Protein AF-A0A9E4E9V7-F1 (afdb_monomer)

Secondary structure (DSSP, 8-state):
-B------BTTTEEEEEBSS-HHHHHHHTT--SS---HHHHTTSTTEEEEE-S-SSS-TTSEEEEE-SBTTB---EEEEE-BSSB-SSS--BT---EEEEEHHHHHHH--TTTSEEEHHHHTTSTT-EEEE-------TT--B-EEEE---SSSSSS--EEEEETTSSS-EEEEE-GGGHHHHHHHTT--SSEEEGGGGGGSTT-EEEESEE--TTS--TT-----TT------EEEEEE-STT--EEEEEGGGHHHHHHHHSS--SEE-----SSSSEEEETT-SEEEEEEEETTTTEEEEEEEEEEEPTT-TT-EEEEEEEEE-S-HHHHHHHHS--SSB--HHHHHTTT-TTEEEEEEEEE---GGGEEEEE---SSSSSS--EEEEEEEEETTEEEEEEEEE-GGGHHHHHHHHT--SSEEEHHHH-TT-

Sequence (434 aa):
MIFDPLSYDFSGSITLVYGGEWLDLDIADGDSDGQIDLHTCVQSEYCTRIKSSERRHGFGLNGSLITNFLSTNDAMLTIGTFTNESRRIAQPGVGSAFLLPYEAITASTSTDDGTVLLDTVADDSRSWSFYPEFDSIFSGTGAALVSRLPDLDRDGTDEFLVNASFGNPPRIYIVASSDLAAMDSSDFATDQQVNLSNSYRHPNSFRIDGYLFNPSSTLTSTLPDSTNGTTRTFLLPLIQENNQSRSLVVDLRQLDAHDRAEGPANGVITSFETDNSGAWEFPRITGLSVCGVDVGQNRVQALASSFFPSPGFPRTYRLELYLFDIRDPTMLDMLDTEHDGTIDLANILSRDIEGVWLVSFSELAIDRDGIRVNCIGDLDGDDLEDIVITLIERDGTNARTQVILLAYADLSRLDQLDGSQDRRVDTSALWPDE

Solvent-accessible surface area (backbone atoms only — not comparable to full-atom values): 23147 Å² total; per-residue (Å²): 102,67,60,72,68,83,49,74,52,90,63,10,30,33,46,43,42,49,55,74,55,73,66,53,46,12,46,40,29,74,53,74,85,81,57,70,50,71,84,44,21,19,73,29,98,42,19,41,29,42,29,46,89,53,58,64,44,42,39,44,78,36,56,36,74,36,58,34,42,81,75,35,88,47,48,26,40,26,33,8,17,35,39,35,54,30,95,91,46,92,41,76,22,29,15,35,27,38,39,36,38,48,69,45,46,63,74,53,39,35,92,86,56,16,39,23,50,42,69,63,34,61,65,36,97,76,18,38,37,38,34,71,64,78,90,58,93,61,72,55,38,12,39,20,43,37,43,69,36,73,50,65,87,70,83,75,29,28,25,30,36,40,33,30,53,50,33,91,69,20,31,34,35,41,43,33,53,90,44,45,70,60,36,11,55,68,62,82,46,81,76,45,52,30,50,53,72,52,39,21,75,37,100,72,16,32,30,38,41,55,34,34,65,57,78,66,38,52,79,76,51,82,73,83,85,65,97,74,82,73,82,81,86,48,64,46,53,34,30,40,79,53,104,71,47,38,26,30,39,30,38,56,76,32,49,72,57,43,17,42,73,78,44,80,72,59,31,56,30,73,66,75,66,30,74,86,57,52,24,36,35,30,73,76,29,74,42,49,31,58,34,37,71,38,72,92,74,56,33,25,36,32,40,34,33,28,78,44,75,42,92,92,40,103,48,29,27,35,47,35,38,38,42,33,59,50,62,45,62,69,58,49,12,64,56,36,77,71,67,57,25,47,34,46,62,67,52,30,52,74,65,68,48,86,66,50,36,38,40,36,48,52,82,37,74,29,52,82,90,23,60,44,59,43,58,75,46,52,84,87,75,78,80,50,40,18,36,38,36,38,40,35,33,64,63,89,92,47,74,48,78,48,77,46,79,46,56,58,87,47,50,71,55,48,10,54,64,42,76,45,86,66,50,55,27,43,44,46,62,72,45,75,90,115

pLDDT: mean 78.11, std 13.85, range [35.56, 95.5]

Nearest PDB structures (foldseek):
  8hk1-assembly1_3  TM=4.700E-01  e=4.490E-01  Homo sapiens
  6yfe-assembly1_AB  TM=3.080E-01  e=5.604E+00  Beihai levi-like virus 19
  8feh-assembly1_D  TM=1.464E-01  e=2.613E+00  Qubevirus durum
  5ayw-assembly1_A  TM=1.857E-01  e=7.970E+00  Escherichia coli K-12

Mean predicted aligned error: 9.12 Å

Radius of gyration: 22.07 Å; Cα contacts (8 Å, |Δi|>4): 1038; chains: 1; bounding box: 58×46×62 Å

Foldseek 3Di:
DWDQQPDDDLQAKTKTFADDDLQVQCVQQPHRPSDHDSQSNLLDPGIAMEHEPDRHWAKAPAKAWFAQFPNDRWIWIKIKIFWQQDPVGRGGAWIKIKTFTPCLRSVQQDNRRNYHYPVSRCQPPVMAMETEDPPDPDRHQGIFHKDWAQDLVPPRGIWIKTWSVRDVFTKIKTADSVCQQVQCVVVVHRRRYGHSVCRLQDDLMAMETQKHQDVLQPQHACDDDDPPPPADQQWGWIFGPDPFGKTKTARSNLQQVQCPVVPPNRRYHHDDQLQPSRMAIEGQFNDKYWAYQDRVVLWIWIKTWHWDDDPPDNQWTKIKIKIFTPSDVCVQCVQQPPSRRYRHLVSNLVVLDPGIAIEIEDTDRAHPVQWHKYFDQQPPPPSGTKIWIWGWHDDDPDTDIDIDIGHPVCQQVQCVQLVHRSRYRYCCSVVVPD

Structure (mmCIF, N/CA/C/O backbone):
data_AF-A0A9E4E9V7-F1
#
_entry.id   AF-A0A9E4E9V7-F1
#
loop_
_atom_site.group_PDB
_atom_site.id
_atom_site.type_symbol
_atom_site.label_atom_id
_atom_site.label_alt_id
_atom_site.label_comp_id
_atom_site.label_asym_id
_atom_site.label_entity_id
_atom_site.label_seq_id
_atom_site.pdbx_PDB_ins_code
_atom_site.Cartn_x
_atom_site.Cartn_y
_atom_site.Cartn_z
_atom_site.occupancy
_atom_site.B_iso_or_equiv
_atom_site.auth_seq_id
_atom_site.auth_comp_id
_atom_site.auth_asym_id
_atom_site.auth_atom_id
_atom_site.pdbx_PDB_model_num
ATOM 1 N N . MET A 1 1 ? 8.589 -18.768 2.111 1.00 35.62 1 MET A N 1
ATOM 2 C CA . MET A 1 1 ? 8.301 -17.585 2.939 1.00 35.62 1 MET A CA 1
ATOM 3 C C . MET A 1 1 ? 9.434 -16.605 2.688 1.00 35.62 1 MET A C 1
ATOM 5 O O . MET A 1 1 ? 10.583 -17.001 2.849 1.00 35.62 1 MET A O 1
ATOM 9 N N . ILE A 1 2 ? 9.129 -15.433 2.131 1.00 37.34 2 ILE A N 1
ATOM 10 C CA . ILE A 1 2 ? 10.076 -14.319 2.034 1.00 37.34 2 ILE A CA 1
ATOM 11 C C . ILE A 1 2 ? 9.635 -13.366 3.131 1.00 37.34 2 ILE A C 1
ATOM 13 O O . ILE A 1 2 ? 8.501 -12.895 3.088 1.00 37.34 2 ILE A O 1
ATOM 17 N N . PHE A 1 3 ? 10.471 -13.180 4.147 1.00 41.66 3 PHE A N 1
ATOM 18 C CA . PHE A 1 3 ? 10.203 -12.162 5.153 1.00 41.66 3 PHE A CA 1
ATOM 19 C C . PHE A 1 3 ? 10.365 -10.789 4.495 1.00 41.66 3 PHE A C 1
ATOM 21 O O . PHE A 1 3 ? 11.269 -10.597 3.676 1.00 41.66 3 PHE A O 1
ATOM 28 N N . ASP A 1 4 ? 9.474 -9.860 4.846 1.00 44.94 4 ASP A N 1
ATOM 29 C CA . ASP A 1 4 ? 9.612 -8.424 4.580 1.00 44.94 4 ASP A CA 1
ATOM 30 C C . ASP A 1 4 ? 11.070 -7.994 4.869 1.00 44.94 4 ASP A C 1
ATOM 32 O O . ASP A 1 4 ? 11.717 -8.612 5.720 1.00 44.94 4 ASP A O 1
ATOM 36 N N . PRO A 1 5 ? 11.668 -7.006 4.184 1.00 45.28 5 PRO A N 1
ATOM 37 C CA . PRO A 1 5 ? 13.061 -6.640 4.424 1.00 45.28 5 PRO A CA 1
ATOM 38 C C . PRO A 1 5 ? 13.240 -6.100 5.859 1.00 45.28 5 PRO A C 1
ATOM 40 O O . PRO A 1 5 ? 13.066 -4.918 6.133 1.00 45.28 5 PRO A O 1
ATOM 43 N N . LEU A 1 6 ? 13.594 -6.990 6.792 1.00 45.28 6 LEU A N 1
ATOM 44 C CA . LEU A 1 6 ? 13.559 -6.769 8.246 1.00 45.28 6 LEU A CA 1
ATOM 45 C C . LEU A 1 6 ? 14.772 -6.007 8.807 1.00 45.28 6 LEU A C 1
ATOM 47 O O . LEU A 1 6 ? 14.840 -5.748 10.006 1.00 45.28 6 LEU A O 1
ATOM 51 N N . SER A 1 7 ? 15.746 -5.631 7.977 1.00 46.75 7 SER A N 1
ATOM 52 C CA . SER A 1 7 ? 16.922 -4.893 8.443 1.00 46.75 7 SER A CA 1
ATOM 53 C C . SER A 1 7 ? 17.396 -3.895 7.400 1.00 46.75 7 SER A C 1
ATOM 55 O O . SER A 1 7 ? 18.038 -4.248 6.410 1.00 46.75 7 SER A O 1
ATOM 57 N N . TYR A 1 8 ? 17.069 -2.628 7.653 1.00 50.03 8 TYR A N 1
ATOM 58 C CA . TYR A 1 8 ? 17.770 -1.497 7.071 1.00 50.03 8 TYR A CA 1
ATOM 59 C C . TYR A 1 8 ? 18.983 -1.211 7.950 1.00 50.03 8 TYR A C 1
ATOM 61 O O . TYR A 1 8 ? 18.860 -0.631 9.033 1.00 50.03 8 TYR A O 1
ATOM 69 N N . ASP A 1 9 ? 20.171 -1.581 7.481 1.00 55.03 9 ASP A N 1
ATOM 70 C CA . ASP A 1 9 ? 21.360 -0.911 7.969 1.00 55.03 9 ASP A CA 1
ATOM 71 C C . ASP A 1 9 ? 21.554 0.379 7.160 1.00 55.03 9 ASP A C 1
ATOM 73 O O . ASP A 1 9 ? 21.330 0.444 5.951 1.00 55.03 9 ASP A O 1
ATOM 77 N N . PHE A 1 10 ? 22.019 1.449 7.807 1.00 59.84 10 PHE A N 1
ATOM 78 C CA . PHE A 1 10 ? 22.414 2.680 7.105 1.00 59.84 10 PHE A CA 1
ATOM 79 C C . PHE A 1 10 ? 23.576 2.453 6.105 1.00 59.84 10 PHE A C 1
ATOM 81 O O . PHE A 1 10 ? 24.154 3.420 5.608 1.00 59.84 10 PHE A O 1
ATOM 88 N N . SER A 1 11 ? 23.960 1.199 5.833 1.00 65.44 11 SER A N 1
ATOM 89 C CA . SER A 1 11 ? 24.958 0.821 4.840 1.00 65.44 11 SER A CA 1
ATOM 90 C C . SER A 1 11 ? 24.395 0.758 3.413 1.00 65.44 11 SER A C 1
ATOM 92 O O . SER A 1 11 ? 25.191 0.656 2.475 1.00 65.44 11 SER A O 1
ATOM 94 N N . GLY A 1 12 ? 23.069 0.879 3.245 1.00 72.06 12 GLY A N 1
ATOM 95 C CA . GLY A 1 12 ? 22.409 0.853 1.937 1.00 72.06 12 GLY A CA 1
ATOM 96 C C . GLY A 1 12 ? 22.258 -0.570 1.404 1.00 72.06 12 GLY A C 1
ATOM 97 O O . GLY A 1 12 ? 22.538 -0.833 0.230 1.00 72.06 12 GLY A O 1
ATOM 98 N N . SER A 1 13 ? 21.872 -1.500 2.279 1.00 79.25 13 SER A N 1
ATOM 99 C CA . SER A 1 13 ? 21.649 -2.897 1.923 1.00 79.25 13 SER A CA 1
ATOM 100 C C . SER A 1 13 ? 20.302 -3.415 2.420 1.00 79.25 13 SER A C 1
ATOM 102 O O . SER A 1 13 ? 19.768 -2.929 3.412 1.00 79.25 13 SER A O 1
ATOM 104 N N . ILE A 1 14 ? 19.770 -4.404 1.708 1.00 81.44 14 ILE A N 1
ATOM 105 C CA . ILE A 1 14 ? 18.594 -5.187 2.087 1.00 81.44 14 ILE A CA 1
ATOM 106 C C . ILE A 1 14 ? 19.033 -6.635 2.179 1.00 81.44 14 ILE A C 1
ATOM 108 O O . ILE A 1 14 ? 19.697 -7.126 1.268 1.00 81.44 14 ILE A O 1
ATOM 112 N N . THR A 1 15 ? 18.638 -7.334 3.236 1.00 82.50 15 THR A N 1
ATOM 113 C CA . THR A 1 15 ? 18.804 -8.788 3.307 1.00 82.50 15 THR A CA 1
ATOM 114 C C . THR A 1 15 ? 17.467 -9.449 3.014 1.00 82.50 15 THR A C 1
ATOM 116 O O . THR A 1 15 ? 16.484 -9.199 3.703 1.00 82.50 15 THR A O 1
ATOM 119 N N . LEU A 1 16 ? 17.440 -10.263 1.965 1.00 80.88 16 LEU A N 1
ATOM 120 C CA . LEU A 1 16 ? 16.329 -11.136 1.632 1.00 80.88 16 LEU A CA 1
ATOM 121 C C . LEU A 1 16 ? 16.567 -12.481 2.287 1.00 80.88 16 LEU A C 1
ATOM 123 O O . LEU A 1 16 ? 17.641 -13.054 2.116 1.00 80.88 16 LEU A O 1
ATOM 127 N N . VAL A 1 17 ? 15.548 -12.988 2.963 1.00 78.44 17 VAL A N 1
ATOM 128 C CA . VAL A 1 17 ? 15.522 -14.345 3.502 1.00 78.44 17 VAL A CA 1
ATOM 129 C C . VAL A 1 17 ? 14.524 -15.139 2.673 1.00 78.44 17 VAL A C 1
ATOM 131 O O . VAL A 1 17 ? 13.382 -14.706 2.525 1.00 78.44 17 VAL A O 1
ATOM 134 N N . TYR A 1 18 ? 14.935 -16.259 2.089 1.00 77.19 18 TYR A N 1
ATOM 135 C CA . TYR A 1 18 ? 14.090 -17.088 1.236 1.00 77.19 18 TYR A CA 1
ATOM 136 C C . TYR A 1 18 ? 14.126 -18.553 1.666 1.00 77.19 18 TYR A C 1
ATOM 138 O O . TYR A 1 18 ? 15.145 -19.232 1.581 1.00 77.19 18 TYR A O 1
ATOM 146 N N . GLY A 1 19 ? 12.949 -19.060 2.039 1.00 68.06 19 GLY A N 1
ATOM 147 C CA . GLY A 1 19 ? 12.782 -20.473 2.383 1.00 68.06 19 GLY A CA 1
ATOM 148 C C . GLY A 1 19 ? 13.503 -20.874 3.675 1.00 68.06 19 GLY A C 1
ATOM 149 O O . GLY A 1 19 ? 13.935 -20.017 4.437 1.00 68.06 19 GLY A O 1
ATOM 150 N N . GLY A 1 20 ? 13.580 -22.187 3.909 1.00 67.75 20 GLY A N 1
ATOM 151 C CA . GLY A 1 20 ? 14.083 -22.770 5.157 1.00 67.75 20 GLY A CA 1
ATOM 152 C C . GLY A 1 20 ? 13.015 -22.835 6.252 1.00 67.75 20 GLY A C 1
ATOM 153 O O . GLY A 1 20 ? 12.099 -22.011 6.299 1.00 67.75 20 GLY A O 1
ATOM 154 N N . GLU A 1 21 ? 13.106 -23.842 7.119 1.00 78.94 21 GLU A N 1
ATOM 155 C CA . GLU A 1 21 ? 12.409 -23.798 8.407 1.00 78.94 21 GLU A CA 1
ATOM 156 C C . GLU A 1 21 ? 13.082 -22.732 9.288 1.00 78.94 21 GLU A C 1
ATOM 158 O O . GLU A 1 21 ? 14.278 -22.476 9.141 1.00 78.94 21 GLU A O 1
ATOM 163 N N . TRP A 1 22 ? 12.356 -22.127 10.237 1.00 76.56 22 TRP A N 1
ATOM 164 C CA . TRP A 1 22 ? 12.937 -21.130 11.160 1.00 76.56 22 TRP A CA 1
ATOM 165 C C . TRP A 1 22 ? 14.214 -21.643 11.836 1.00 76.56 22 TRP A C 1
ATOM 167 O O . TRP A 1 22 ? 15.190 -20.917 11.976 1.00 76.56 22 TRP A O 1
ATOM 177 N N . LEU A 1 23 ? 14.219 -22.930 12.192 1.00 81.94 23 LEU A N 1
ATOM 178 C CA . LEU A 1 23 ? 15.373 -23.598 12.782 1.00 81.94 23 LEU A CA 1
ATOM 179 C C . LEU A 1 23 ? 16.578 -23.656 11.833 1.00 81.94 23 LEU A C 1
ATOM 181 O O . LEU A 1 23 ? 17.709 -23.553 12.289 1.00 81.94 23 LEU A O 1
ATOM 185 N N . ASP A 1 24 ? 16.359 -23.827 10.529 1.00 83.75 24 ASP A N 1
ATOM 186 C CA . ASP A 1 24 ? 17.455 -23.851 9.558 1.00 83.75 24 ASP A CA 1
ATOM 187 C C . ASP A 1 24 ? 18.061 -22.453 9.384 1.00 83.75 24 ASP A C 1
ATOM 189 O O . ASP A 1 24 ? 19.269 -22.343 9.190 1.00 83.75 24 ASP A O 1
ATOM 193 N N . LEU A 1 25 ? 17.239 -21.401 9.484 1.00 82.06 25 LEU A N 1
ATOM 194 C CA . LEU A 1 25 ? 17.675 -20.002 9.439 1.00 82.06 25 LEU A CA 1
ATOM 195 C C . LEU A 1 25 ? 18.461 -19.589 10.689 1.00 82.06 25 LEU A C 1
ATOM 197 O O . LEU A 1 25 ? 19.501 -18.953 10.557 1.00 82.06 25 LEU A O 1
ATOM 201 N N . ASP A 1 26 ? 17.982 -19.992 11.865 1.00 83.56 26 ASP A N 1
ATOM 202 C CA . ASP A 1 26 ? 18.664 -19.847 13.160 1.00 83.56 26 ASP A CA 1
ATOM 203 C C . ASP A 1 26 ? 20.023 -20.569 13.115 1.00 83.56 26 ASP A C 1
ATOM 205 O O . ASP A 1 26 ? 21.066 -19.957 13.275 1.00 83.56 26 ASP A O 1
ATOM 209 N N . ILE A 1 27 ? 20.066 -21.837 12.685 1.00 85.12 27 ILE A N 1
ATOM 210 C CA . ILE A 1 27 ? 21.340 -22.565 12.513 1.00 85.12 27 ILE A CA 1
ATOM 211 C C . ILE A 1 27 ? 22.280 -21.885 11.503 1.00 85.12 27 ILE A C 1
ATOM 213 O O . ILE A 1 27 ? 23.508 -21.910 11.651 1.00 85.12 27 ILE A O 1
ATOM 217 N N . ALA A 1 28 ? 21.717 -21.326 10.434 1.00 83.12 28 ALA A N 1
ATOM 218 C CA . ALA A 1 28 ? 22.455 -20.702 9.345 1.00 83.12 28 ALA A CA 1
ATOM 219 C C . ALA A 1 28 ? 23.127 -19.377 9.731 1.00 83.12 28 ALA A C 1
ATOM 221 O O . ALA A 1 28 ? 24.103 -18.991 9.080 1.00 83.12 28 ALA A O 1
ATOM 222 N N . ASP A 1 29 ? 22.643 -18.688 10.761 1.00 81.88 29 ASP A N 1
ATOM 223 C CA . ASP A 1 29 ? 23.235 -17.436 11.229 1.00 81.88 29 ASP A CA 1
ATOM 224 C C . ASP A 1 29 ? 24.488 -17.649 12.107 1.00 81.88 29 ASP A C 1
ATOM 226 O O . ASP A 1 29 ? 25.223 -16.705 12.410 1.00 81.88 29 ASP A O 1
ATOM 230 N N . GLY A 1 30 ? 24.795 -18.902 12.445 1.00 85.44 30 GLY A N 1
ATOM 231 C CA . GLY A 1 30 ? 25.988 -19.279 13.191 1.00 85.44 30 GLY A CA 1
ATOM 232 C C . GLY A 1 30 ? 25.748 -19.618 14.659 1.00 85.44 30 GLY A C 1
ATOM 233 O O . GLY A 1 30 ? 26.713 -20.040 15.313 1.00 85.44 30 GLY A O 1
ATOM 234 N N . ASP A 1 31 ? 24.520 -19.517 15.168 1.00 83.75 31 ASP A N 1
ATOM 235 C CA . ASP A 1 31 ? 24.140 -20.136 16.433 1.00 83.75 31 ASP A CA 1
ATOM 236 C C . ASP A 1 31 ? 22.822 -20.936 16.353 1.00 83.75 31 ASP A C 1
ATOM 238 O O . ASP A 1 31 ? 22.575 -21.599 15.358 1.00 83.75 31 ASP A O 1
ATOM 242 N N . SER A 1 32 ? 22.137 -21.150 17.469 1.00 88.44 32 SER A N 1
ATOM 243 C CA . SER A 1 32 ? 20.837 -21.837 17.498 1.00 88.44 32 SER A CA 1
ATOM 244 C C . SER A 1 32 ? 20.133 -21.417 18.780 1.00 88.44 32 SER A C 1
ATOM 246 O O . SER A 1 32 ? 19.845 -22.227 19.675 1.00 88.44 32 SER A O 1
ATOM 248 N N . ASP A 1 33 ? 20.034 -20.105 18.955 1.00 86.25 33 ASP A N 1
ATOM 249 C CA . ASP A 1 33 ? 19.453 -19.479 20.133 1.00 86.25 33 ASP A CA 1
ATOM 250 C C . ASP A 1 33 ? 17.979 -19.084 19.926 1.00 86.25 33 ASP A C 1
ATOM 252 O O . ASP A 1 33 ? 17.307 -18.659 20.874 1.00 86.25 33 ASP A O 1
ATOM 256 N N . GLY A 1 34 ? 17.455 -19.328 18.722 1.00 82.00 34 GLY A N 1
ATOM 257 C CA . GLY A 1 34 ? 16.101 -19.013 18.294 1.00 82.00 34 GLY A CA 1
ATOM 258 C C . GLY A 1 34 ? 15.957 -17.610 17.706 1.00 82.00 34 GLY A C 1
ATOM 259 O O . GLY A 1 34 ? 14.830 -17.228 17.371 1.00 82.00 34 GLY A O 1
ATOM 260 N N . GLN A 1 35 ? 17.041 -16.845 17.592 1.00 79.06 35 GLN A N 1
ATOM 261 C CA . GLN A 1 35 ? 17.104 -15.563 16.896 1.00 79.06 35 GLN A CA 1
ATOM 262 C C . GLN A 1 35 ? 17.715 -15.757 15.507 1.00 79.06 35 GLN A C 1
ATOM 264 O O . GLN A 1 35 ? 18.267 -16.797 15.192 1.00 79.06 35 GLN A O 1
ATOM 269 N N . ILE A 1 36 ? 17.523 -14.771 14.633 1.00 76.12 36 ILE A N 1
ATOM 270 C CA . ILE A 1 36 ? 18.146 -14.774 13.309 1.00 76.12 36 ILE A CA 1
ATOM 271 C C . ILE A 1 36 ? 18.951 -13.483 13.181 1.00 76.12 36 ILE A C 1
ATOM 273 O O . ILE A 1 36 ? 18.388 -12.398 12.993 1.00 76.12 36 ILE A O 1
ATOM 277 N N . ASP A 1 37 ? 20.272 -13.585 13.260 1.00 82.31 37 ASP A N 1
ATOM 278 C CA . ASP A 1 37 ? 21.203 -12.526 12.909 1.00 82.31 37 ASP A CA 1
ATOM 279 C C . ASP A 1 37 ? 21.311 -12.419 11.379 1.00 82.31 37 ASP A C 1
ATOM 281 O O . ASP A 1 37 ? 22.062 -13.105 10.680 1.00 82.31 37 ASP A O 1
ATOM 285 N N . LEU A 1 38 ? 20.559 -11.468 10.826 1.00 80.69 38 LEU A N 1
ATOM 286 C CA . LEU A 1 38 ? 20.587 -11.148 9.398 1.00 80.69 38 LEU A CA 1
ATOM 287 C C . LEU A 1 38 ? 21.975 -10.689 8.911 1.00 80.69 38 LEU A C 1
ATOM 289 O O . LEU A 1 38 ? 22.227 -10.658 7.698 1.00 80.69 38 LEU A O 1
ATOM 293 N N . HIS A 1 39 ? 22.897 -10.316 9.807 1.00 78.44 39 HIS A N 1
ATOM 294 C CA . HIS A 1 39 ? 24.258 -9.976 9.419 1.00 78.44 39 HIS A CA 1
ATOM 295 C C . HIS A 1 39 ? 25.076 -11.185 8.990 1.00 78.44 39 HIS A C 1
ATOM 297 O O . HIS A 1 39 ? 25.829 -11.057 8.017 1.00 78.44 39 HIS A O 1
ATOM 303 N N . THR A 1 40 ? 24.909 -12.315 9.670 1.00 81.12 40 THR A N 1
ATOM 304 C CA . THR A 1 40 ? 25.623 -13.575 9.437 1.00 81.12 40 THR A CA 1
ATOM 305 C C . THR A 1 40 ? 24.844 -14.523 8.533 1.00 81.12 40 THR A C 1
ATOM 307 O O . THR A 1 40 ? 25.478 -15.230 7.749 1.00 81.12 40 THR A O 1
ATOM 310 N N . CYS A 1 41 ? 23.505 -14.449 8.523 1.00 81.38 41 CYS A N 1
ATOM 311 C CA . CYS A 1 41 ? 22.663 -15.302 7.678 1.00 81.38 41 CYS A CA 1
ATOM 312 C C . CYS A 1 41 ? 23.066 -15.276 6.198 1.00 81.38 41 CYS A C 1
ATOM 314 O O . CYS A 1 41 ? 22.975 -16.294 5.523 1.00 81.38 41 CYS A O 1
ATOM 316 N N . VAL A 1 42 ? 23.578 -14.150 5.682 1.00 80.25 42 VAL A N 1
ATOM 317 C CA . VAL A 1 42 ? 24.025 -13.988 4.278 1.00 80.25 42 VAL A CA 1
ATOM 318 C C . VAL A 1 42 ? 25.145 -14.941 3.852 1.00 80.25 42 VAL A C 1
ATOM 320 O O . VAL A 1 42 ? 25.470 -15.010 2.677 1.00 80.25 42 VAL A O 1
ATOM 323 N N . GLN A 1 43 ? 25.761 -15.672 4.779 1.00 79.00 43 GLN A N 1
ATOM 324 C CA . GLN A 1 43 ? 26.711 -16.740 4.452 1.00 79.00 43 GLN A CA 1
ATOM 325 C C . GLN A 1 43 ? 26.022 -18.074 4.126 1.00 79.00 43 GLN A C 1
ATOM 327 O O . GLN A 1 43 ? 26.689 -19.034 3.741 1.00 79.00 43 GLN A O 1
ATOM 332 N N . SER A 1 44 ? 24.703 -18.145 4.288 1.00 82.25 44 SER A N 1
ATOM 333 C CA . SER A 1 44 ? 23.889 -19.325 4.028 1.00 82.25 44 SER A CA 1
ATOM 334 C C . SER A 1 44 ? 23.235 -19.293 2.652 1.00 82.25 44 SER A C 1
ATOM 336 O O . SER A 1 44 ? 23.131 -18.253 2.004 1.00 82.25 44 SER A O 1
ATOM 338 N N . GLU A 1 45 ? 22.732 -20.449 2.222 1.00 82.56 45 GLU A N 1
ATOM 339 C CA . GLU A 1 45 ? 21.954 -20.541 0.990 1.00 82.56 45 GLU A CA 1
ATOM 340 C C . GLU A 1 45 ? 20.570 -19.895 1.098 1.00 82.56 45 GLU A C 1
ATOM 342 O O . GLU A 1 45 ? 19.953 -19.691 0.064 1.00 82.56 45 GLU A O 1
ATOM 347 N N . TYR A 1 46 ? 20.101 -19.539 2.298 1.00 82.88 46 TYR A N 1
ATOM 348 C CA . TYR A 1 46 ? 18.754 -19.012 2.545 1.00 82.88 46 TYR A CA 1
ATOM 349 C C . TYR A 1 46 ? 18.679 -17.484 2.566 1.00 82.88 46 TYR A C 1
ATOM 351 O O . TYR A 1 46 ? 17.589 -16.924 2.667 1.00 82.88 46 TYR A O 1
ATOM 359 N N . CYS A 1 47 ? 19.817 -16.795 2.487 1.00 84.69 47 CYS A N 1
ATOM 360 C CA . CYS A 1 47 ? 19.882 -15.347 2.612 1.00 84.69 47 CYS A CA 1
ATOM 361 C C . CYS A 1 47 ? 20.712 -14.729 1.486 1.00 84.69 47 CYS A C 1
ATOM 363 O O . CYS A 1 47 ? 21.845 -15.125 1.235 1.00 84.69 47 CYS A O 1
ATOM 365 N N . THR A 1 48 ? 20.175 -13.693 0.843 1.00 87.12 48 THR A N 1
ATOM 366 C CA . THR A 1 48 ? 20.897 -12.875 -0.142 1.00 87.12 48 THR A CA 1
ATOM 367 C C . THR A 1 48 ? 20.842 -11.427 0.301 1.00 87.12 48 THR A C 1
ATOM 369 O O . THR A 1 48 ? 19.765 -10.883 0.542 1.00 87.12 48 THR A O 1
ATOM 372 N N . ARG A 1 49 ? 21.994 -10.763 0.356 1.00 88.81 49 ARG A N 1
ATOM 373 C CA . ARG A 1 49 ? 22.068 -9.323 0.604 1.00 88.81 49 ARG A CA 1
ATOM 374 C C . ARG A 1 49 ? 22.150 -8.559 -0.703 1.00 88.81 49 ARG A C 1
ATOM 376 O O . ARG A 1 49 ? 23.151 -8.641 -1.402 1.00 88.81 49 ARG A O 1
ATOM 383 N N . ILE A 1 50 ? 21.146 -7.749 -1.005 1.00 87.50 50 ILE A N 1
ATOM 384 C CA . ILE A 1 50 ? 21.226 -6.773 -2.089 1.00 87.50 50 ILE A CA 1
ATOM 385 C C . ILE A 1 50 ? 21.873 -5.509 -1.545 1.00 87.50 50 ILE A C 1
ATOM 387 O O . ILE A 1 50 ? 21.430 -4.951 -0.542 1.00 87.50 50 ILE A O 1
ATOM 391 N N . LYS A 1 51 ? 22.918 -5.037 -2.214 1.00 87.62 51 LYS A N 1
ATOM 392 C CA . LYS A 1 51 ? 23.649 -3.835 -1.832 1.00 87.62 51 LYS A CA 1
ATOM 393 C C . LYS A 1 51 ? 23.635 -2.814 -2.955 1.00 87.62 51 LYS A C 1
ATOM 395 O O . LYS A 1 51 ? 24.020 -3.126 -4.082 1.00 87.62 51 LYS A O 1
ATOM 400 N N . SER A 1 52 ? 23.265 -1.580 -2.635 1.00 83.75 52 SER A N 1
ATOM 401 C CA . SER A 1 52 ? 23.487 -0.464 -3.550 1.00 83.75 52 SER A CA 1
ATOM 402 C C . SER A 1 52 ? 24.980 -0.121 -3.614 1.00 83.75 52 SER A C 1
ATOM 404 O O . SER A 1 52 ? 25.681 -0.110 -2.594 1.00 83.75 52 SER A O 1
ATOM 406 N N . SER A 1 53 ? 25.496 0.160 -4.812 1.00 75.69 53 SER A N 1
ATOM 407 C CA . SER A 1 53 ? 26.858 0.684 -4.985 1.00 75.69 53 SER A CA 1
ATOM 408 C C . SER A 1 53 ? 26.999 2.091 -4.378 1.00 75.69 53 SER A C 1
ATOM 410 O O . SER A 1 53 ? 28.088 2.490 -3.943 1.00 75.69 53 SER A O 1
ATOM 412 N N . GLU A 1 54 ? 25.881 2.802 -4.236 1.00 71.69 54 GLU A N 1
ATOM 413 C CA . GLU A 1 54 ? 25.775 4.090 -3.568 1.00 71.69 54 GLU A CA 1
ATOM 414 C C . GLU A 1 54 ? 25.601 3.899 -2.053 1.00 71.69 54 GLU A C 1
ATOM 416 O O . GLU A 1 54 ? 24.553 3.506 -1.555 1.00 71.69 54 GLU A O 1
ATOM 421 N N . ARG A 1 55 ? 26.673 4.166 -1.289 1.00 59.41 55 ARG A N 1
ATOM 422 C CA . ARG A 1 55 ? 26.721 3.993 0.186 1.00 59.41 55 ARG A CA 1
ATOM 423 C C . ARG A 1 55 ? 25.995 5.068 0.990 1.00 59.41 55 ARG A C 1
ATOM 425 O O . ARG A 1 55 ? 25.984 5.044 2.217 1.00 59.41 55 ARG A O 1
ATOM 432 N N . ARG A 1 56 ? 25.530 6.103 0.315 1.00 54.94 56 ARG A N 1
ATOM 433 C CA . ARG A 1 56 ? 24.625 7.089 0.886 1.00 54.94 56 ARG A CA 1
ATOM 434 C C . ARG A 1 56 ? 23.257 6.670 0.358 1.00 54.94 56 ARG A C 1
ATOM 436 O O . ARG A 1 56 ? 23.218 6.086 -0.712 1.00 54.94 56 ARG A O 1
ATOM 443 N N . HIS A 1 57 ? 22.180 7.037 1.037 1.00 59.44 57 HIS A N 1
ATOM 444 C CA . HIS A 1 57 ? 20.821 7.001 0.486 1.00 59.44 57 HIS A CA 1
ATOM 445 C C . HIS A 1 57 ? 19.997 5.763 0.849 1.00 59.44 57 HIS A C 1
ATOM 447 O O . HIS A 1 57 ? 20.499 4.647 0.895 1.00 59.44 57 HIS A O 1
ATOM 453 N N . GLY A 1 58 ? 18.724 6.009 1.174 1.00 61.47 58 GLY A N 1
ATOM 454 C CA . GLY A 1 58 ? 17.769 5.063 1.747 1.00 61.47 58 GLY A CA 1
ATOM 455 C C . GLY A 1 58 ? 17.284 4.013 0.758 1.00 61.47 58 GLY A C 1
ATOM 456 O O . GLY A 1 58 ? 16.085 3.886 0.519 1.00 61.47 58 GLY A O 1
ATOM 457 N N . PHE A 1 59 ? 18.230 3.301 0.153 1.00 71.94 59 PHE A N 1
ATOM 458 C CA . PHE A 1 59 ? 18.007 2.069 -0.578 1.00 71.94 59 PHE A CA 1
ATOM 459 C C . PHE A 1 59 ? 17.358 1.050 0.354 1.00 71.94 59 PHE A C 1
ATOM 461 O O . PHE A 1 59 ? 17.882 0.784 1.435 1.00 71.94 59 PHE A O 1
ATOM 468 N N . GLY A 1 60 ? 16.220 0.498 -0.061 1.00 63.97 60 GLY A N 1
ATOM 469 C CA . GLY A 1 60 ? 15.582 -0.569 0.694 1.00 63.97 60 GLY A CA 1
ATOM 470 C C . GLY A 1 60 ? 14.808 -0.143 1.921 1.00 63.97 60 GLY A C 1
ATOM 471 O O . GLY A 1 60 ? 14.434 -0.993 2.718 1.00 63.97 60 GLY A O 1
ATOM 472 N N . LEU A 1 61 ? 14.526 1.153 2.060 1.00 64.12 61 LEU A N 1
ATOM 473 C CA . LEU A 1 61 ? 13.583 1.614 3.077 1.00 64.12 61 LEU A CA 1
ATOM 474 C C . LEU A 1 61 ? 12.183 1.039 2.861 1.00 64.12 61 LEU A C 1
ATOM 476 O O . LEU A 1 61 ? 11.412 0.981 3.808 1.00 64.12 61 LEU A O 1
ATOM 480 N N . ASN A 1 62 ? 11.854 0.666 1.622 1.00 66.31 62 ASN A N 1
ATOM 481 C CA . ASN A 1 62 ? 10.617 -0.017 1.284 1.00 66.31 62 ASN A CA 1
ATOM 482 C C . ASN A 1 62 ? 10.886 -1.021 0.165 1.00 66.31 62 ASN A C 1
ATOM 484 O O . ASN A 1 62 ? 11.565 -0.704 -0.816 1.00 66.31 62 ASN A O 1
ATOM 488 N N . GLY A 1 63 ? 10.330 -2.212 0.314 1.00 65.88 63 GLY A N 1
ATOM 489 C CA . GLY A 1 63 ? 10.283 -3.228 -0.718 1.00 65.88 63 GLY A CA 1
ATOM 490 C C . GLY A 1 63 ? 9.067 -4.109 -0.497 1.00 65.88 63 GLY A C 1
ATOM 491 O O . GLY A 1 63 ? 8.508 -4.134 0.593 1.00 65.88 63 GLY A O 1
ATOM 492 N N . SER A 1 64 ? 8.622 -4.777 -1.546 1.00 70.19 64 SER A N 1
ATOM 493 C CA . SER A 1 64 ? 7.489 -5.693 -1.503 1.00 70.19 64 SER A CA 1
ATOM 494 C C . SER A 1 64 ? 7.746 -6.835 -2.474 1.00 70.19 64 SER A C 1
ATOM 496 O O . SER A 1 64 ? 8.510 -6.697 -3.429 1.00 70.19 64 SER A O 1
ATOM 498 N N . LEU A 1 65 ? 7.124 -7.984 -2.239 1.00 71.69 65 LEU A N 1
ATOM 499 C CA . LEU A 1 65 ? 7.169 -9.090 -3.181 1.00 71.69 65 LEU A CA 1
ATOM 500 C C . LEU A 1 65 ? 5.957 -9.013 -4.112 1.00 71.69 65 LEU A C 1
ATOM 502 O O . LEU A 1 65 ? 4.814 -9.100 -3.667 1.00 71.69 65 LEU A O 1
ATOM 506 N N . ILE A 1 66 ? 6.208 -8.913 -5.413 1.00 68.38 66 ILE A N 1
ATOM 507 C CA . ILE A 1 66 ? 5.201 -9.130 -6.449 1.00 68.38 66 ILE A CA 1
ATOM 508 C C . ILE A 1 66 ? 5.320 -10.572 -6.937 1.00 68.38 66 ILE A C 1
ATOM 510 O O . ILE A 1 66 ? 6.412 -11.088 -7.157 1.00 68.38 66 ILE A O 1
ATOM 514 N N . THR A 1 67 ? 4.185 -11.230 -7.123 1.00 70.38 67 THR A N 1
ATOM 515 C CA . THR A 1 67 ? 4.098 -12.526 -7.811 1.00 70.38 67 THR A CA 1
ATOM 516 C C . THR A 1 67 ? 3.147 -12.372 -8.992 1.00 70.38 67 THR A C 1
ATOM 518 O O . THR A 1 67 ? 2.371 -11.423 -9.000 1.00 70.38 67 THR A O 1
ATOM 521 N N . ASN A 1 68 ? 3.204 -13.274 -9.977 1.00 70.06 68 ASN A N 1
ATOM 522 C CA . ASN A 1 68 ? 2.332 -13.230 -11.161 1.00 70.06 68 ASN A CA 1
ATOM 523 C C . ASN A 1 68 ? 2.474 -11.932 -11.987 1.00 70.06 68 ASN A C 1
ATOM 525 O O . ASN A 1 68 ? 1.496 -11.293 -12.379 1.00 70.06 68 ASN A O 1
ATOM 529 N N . PHE A 1 69 ? 3.719 -11.529 -12.234 1.00 76.19 69 PHE A N 1
ATOM 530 C CA . PHE A 1 69 ? 4.051 -10.350 -13.028 1.00 76.19 69 PHE A CA 1
ATOM 531 C C . PHE A 1 69 ? 4.405 -10.748 -14.466 1.00 76.19 69 PHE A C 1
ATOM 533 O O . PHE A 1 69 ? 5.031 -11.782 -14.676 1.00 76.19 69 PHE A O 1
ATOM 540 N N . LEU A 1 70 ? 4.025 -9.947 -15.473 1.00 74.88 70 LEU A N 1
ATOM 541 C CA . LEU A 1 70 ? 4.311 -10.218 -16.897 1.00 74.88 70 LEU A CA 1
ATOM 542 C C . LEU A 1 70 ? 3.881 -11.615 -17.378 1.00 74.88 70 LEU A C 1
ATOM 544 O O . LEU A 1 70 ? 4.503 -12.195 -18.271 1.00 74.88 70 LEU A O 1
ATOM 548 N N . SER A 1 71 ? 2.808 -12.167 -16.806 1.00 69.31 71 SER A N 1
ATOM 549 C CA . SER A 1 71 ? 2.278 -13.511 -17.094 1.00 69.31 71 SER A CA 1
ATOM 550 C C . SER A 1 71 ? 3.259 -14.660 -16.829 1.00 69.31 71 SER A C 1
ATOM 552 O O . SER A 1 71 ? 3.024 -15.798 -17.249 1.00 69.31 71 SER A O 1
ATOM 554 N N . THR A 1 72 ? 4.356 -14.386 -16.123 1.00 69.12 72 THR A N 1
ATOM 555 C CA . THR A 1 72 ? 5.216 -15.420 -15.573 1.00 69.12 72 THR A CA 1
ATOM 556 C C . THR A 1 72 ? 4.808 -15.643 -14.121 1.00 69.12 72 THR A C 1
ATOM 558 O O . THR A 1 72 ? 4.500 -14.711 -13.380 1.00 69.12 72 THR A O 1
ATOM 561 N N . ASN A 1 73 ? 4.812 -16.898 -13.671 1.00 68.88 73 ASN A N 1
ATOM 562 C CA . ASN A 1 73 ? 4.656 -17.213 -12.244 1.00 68.88 73 ASN A CA 1
ATOM 563 C C . ASN A 1 73 ? 5.922 -16.831 -11.446 1.00 68.88 73 ASN A C 1
ATOM 565 O O . ASN A 1 73 ? 6.188 -17.408 -10.391 1.00 68.88 73 ASN A O 1
ATOM 569 N N . ASP A 1 74 ? 6.722 -15.896 -11.960 1.00 79.56 74 ASP A N 1
ATOM 570 C CA . ASP A 1 74 ? 7.973 -15.487 -11.357 1.00 79.56 74 ASP A CA 1
ATOM 571 C C . ASP A 1 74 ? 7.676 -14.530 -10.206 1.00 79.56 74 ASP A C 1
ATOM 573 O O . ASP A 1 74 ? 6.801 -13.661 -10.271 1.00 79.56 74 ASP A O 1
ATOM 577 N N . ALA A 1 75 ? 8.431 -14.700 -9.128 1.00 81.94 75 ALA A N 1
ATOM 578 C CA . ALA A 1 75 ? 8.466 -13.732 -8.054 1.00 81.94 75 ALA A CA 1
ATOM 579 C C . ALA A 1 75 ? 9.403 -12.587 -8.452 1.00 81.94 75 ALA A C 1
ATOM 581 O O . ALA A 1 75 ? 10.536 -12.814 -8.890 1.00 81.94 75 ALA A O 1
ATOM 582 N N . MET A 1 76 ? 8.949 -11.358 -8.260 1.00 84.00 76 MET A N 1
ATOM 583 C CA . MET A 1 76 ? 9.770 -10.170 -8.386 1.00 84.00 76 MET A CA 1
ATOM 584 C C . MET A 1 76 ? 9.809 -9.409 -7.075 1.00 84.00 76 MET A C 1
ATOM 586 O O . MET A 1 76 ? 8.800 -9.231 -6.401 1.00 84.00 76 MET A O 1
ATOM 590 N N . LEU A 1 77 ? 10.985 -8.913 -6.736 1.00 85.06 77 LEU A N 1
ATOM 591 C CA . LEU A 1 77 ? 11.168 -8.003 -5.628 1.00 85.06 77 LEU A CA 1
ATOM 592 C C . LEU A 1 77 ? 11.030 -6.569 -6.124 1.00 85.06 77 LEU A C 1
ATOM 594 O O . LEU A 1 77 ? 11.730 -6.149 -7.047 1.00 85.06 77 LEU A O 1
ATOM 598 N N . THR A 1 78 ? 10.175 -5.803 -5.469 1.00 82.50 78 THR A N 1
ATOM 599 C CA . THR A 1 78 ? 10.122 -4.360 -5.635 1.00 82.50 78 THR A CA 1
ATOM 600 C C . THR A 1 78 ? 11.041 -3.699 -4.621 1.00 82.50 78 THR A C 1
ATOM 602 O O . THR A 1 78 ? 11.094 -4.108 -3.461 1.00 82.50 78 THR A O 1
ATOM 605 N N . ILE A 1 79 ? 11.789 -2.683 -5.045 1.00 81.31 79 ILE A N 1
ATOM 606 C CA . ILE A 1 79 ? 12.648 -1.912 -4.144 1.00 81.31 79 ILE A CA 1
ATOM 607 C C . ILE A 1 79 ? 12.509 -0.431 -4.452 1.00 81.31 79 ILE A C 1
ATOM 609 O O . ILE A 1 79 ? 12.744 0.005 -5.577 1.00 81.31 79 ILE A O 1
ATOM 613 N N . GLY A 1 80 ? 12.185 0.348 -3.427 1.00 77.94 80 GLY A N 1
ATOM 614 C CA . GLY A 1 80 ? 12.255 1.799 -3.451 1.00 77.94 80 GLY A CA 1
ATOM 615 C C . GLY A 1 80 ? 13.591 2.333 -2.945 1.00 77.94 80 GLY A C 1
ATOM 616 O O . GLY A 1 80 ? 14.175 1.790 -2.000 1.00 77.94 80 GLY A O 1
ATOM 617 N N . THR A 1 81 ? 14.063 3.439 -3.517 1.00 76.62 81 THR A N 1
ATOM 618 C CA . THR A 1 81 ? 15.202 4.199 -2.984 1.00 76.62 81 THR A CA 1
ATOM 619 C C . THR A 1 81 ? 14.777 5.598 -2.571 1.00 76.62 81 THR A C 1
ATOM 621 O O . THR A 1 81 ? 13.919 6.204 -3.207 1.00 76.62 81 THR A O 1
ATOM 624 N N . PHE A 1 82 ? 15.361 6.092 -1.473 1.00 65.62 82 PHE A N 1
ATOM 625 C CA . PHE A 1 82 ? 15.212 7.461 -0.985 1.00 65.62 82 PHE A CA 1
ATOM 626 C C . PHE A 1 82 ? 16.534 8.196 -1.204 1.00 65.62 82 PHE A C 1
ATOM 628 O O . PHE A 1 82 ? 17.442 8.010 -0.393 1.00 65.62 82 PHE A O 1
ATOM 635 N N . THR A 1 83 ? 16.641 9.056 -2.228 1.00 62.34 83 THR A N 1
ATOM 636 C CA . THR A 1 83 ? 17.840 9.865 -2.611 1.00 62.34 83 THR A CA 1
ATOM 637 C C . THR A 1 83 ? 18.924 9.051 -3.370 1.00 62.34 83 THR A C 1
ATOM 639 O O . THR A 1 83 ? 18.897 7.834 -3.315 1.00 62.34 83 THR A O 1
ATOM 642 N N . ASN A 1 84 ? 19.885 9.571 -4.143 1.00 49.56 84 ASN A N 1
ATOM 643 C CA . ASN A 1 84 ? 20.062 10.892 -4.736 1.00 49.56 84 ASN A CA 1
ATOM 644 C C . ASN A 1 84 ? 20.647 10.819 -6.162 1.00 49.56 84 ASN A C 1
ATOM 646 O O . ASN A 1 84 ? 20.935 11.879 -6.666 1.00 49.56 84 ASN A O 1
ATOM 650 N N . GLU A 1 85 ? 20.819 9.702 -6.858 1.00 53.31 85 GLU A N 1
ATOM 651 C CA . GLU A 1 85 ? 21.173 9.749 -8.289 1.00 53.31 85 GLU A CA 1
ATOM 652 C C . GLU A 1 85 ? 20.281 8.765 -9.049 1.00 53.31 85 GLU A C 1
ATOM 654 O O . GLU A 1 85 ? 20.189 7.586 -8.718 1.00 53.31 85 GLU A O 1
ATOM 659 N N . SER A 1 86 ? 19.550 9.264 -10.049 1.00 55.44 86 SER A N 1
ATOM 660 C CA . SER A 1 86 ? 18.877 8.374 -10.991 1.00 55.44 86 SER A CA 1
ATOM 661 C C . SER A 1 86 ? 19.953 7.701 -11.840 1.00 55.44 86 SER A C 1
ATOM 663 O O . SER A 1 86 ? 20.847 8.372 -12.355 1.00 55.44 86 SER A O 1
ATOM 665 N N . ARG A 1 87 ? 19.847 6.385 -12.057 1.00 57.62 87 ARG A N 1
ATOM 666 C CA . ARG A 1 87 ? 20.799 5.625 -12.889 1.00 57.62 87 ARG A CA 1
ATOM 667 C C . ARG A 1 87 ? 20.963 6.218 -14.295 1.00 57.62 87 ARG A C 1
ATOM 669 O O . ARG A 1 87 ? 22.038 6.142 -14.887 1.00 57.62 87 ARG A O 1
ATOM 676 N N . ARG A 1 88 ? 19.903 6.846 -14.813 1.00 58.69 88 ARG A N 1
ATOM 677 C CA . ARG A 1 88 ? 19.889 7.501 -16.126 1.00 58.69 88 ARG A CA 1
ATOM 678 C C . ARG A 1 88 ? 20.444 8.918 -16.089 1.00 58.69 88 ARG A C 1
ATOM 680 O O . ARG A 1 88 ? 21.050 9.383 -17.054 1.00 58.69 88 ARG A O 1
ATOM 687 N N . ILE A 1 89 ? 20.204 9.625 -14.991 1.00 51.62 89 ILE A N 1
ATOM 688 C CA . ILE A 1 89 ? 20.508 11.042 -14.856 1.00 51.62 89 ILE A CA 1
ATOM 689 C C . ILE A 1 89 ? 21.272 11.200 -13.553 1.00 51.62 89 ILE A C 1
ATOM 691 O O . ILE A 1 89 ? 20.657 11.186 -12.492 1.00 51.62 89 ILE A O 1
ATOM 695 N N . ALA A 1 90 ? 22.598 11.359 -13.651 1.00 61.50 90 ALA A N 1
ATOM 696 C CA . ALA A 1 90 ? 23.523 11.656 -12.550 1.00 61.50 90 ALA A CA 1
ATOM 697 C C . ALA A 1 90 ? 23.200 13.017 -11.887 1.00 61.50 90 ALA A C 1
ATOM 699 O O . ALA A 1 90 ? 23.972 13.977 -11.931 1.00 61.50 90 ALA A O 1
ATOM 700 N N . GLN A 1 91 ? 21.984 13.128 -11.364 1.00 62.44 91 GLN A N 1
ATOM 701 C CA . GLN A 1 91 ? 21.366 14.285 -10.760 1.00 62.44 91 GLN A CA 1
ATOM 702 C C . GLN A 1 91 ? 21.052 13.950 -9.301 1.00 62.44 91 GLN A C 1
ATOM 704 O O . GLN A 1 91 ? 20.153 13.145 -9.051 1.00 62.44 91 GLN A O 1
ATOM 709 N N . PRO A 1 92 ? 21.743 14.628 -8.364 1.00 62.22 92 PRO A N 1
ATOM 710 C CA . PRO A 1 92 ? 21.404 14.698 -6.949 1.00 62.22 92 PRO A CA 1
ATOM 711 C C . PRO A 1 92 ? 19.905 14.953 -6.736 1.00 62.22 92 PRO A C 1
ATOM 713 O O . PRO A 1 92 ? 19.431 16.035 -7.076 1.00 62.22 92 PRO A O 1
ATOM 716 N N . GLY A 1 93 ? 19.161 14.028 -6.132 1.00 64.00 93 GLY A N 1
ATOM 717 C CA . GLY A 1 93 ? 17.798 14.310 -5.648 1.00 64.00 93 GLY A CA 1
ATOM 718 C C . GLY A 1 93 ? 16.722 13.285 -5.956 1.00 64.00 93 GLY A C 1
ATOM 719 O O . GLY A 1 93 ? 15.638 13.404 -5.389 1.00 64.00 93 GLY A O 1
ATOM 720 N N . VAL A 1 94 ? 16.979 12.337 -6.858 1.00 68.19 94 VAL A N 1
ATOM 721 C CA . VAL A 1 94 ? 15.902 11.574 -7.503 1.00 68.19 94 VAL A CA 1
ATOM 722 C C . VAL A 1 94 ? 15.885 10.136 -7.003 1.00 68.19 94 VAL A C 1
ATOM 724 O O . VAL A 1 94 ? 16.875 9.419 -7.123 1.00 68.19 94 VAL A O 1
ATOM 727 N N . GLY A 1 95 ? 14.759 9.733 -6.413 1.00 74.44 95 GLY A N 1
ATOM 728 C CA . GLY A 1 95 ? 14.500 8.337 -6.070 1.00 74.44 95 GLY A CA 1
ATOM 729 C C . GLY A 1 95 ? 14.288 7.494 -7.313 1.00 74.44 95 GLY A C 1
ATOM 730 O O . GLY A 1 95 ? 13.762 7.983 -8.311 1.00 74.44 95 GLY A O 1
ATOM 731 N N . SER A 1 96 ? 14.669 6.227 -7.242 1.00 81.81 96 SER A N 1
ATOM 732 C CA . SER A 1 96 ? 14.299 5.232 -8.244 1.00 81.81 96 SER A CA 1
ATOM 733 C C . SER A 1 96 ? 13.535 4.100 -7.575 1.00 81.81 96 SER A C 1
ATOM 735 O O . SER A 1 96 ? 13.720 3.802 -6.394 1.00 81.81 96 SER A O 1
ATOM 737 N N . ALA A 1 97 ? 12.663 3.481 -8.349 1.00 86.19 97 ALA A N 1
ATOM 738 C CA . ALA A 1 97 ? 12.008 2.237 -8.001 1.00 86.19 97 ALA A CA 1
ATOM 739 C C . ALA A 1 97 ? 12.548 1.135 -8.907 1.00 86.19 97 ALA A C 1
ATOM 741 O O . ALA A 1 97 ? 12.842 1.382 -10.075 1.00 86.19 97 ALA A O 1
ATOM 742 N N . PHE A 1 98 ? 12.681 -0.071 -8.376 1.00 88.25 98 PHE A N 1
ATOM 743 C CA . PHE A 1 98 ? 13.171 -1.231 -9.104 1.00 88.25 98 PHE A CA 1
ATOM 744 C C . PHE A 1 98 ? 12.178 -2.374 -8.993 1.00 88.25 98 PHE A C 1
ATOM 746 O O . PHE A 1 98 ? 11.564 -2.574 -7.947 1.00 88.25 98 PHE A O 1
ATOM 753 N N . LEU A 1 99 ? 12.082 -3.136 -10.071 1.00 90.31 99 LEU A N 1
ATOM 754 C CA . LEU A 1 99 ? 11.410 -4.418 -10.153 1.00 90.31 99 LEU A CA 1
ATOM 755 C C . LEU A 1 99 ? 12.463 -5.444 -10.564 1.00 90.31 99 LEU A C 1
ATOM 757 O O . LEU A 1 99 ? 12.978 -5.388 -11.679 1.00 90.31 99 LEU A O 1
ATOM 761 N N . LEU A 1 100 ? 12.825 -6.328 -9.639 1.00 90.88 100 LEU A N 1
ATOM 762 C CA . LEU A 1 100 ? 13.953 -7.243 -9.770 1.00 90.88 100 LEU A CA 1
ATOM 763 C C . LEU A 1 100 ? 13.455 -8.695 -9.766 1.00 90.88 100 LEU A C 1
ATOM 765 O O . LEU A 1 100 ? 12.920 -9.144 -8.749 1.00 90.88 100 LEU A O 1
ATOM 769 N N . PRO A 1 101 ? 13.643 -9.465 -10.849 1.00 91.00 101 PRO A N 1
ATOM 770 C CA . PRO A 1 101 ? 13.278 -10.874 -10.877 1.00 91.00 101 PRO A CA 1
ATOM 771 C C . PRO A 1 101 ? 14.073 -11.664 -9.836 1.00 91.00 101 PRO A C 1
ATOM 773 O O . PRO A 1 101 ? 15.297 -11.537 -9.748 1.00 91.00 101 PRO A O 1
ATOM 776 N N . TYR A 1 102 ? 13.406 -12.548 -9.097 1.00 88.81 102 TYR A N 1
ATOM 777 C CA . TYR A 1 102 ? 14.068 -13.419 -8.123 1.00 88.81 102 TYR A CA 1
ATOM 778 C C . TYR A 1 102 ? 15.173 -14.278 -8.761 1.00 88.81 102 TYR A C 1
ATOM 780 O O . TYR A 1 102 ? 16.253 -14.449 -8.193 1.00 88.81 102 TYR A O 1
ATOM 788 N N . GLU A 1 103 ? 14.950 -14.762 -9.983 1.00 88.81 103 GLU A N 1
ATOM 789 C CA . GLU A 1 103 ? 15.969 -15.499 -10.736 1.00 88.81 103 GLU A CA 1
ATOM 790 C C . GLU A 1 103 ? 17.200 -14.644 -11.066 1.00 88.81 103 GLU A C 1
ATOM 792 O O . GLU A 1 103 ? 18.318 -15.149 -11.052 1.00 88.81 103 GLU A O 1
ATOM 797 N N . ALA A 1 104 ? 17.017 -13.352 -11.351 1.00 90.94 104 ALA A N 1
ATOM 798 C CA . ALA A 1 104 ? 18.126 -12.438 -11.621 1.00 90.94 104 ALA A CA 1
ATOM 799 C C . ALA A 1 104 ? 18.942 -12.164 -10.350 1.00 90.94 104 ALA A C 1
ATOM 801 O O . ALA A 1 104 ? 20.173 -12.120 -10.401 1.00 90.94 104 ALA A O 1
ATOM 802 N N . ILE A 1 105 ? 18.257 -12.029 -9.206 1.00 89.81 105 ILE A N 1
ATOM 803 C CA . ILE A 1 105 ? 18.878 -11.878 -7.884 1.00 89.81 105 ILE A CA 1
ATOM 804 C C . ILE A 1 105 ? 19.739 -13.107 -7.588 1.00 89.81 105 ILE A C 1
ATOM 806 O O . ILE A 1 105 ? 20.949 -12.977 -7.433 1.00 89.81 105 ILE A O 1
ATOM 810 N N . THR A 1 106 ? 19.137 -14.298 -7.594 1.00 88.25 106 THR A N 1
ATOM 811 C CA . THR A 1 106 ? 19.820 -15.557 -7.249 1.00 88.25 106 THR A CA 1
ATOM 812 C C . THR A 1 106 ? 20.947 -15.917 -8.216 1.00 88.25 106 THR A C 1
ATOM 814 O O . THR A 1 106 ? 21.998 -16.377 -7.777 1.00 88.25 106 THR A O 1
ATOM 817 N N . ALA A 1 107 ? 20.785 -15.661 -9.519 1.00 89.38 107 ALA A N 1
ATOM 818 C CA . ALA A 1 107 ? 21.842 -15.882 -10.509 1.00 89.38 107 ALA A CA 1
ATOM 819 C C . ALA A 1 107 ? 23.041 -14.932 -10.341 1.00 89.38 107 ALA A C 1
ATOM 821 O O . ALA A 1 107 ? 24.139 -15.242 -10.807 1.00 89.38 107 ALA A O 1
ATOM 822 N N . SER A 1 108 ? 22.831 -13.785 -9.692 1.00 90.75 108 SER A N 1
ATOM 823 C CA . SER A 1 108 ? 23.850 -12.755 -9.474 1.00 90.75 108 SER A CA 1
ATOM 824 C C . SER A 1 108 ? 24.446 -12.784 -8.060 1.00 90.75 108 SER A C 1
ATOM 826 O O . SER A 1 108 ? 25.401 -12.051 -7.794 1.00 90.75 108 SER A O 1
ATOM 828 N N . THR A 1 109 ? 23.907 -13.608 -7.155 1.00 86.88 109 THR A N 1
ATOM 829 C CA . THR A 1 109 ? 24.389 -13.739 -5.776 1.00 86.88 109 THR A CA 1
ATOM 830 C C . THR A 1 109 ? 25.812 -14.296 -5.743 1.00 86.88 109 THR A C 1
ATOM 832 O O . THR A 1 109 ? 26.112 -15.355 -6.296 1.00 86.88 109 THR A O 1
ATOM 835 N N . SER A 1 110 ? 26.703 -13.578 -5.059 1.00 86.69 110 SER A N 1
ATOM 836 C CA . SER A 1 110 ? 28.064 -14.028 -4.774 1.00 86.69 110 SER A CA 1
ATOM 837 C C . SER A 1 110 ? 28.050 -15.289 -3.911 1.00 86.69 110 SER A C 1
ATOM 839 O O . SER A 1 110 ? 27.449 -15.311 -2.839 1.00 86.69 110 SER A O 1
ATOM 841 N N . THR A 1 111 ? 28.768 -16.328 -4.339 1.00 81.56 111 THR A N 1
ATOM 842 C CA . THR A 1 111 ? 28.927 -17.564 -3.554 1.00 81.56 111 THR A CA 1
ATOM 843 C C . THR A 1 111 ? 29.792 -17.382 -2.308 1.00 81.56 111 THR A C 1
ATOM 845 O O . THR A 1 111 ? 29.803 -18.261 -1.453 1.00 81.56 111 THR A O 1
ATOM 848 N N . ASP A 1 112 ? 30.548 -16.284 -2.221 1.00 83.38 112 ASP A N 1
ATOM 849 C CA . ASP A 1 112 ? 31.531 -16.070 -1.155 1.00 83.38 112 ASP A CA 1
ATOM 850 C C . ASP A 1 112 ? 30.925 -15.366 0.069 1.00 83.38 112 ASP A C 1
ATOM 852 O O . ASP A 1 112 ? 31.350 -15.612 1.196 1.00 83.38 112 ASP A O 1
ATOM 856 N N . ASP A 1 113 ? 29.957 -14.471 -0.142 1.00 85.25 113 ASP A N 1
ATOM 857 C CA . ASP A 1 113 ? 29.391 -13.607 0.905 1.00 85.25 113 ASP A CA 1
ATOM 858 C C . ASP A 1 113 ? 27.875 -13.373 0.779 1.00 85.25 113 ASP A C 1
ATOM 860 O O . ASP A 1 113 ? 27.342 -12.468 1.431 1.00 85.25 113 ASP A O 1
ATOM 864 N N . GLY A 1 114 ? 27.202 -14.126 -0.102 1.00 85.44 114 GLY A N 1
ATOM 865 C CA . GLY A 1 114 ? 25.763 -14.030 -0.372 1.00 85.44 114 GLY A CA 1
ATOM 866 C C . GLY A 1 114 ? 25.300 -12.639 -0.793 1.00 85.44 114 GLY A C 1
ATOM 867 O O . GLY A 1 114 ? 24.114 -12.325 -0.707 1.00 85.44 114 GLY A O 1
ATOM 868 N N . THR A 1 115 ? 26.219 -11.766 -1.211 1.00 89.19 115 THR A N 1
ATOM 869 C CA . THR A 1 115 ? 25.902 -10.386 -1.567 1.00 89.19 115 THR A CA 1
ATOM 870 C C . THR A 1 115 ? 25.750 -10.249 -3.078 1.00 89.19 115 THR A C 1
ATOM 872 O O . THR A 1 115 ? 26.502 -10.825 -3.863 1.00 89.19 115 THR A O 1
ATOM 875 N N . VAL A 1 116 ? 24.789 -9.438 -3.501 1.00 91.38 116 VAL A N 1
ATOM 876 C CA . VAL A 1 116 ? 24.589 -9.033 -4.888 1.00 91.38 116 VAL A CA 1
ATOM 877 C C . VAL A 1 116 ? 24.550 -7.512 -4.978 1.00 91.38 116 VAL A C 1
ATOM 879 O O . VAL A 1 116 ? 23.986 -6.831 -4.120 1.00 91.38 116 VAL A O 1
ATOM 882 N N . LEU A 1 117 ? 25.176 -6.954 -6.012 1.00 90.75 117 LEU A N 1
ATOM 883 C CA . LEU A 1 117 ? 25.091 -5.523 -6.286 1.00 90.75 117 LEU A CA 1
ATOM 884 C C . LEU A 1 117 ? 23.789 -5.220 -7.023 1.00 90.75 117 LEU A C 1
ATOM 886 O O . LEU A 1 117 ? 23.491 -5.865 -8.028 1.00 90.75 117 LEU A O 1
ATOM 890 N N . LEU A 1 118 ? 23.056 -4.208 -6.557 1.00 88.12 118 LEU A N 1
ATOM 891 C CA . LEU A 1 118 ? 21.826 -3.745 -7.200 1.00 88.12 118 LEU A CA 1
ATOM 892 C C . LEU A 1 118 ? 22.045 -3.480 -8.691 1.00 88.12 118 LEU A C 1
ATOM 894 O O . LEU A 1 118 ? 21.252 -3.942 -9.500 1.00 88.12 118 LEU A O 1
ATOM 898 N N . ASP A 1 119 ? 23.139 -2.800 -9.048 1.00 87.44 119 ASP A N 1
ATOM 899 C CA . ASP A 1 119 ? 23.448 -2.443 -10.437 1.00 87.44 119 ASP A CA 1
ATOM 900 C C . ASP A 1 119 ? 23.545 -3.662 -11.354 1.00 87.44 119 ASP A C 1
ATOM 902 O O . ASP A 1 119 ? 23.127 -3.575 -12.506 1.00 87.44 119 ASP A O 1
ATOM 906 N N . THR A 1 120 ? 24.057 -4.784 -10.835 1.00 90.75 120 THR A N 1
ATOM 907 C CA . THR A 1 120 ? 24.167 -6.049 -11.570 1.00 90.75 120 THR A CA 1
ATOM 908 C C . THR A 1 120 ? 22.790 -6.644 -11.835 1.00 90.75 120 THR A C 1
ATOM 910 O O . THR A 1 120 ? 22.507 -7.047 -12.957 1.00 90.75 120 THR A O 1
ATOM 913 N N . VAL A 1 121 ? 21.918 -6.683 -10.822 1.00 91.00 121 VAL A N 1
ATOM 914 C CA . VAL A 1 121 ? 20.558 -7.229 -10.980 1.00 91.00 121 VAL A CA 1
ATOM 915 C C . VAL A 1 121 ? 19.709 -6.311 -11.853 1.00 91.00 121 VAL A C 1
ATOM 917 O O . VAL A 1 121 ? 18.964 -6.783 -12.705 1.00 91.00 121 VAL A O 1
ATOM 920 N N . ALA A 1 122 ? 19.845 -4.997 -11.679 1.00 89.50 122 ALA A N 1
ATOM 921 C CA . ALA A 1 122 ? 19.132 -3.987 -12.451 1.00 89.50 122 ALA A CA 1
ATOM 922 C C . ALA A 1 122 ? 19.557 -3.935 -13.932 1.00 89.50 122 ALA A C 1
ATOM 924 O O . ALA A 1 122 ? 18.873 -3.291 -14.719 1.00 89.50 122 ALA A O 1
ATOM 925 N N . ASP A 1 123 ? 20.667 -4.579 -14.313 1.00 90.25 123 ASP A N 1
ATOM 926 C CA . ASP A 1 123 ? 21.087 -4.775 -15.711 1.00 90.25 123 ASP A CA 1
ATOM 927 C C . ASP A 1 123 ? 20.529 -6.055 -16.356 1.00 90.25 123 ASP A C 1
ATOM 929 O O . ASP A 1 123 ? 20.717 -6.261 -17.558 1.00 90.25 123 ASP A O 1
ATOM 933 N N . ASP A 1 124 ? 19.861 -6.935 -15.597 1.00 93.69 124 ASP A N 1
ATOM 934 C CA . ASP A 1 124 ? 19.154 -8.075 -16.188 1.00 93.69 124 ASP A CA 1
ATOM 935 C C . ASP A 1 124 ? 18.035 -7.556 -17.098 1.00 93.69 124 ASP A C 1
ATOM 937 O O . ASP A 1 124 ? 17.260 -6.689 -16.713 1.00 93.69 124 ASP A O 1
ATOM 941 N N . SER A 1 125 ? 17.916 -8.132 -18.295 1.00 91.56 125 SER A N 1
ATOM 942 C CA . SER A 1 125 ? 16.911 -7.766 -19.303 1.00 91.56 125 SER A CA 1
ATOM 943 C C . SER A 1 125 ? 15.448 -8.030 -18.906 1.00 91.56 125 SER A C 1
ATOM 945 O O . SER A 1 125 ? 14.548 -7.902 -19.737 1.00 91.56 125 SER A O 1
ATOM 947 N N . ARG A 1 126 ? 15.200 -8.517 -17.696 1.00 91.06 126 ARG A N 1
ATOM 948 C CA . ARG A 1 126 ? 13.868 -8.693 -17.109 1.00 91.06 126 ARG A CA 1
ATOM 949 C C . ARG A 1 126 ? 13.636 -7.732 -15.941 1.00 91.06 126 ARG A C 1
ATOM 951 O O . ARG A 1 126 ? 12.522 -7.681 -15.427 1.00 91.06 126 ARG A O 1
ATOM 958 N N . SER A 1 127 ? 14.670 -7.016 -15.508 1.00 92.56 127 SER A N 1
ATOM 959 C CA . SER A 1 127 ? 14.573 -6.002 -14.469 1.00 92.56 127 SER A CA 1
ATOM 960 C C . SER A 1 127 ? 14.048 -4.702 -15.051 1.00 92.56 127 SER A C 1
ATOM 962 O O . SER A 1 127 ? 14.392 -4.322 -16.163 1.00 92.56 127 SER A O 1
ATOM 964 N N . TRP A 1 128 ? 13.247 -3.989 -14.268 1.00 92.44 128 TRP A N 1
ATOM 965 C CA . TRP A 1 128 ? 12.746 -2.672 -14.648 1.00 92.44 128 TRP A CA 1
ATOM 966 C C . TRP A 1 128 ? 13.159 -1.639 -13.617 1.00 92.44 128 TRP A C 1
ATOM 968 O O . TRP A 1 128 ? 13.172 -1.912 -12.414 1.00 92.44 128 TRP A O 1
ATOM 978 N N . SER A 1 129 ? 13.474 -0.438 -14.087 1.00 90.31 129 SER A N 1
ATOM 979 C CA . SER A 1 129 ? 13.704 0.717 -13.225 1.00 90.31 129 SER A CA 1
ATOM 980 C C . SER A 1 129 ? 12.732 1.836 -13.563 1.00 90.31 129 SER A C 1
ATOM 982 O O . SER A 1 129 ? 12.384 2.050 -14.719 1.00 90.31 129 SER A O 1
ATOM 984 N N . PHE A 1 130 ? 12.283 2.550 -12.541 1.00 88.56 130 PHE A N 1
ATOM 985 C CA . PHE A 1 130 ? 11.283 3.602 -12.643 1.00 88.56 130 PHE A CA 1
ATOM 986 C C . PHE A 1 130 ? 11.841 4.861 -12.020 1.00 88.56 130 PHE A C 1
ATOM 988 O O . PHE A 1 130 ? 12.393 4.824 -10.917 1.00 88.56 130 PHE A O 1
ATOM 995 N N . TYR A 1 131 ? 11.664 5.982 -12.702 1.00 85.88 131 TYR A N 1
ATOM 996 C CA . TYR A 1 131 ? 12.097 7.276 -12.203 1.00 85.88 131 TYR A CA 1
ATOM 997 C C . TYR A 1 131 ? 10.991 8.322 -12.415 1.00 85.88 131 TYR A C 1
ATOM 999 O O . TYR A 1 131 ? 10.299 8.296 -13.438 1.00 85.88 131 TYR A O 1
ATOM 1007 N N . PRO A 1 132 ? 10.760 9.216 -11.437 1.00 78.00 132 PRO A N 1
ATOM 1008 C CA . PRO A 1 132 ? 9.739 10.252 -11.539 1.00 78.00 132 PRO A CA 1
ATOM 1009 C C . PRO A 1 132 ? 10.148 11.381 -12.502 1.00 78.00 132 PRO A C 1
ATOM 1011 O O . PRO A 1 132 ? 11.319 11.546 -12.840 1.00 78.00 132 PRO A O 1
ATOM 1014 N N . GLU A 1 133 ? 9.160 12.183 -12.914 1.00 71.88 133 GLU A N 1
ATOM 1015 C CA . GLU A 1 133 ? 9.328 13.346 -13.797 1.00 71.88 133 GLU A CA 1
ATOM 1016 C C . GLU A 1 133 ? 10.321 14.395 -13.257 1.00 71.88 133 GLU A C 1
ATOM 1018 O O . GLU A 1 133 ? 10.295 14.751 -12.077 1.00 71.88 133 GLU A O 1
ATOM 1023 N N . PHE A 1 134 ? 11.132 14.964 -14.158 1.00 62.34 134 PHE A N 1
ATOM 1024 C CA . PHE A 1 134 ? 12.189 15.949 -13.868 1.00 62.34 134 PHE A CA 1
ATOM 1025 C C . PHE A 1 134 ? 11.753 17.419 -13.961 1.00 62.34 134 PHE A C 1
ATOM 1027 O O . PHE A 1 134 ? 12.595 18.318 -13.928 1.00 62.34 134 PHE A O 1
ATOM 1034 N N . ASP A 1 135 ? 10.457 17.708 -14.064 1.00 51.59 135 ASP A N 1
ATOM 1035 C CA . ASP A 1 135 ? 9.981 19.076 -14.318 1.00 51.59 135 ASP A CA 1
ATOM 1036 C C . ASP A 1 135 ? 10.150 20.028 -13.121 1.00 51.59 135 ASP A C 1
ATOM 1038 O O . ASP A 1 135 ? 9.907 21.233 -13.219 1.00 51.59 135 ASP A O 1
ATOM 1042 N N . SER A 1 136 ? 10.621 19.517 -11.983 1.00 45.66 136 SER A N 1
ATOM 1043 C CA . SER A 1 136 ? 10.815 20.296 -10.772 1.00 45.66 136 SER A CA 1
ATOM 1044 C C . SER A 1 136 ? 12.303 20.378 -10.415 1.00 45.66 136 SER A C 1
ATOM 1046 O O . SER A 1 136 ? 12.951 19.396 -10.071 1.00 45.66 136 SER A O 1
ATOM 1048 N N . ILE A 1 137 ? 12.831 21.601 -10.428 1.00 47.19 137 ILE A N 1
ATOM 1049 C CA . ILE A 1 137 ? 14.163 22.009 -9.939 1.00 47.19 137 ILE A CA 1
ATOM 1050 C C . ILE A 1 137 ? 14.350 21.755 -8.424 1.00 47.19 137 ILE A C 1
ATOM 1052 O O . ILE A 1 137 ? 15.339 22.192 -7.831 1.00 47.19 137 ILE A O 1
ATOM 1056 N N . PHE A 1 138 ? 13.381 21.115 -7.767 1.00 45.94 138 PHE A N 1
ATOM 1057 C CA . PHE A 1 138 ? 13.390 20.857 -6.339 1.00 45.94 138 PHE A CA 1
ATOM 1058 C C . PHE A 1 138 ? 14.164 19.570 -6.055 1.00 45.94 138 PHE A C 1
ATOM 1060 O O . PHE A 1 138 ? 13.662 18.458 -6.168 1.00 45.94 138 PHE A O 1
ATOM 1067 N N . SER A 1 139 ? 15.420 19.750 -5.652 1.00 45.34 139 SER A N 1
ATOM 1068 C CA . SER A 1 139 ? 16.254 18.720 -5.042 1.00 45.34 139 SER A CA 1
ATOM 1069 C C . SER A 1 139 ? 15.569 18.184 -3.774 1.00 45.34 139 SER A C 1
ATOM 1071 O O . SER A 1 139 ? 15.595 18.854 -2.739 1.00 45.34 139 SER A O 1
ATOM 1073 N N . GLY A 1 140 ? 14.932 17.014 -3.848 1.00 52.00 140 GLY A N 1
ATOM 1074 C CA . GLY A 1 140 ? 14.290 16.381 -2.686 1.00 52.00 140 GLY A CA 1
ATOM 1075 C C . GLY A 1 140 ? 13.175 15.376 -2.993 1.00 52.00 140 GLY A C 1
ATOM 1076 O O . GLY A 1 140 ? 12.697 14.717 -2.073 1.00 52.00 140 GLY A O 1
ATOM 1077 N N . THR A 1 141 ? 12.769 15.233 -4.256 1.00 52.41 141 THR A N 1
ATOM 1078 C CA . THR A 1 141 ? 11.688 14.340 -4.704 1.00 52.41 141 THR A CA 1
ATOM 1079 C C . THR A 1 141 ? 12.177 12.889 -4.764 1.00 52.41 141 THR A C 1
ATOM 1081 O O . THR A 1 141 ? 12.504 12.349 -5.822 1.00 52.41 141 THR A O 1
ATOM 1084 N N . GLY A 1 142 ? 12.349 12.297 -3.586 1.00 53.38 142 GLY A N 1
ATOM 1085 C CA . GLY A 1 142 ? 13.303 11.215 -3.429 1.00 53.38 142 GLY A CA 1
ATOM 1086 C C . GLY A 1 142 ? 12.742 9.829 -3.205 1.00 53.38 142 GLY A C 1
ATOM 1087 O O . GLY A 1 142 ? 13.549 8.928 -3.303 1.00 53.38 142 GLY A O 1
ATOM 1088 N N . ALA A 1 143 ? 11.466 9.626 -2.873 1.00 54.59 143 ALA A N 1
ATOM 1089 C CA . ALA A 1 143 ? 10.984 8.276 -2.575 1.00 54.59 143 ALA A CA 1
ATOM 1090 C C . ALA A 1 143 ? 10.097 7.767 -3.689 1.00 54.59 143 ALA A C 1
ATOM 1092 O O . ALA A 1 143 ? 9.121 8.427 -4.027 1.00 54.59 143 ALA A O 1
ATOM 1093 N N . ALA A 1 144 ? 10.439 6.593 -4.198 1.00 62.00 144 ALA A N 1
ATOM 1094 C CA . ALA A 1 144 ? 9.529 5.750 -4.940 1.00 62.00 144 ALA A CA 1
ATOM 1095 C C . ALA A 1 144 ? 9.197 4.564 -4.028 1.00 62.00 144 ALA A C 1
ATOM 1097 O O . ALA A 1 144 ? 10.032 3.683 -3.858 1.00 62.00 144 ALA A O 1
ATOM 1098 N N . LEU A 1 145 ? 8.036 4.554 -3.367 1.00 67.00 145 LEU A N 1
ATOM 1099 C CA . LEU A 1 145 ? 7.559 3.305 -2.751 1.00 67.00 145 LEU A CA 1
ATOM 1100 C C . LEU A 1 145 ? 6.980 2.454 -3.858 1.00 67.00 145 LEU A C 1
ATOM 1102 O O . LEU A 1 145 ? 6.241 2.992 -4.677 1.00 67.00 145 LEU A O 1
ATOM 1106 N N . VAL A 1 146 ? 7.263 1.159 -3.857 1.00 70.94 146 VAL A N 1
ATOM 1107 C CA . VAL A 1 146 ? 6.608 0.248 -4.787 1.00 70.94 146 VAL A CA 1
ATOM 1108 C C . VAL A 1 146 ? 5.819 -0.777 -4.007 1.00 70.94 146 VAL A C 1
ATOM 1110 O O . VAL A 1 146 ? 6.382 -1.475 -3.167 1.00 70.94 146 VAL A O 1
ATOM 1113 N N . SER A 1 147 ? 4.533 -0.884 -4.303 1.00 77.44 147 SER A N 1
ATOM 1114 C CA . SER A 1 147 ? 3.678 -1.920 -3.736 1.00 77.44 147 SER A CA 1
ATOM 1115 C C . SER A 1 147 ? 2.983 -2.696 -4.843 1.00 77.44 147 SER A C 1
ATOM 1117 O O . SER A 1 147 ? 2.666 -2.132 -5.890 1.00 77.44 147 SER A O 1
ATOM 1119 N N . ARG A 1 148 ? 2.770 -3.991 -4.613 1.00 79.69 148 ARG A N 1
ATOM 1120 C CA . ARG A 1 148 ? 1.956 -4.835 -5.484 1.00 79.69 148 ARG A CA 1
ATOM 1121 C C . ARG A 1 148 ? 0.526 -4.312 -5.501 1.00 79.69 148 ARG A C 1
ATOM 1123 O O . ARG A 1 148 ? -0.035 -4.004 -4.452 1.00 79.69 148 ARG A O 1
ATOM 1130 N N . LEU A 1 149 ? -0.074 -4.278 -6.680 1.00 79.75 149 LEU A N 1
ATOM 1131 C CA . LEU A 1 149 ? -1.510 -4.147 -6.834 1.00 79.75 149 LEU A CA 1
ATOM 1132 C C . LEU A 1 149 ? -2.060 -5.416 -7.483 1.00 79.75 149 LEU A C 1
ATOM 1134 O O . LEU A 1 149 ? -1.375 -6.072 -8.260 1.00 79.75 149 LEU A O 1
ATOM 1138 N N . PRO A 1 150 ? -3.280 -5.818 -7.131 1.00 78.62 150 PRO A N 1
ATOM 1139 C CA . PRO A 1 150 ? -3.936 -6.914 -7.821 1.00 78.62 150 PRO A CA 1
ATOM 1140 C C . PRO A 1 150 ? -4.346 -6.535 -9.248 1.00 78.62 150 PRO A C 1
ATOM 1142 O O . PRO A 1 150 ? -4.869 -5.443 -9.386 1.00 78.62 150 PRO A O 1
ATOM 1145 N N . ASP A 1 151 ? -4.295 -7.496 -10.185 1.00 83.81 151 ASP A N 1
ATOM 1146 C CA . ASP A 1 151 ? -4.875 -7.456 -11.552 1.00 83.81 151 ASP A CA 1
ATOM 1147 C C . ASP A 1 151 ? -6.164 -6.601 -11.671 1.00 83.81 151 ASP A C 1
ATOM 1149 O O . ASP A 1 151 ? -7.281 -7.056 -11.373 1.00 83.81 151 ASP A O 1
ATOM 1153 N N . LEU A 1 152 ? -5.976 -5.335 -12.041 1.00 84.94 152 LEU A N 1
ATOM 1154 C CA . LEU A 1 152 ? -6.954 -4.266 -12.210 1.00 84.94 152 LEU A CA 1
ATOM 1155 C C . LEU A 1 152 ? -7.591 -4.347 -13.593 1.00 84.94 152 LEU A C 1
ATOM 1157 O O . LEU A 1 152 ? -8.812 -4.182 -13.714 1.00 84.94 152 LEU A O 1
ATOM 1161 N N . ASP A 1 153 ? -6.779 -4.594 -14.622 1.00 86.19 153 ASP A N 1
ATOM 1162 C CA . ASP A 1 153 ? -7.200 -4.583 -16.024 1.00 86.19 153 ASP A CA 1
ATOM 1163 C C . ASP A 1 153 ? -7.730 -5.944 -16.525 1.00 86.19 153 ASP A C 1
ATOM 1165 O O . ASP A 1 153 ? -8.375 -6.022 -17.580 1.00 86.19 153 ASP A O 1
ATOM 1169 N N . ARG A 1 154 ? -7.607 -6.988 -15.696 1.00 87.19 154 ARG A N 1
ATOM 1170 C CA . ARG A 1 154 ? -8.049 -8.374 -15.925 1.00 87.19 154 ARG A CA 1
ATOM 1171 C C . ARG A 1 154 ? -7.296 -9.064 -17.052 1.00 87.19 154 ARG A C 1
ATOM 1173 O O . ARG A 1 154 ? -7.866 -9.935 -17.725 1.00 87.19 154 ARG A O 1
ATOM 1180 N N . ASP A 1 155 ? -6.046 -8.687 -17.277 1.00 86.56 155 ASP A N 1
ATOM 1181 C CA . ASP A 1 155 ? -5.167 -9.351 -18.232 1.00 86.56 155 ASP A CA 1
ATOM 1182 C C . ASP A 1 155 ? -4.501 -10.620 -17.664 1.00 86.56 155 ASP A C 1
ATOM 1184 O O . ASP A 1 155 ? -3.878 -11.385 -18.408 1.00 86.56 155 ASP A O 1
ATOM 1188 N N . GLY A 1 156 ? -4.713 -10.903 -16.376 1.00 85.25 156 GLY A N 1
ATOM 1189 C CA . GLY A 1 156 ? -4.150 -12.044 -15.667 1.00 85.25 156 GLY A CA 1
ATOM 1190 C C . GLY A 1 156 ? -2.793 -11.763 -15.029 1.00 85.25 156 GLY A C 1
ATOM 1191 O O . GLY A 1 156 ? -2.190 -12.698 -14.497 1.00 85.25 156 GLY A O 1
ATOM 1192 N N . THR A 1 157 ? -2.307 -10.525 -15.068 1.00 86.06 157 THR A N 1
ATOM 1193 C CA . THR A 1 157 ? -1.059 -10.069 -14.457 1.00 86.06 157 THR A CA 1
ATOM 1194 C C . THR A 1 157 ? -1.342 -9.032 -13.385 1.00 86.06 157 THR A C 1
ATOM 1196 O O . THR A 1 157 ? -2.313 -8.295 -13.448 1.00 86.06 157 THR A O 1
ATOM 1199 N N . ASP A 1 158 ? -0.505 -8.996 -12.357 1.00 85.38 158 ASP A N 1
ATOM 1200 C CA . ASP A 1 158 ? -0.645 -7.983 -11.317 1.00 85.38 158 ASP A CA 1
ATOM 1201 C C . ASP A 1 158 ? 0.003 -6.654 -11.722 1.00 85.38 158 ASP A C 1
ATOM 1203 O O . ASP A 1 158 ? 1.087 -6.617 -12.317 1.00 85.38 158 ASP A O 1
ATOM 1207 N N . GLU A 1 159 ? -0.632 -5.554 -11.336 1.00 88.06 159 GLU A N 1
ATOM 1208 C CA . GLU A 1 159 ? -0.090 -4.206 -11.440 1.00 88.06 159 GLU A CA 1
ATOM 1209 C C . GLU A 1 159 ? 0.741 -3.842 -10.214 1.00 88.06 159 GLU A C 1
ATOM 1211 O O . GLU A 1 159 ? 0.975 -4.617 -9.281 1.00 88.06 159 GLU A O 1
ATOM 1216 N N . PHE A 1 160 ? 1.232 -2.613 -10.208 1.00 87.12 160 PHE A N 1
ATOM 1217 C CA . PHE A 1 160 ? 1.944 -2.081 -9.068 1.00 87.12 160 PHE A CA 1
ATOM 1218 C C . PHE A 1 160 ? 1.741 -0.582 -8.948 1.00 87.12 160 PHE A C 1
ATOM 1220 O O . PHE A 1 160 ? 1.471 0.141 -9.908 1.00 87.12 160 PHE A O 1
ATOM 1227 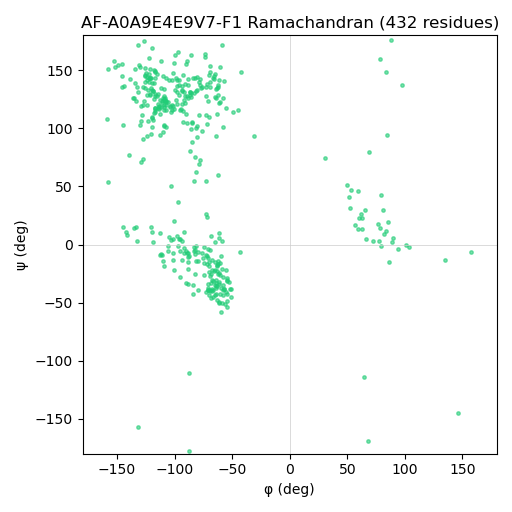N N . LEU A 1 161 ? 1.876 -0.124 -7.717 1.00 88.06 161 LEU A N 1
ATOM 1228 C CA . LEU A 1 161 ? 1.837 1.270 -7.346 1.00 88.06 161 LEU A CA 1
ATOM 1229 C C . LEU A 1 161 ? 3.268 1.770 -7.221 1.00 88.06 161 LEU A C 1
ATOM 1231 O O . LEU A 1 161 ? 4.054 1.148 -6.514 1.00 88.06 161 LEU A O 1
ATOM 1235 N N . VAL A 1 162 ? 3.592 2.909 -7.828 1.00 87.19 162 VAL A N 1
ATOM 1236 C CA . VAL A 1 162 ? 4.809 3.672 -7.538 1.00 87.19 162 VAL A CA 1
ATOM 1237 C C . VAL A 1 162 ? 4.429 4.995 -6.889 1.00 87.19 162 VAL A C 1
ATOM 1239 O O . VAL A 1 162 ? 3.842 5.873 -7.516 1.00 87.19 162 VAL A O 1
ATOM 1242 N N . ASN A 1 163 ? 4.769 5.162 -5.619 1.00 83.75 163 ASN A N 1
ATOM 1243 C CA . ASN A 1 163 ? 4.460 6.363 -4.863 1.00 83.75 163 ASN A CA 1
ATOM 1244 C C . ASN A 1 163 ? 5.623 7.353 -4.896 1.00 83.75 163 ASN A C 1
ATOM 1246 O O . ASN A 1 163 ? 6.660 7.076 -4.298 1.00 83.75 163 ASN A O 1
ATOM 1250 N N . ALA A 1 164 ? 5.408 8.528 -5.480 1.00 81.75 164 ALA A N 1
ATOM 1251 C CA . ALA A 1 164 ? 6.318 9.667 -5.473 1.00 81.75 164 ALA A CA 1
ATOM 1252 C C . ALA A 1 164 ? 5.873 10.763 -4.474 1.00 81.75 164 ALA A C 1
ATOM 1254 O O . ALA A 1 164 ? 5.814 11.945 -4.825 1.00 81.75 164 ALA A O 1
ATOM 1255 N N . SER A 1 165 ? 5.581 10.390 -3.217 1.00 70.00 165 SER A N 1
ATOM 1256 C CA . SER A 1 165 ? 5.042 11.275 -2.154 1.00 70.00 165 SER A CA 1
ATOM 1257 C C . SER A 1 165 ? 5.858 12.536 -1.851 1.00 70.00 165 SER A C 1
ATOM 1259 O O . SER A 1 165 ? 5.322 13.472 -1.276 1.00 70.00 165 SER A O 1
ATOM 1261 N N . PHE A 1 166 ? 7.151 12.579 -2.181 1.00 71.06 166 PHE A N 1
ATOM 1262 C CA . PHE A 1 166 ? 7.990 13.760 -1.914 1.00 71.06 166 PHE A CA 1
ATOM 1263 C C . PHE A 1 166 ? 8.111 14.693 -3.123 1.00 71.06 166 PHE A C 1
ATOM 1265 O O . PHE A 1 166 ? 8.876 15.656 -3.081 1.00 71.06 166 PHE A O 1
ATOM 1272 N N . GLY A 1 167 ? 7.386 14.399 -4.208 1.00 68.50 167 GLY A N 1
ATOM 1273 C CA . GLY A 1 167 ? 7.146 15.340 -5.295 1.00 68.50 167 GLY A CA 1
ATOM 1274 C C . GLY A 1 167 ? 6.418 16.590 -4.798 1.00 68.50 167 GLY A C 1
ATOM 1275 O O . GLY A 1 167 ? 5.668 16.534 -3.831 1.00 68.50 167 GLY A O 1
ATOM 1276 N N . ASN A 1 168 ? 6.612 17.722 -5.474 1.00 72.94 168 ASN A N 1
ATOM 1277 C CA . ASN A 1 168 ? 5.734 18.881 -5.321 1.00 72.94 168 ASN A CA 1
ATOM 1278 C C . ASN A 1 168 ? 5.093 19.201 -6.685 1.00 72.94 168 ASN A C 1
ATOM 1280 O O . ASN A 1 168 ? 5.777 19.782 -7.537 1.00 72.94 168 ASN A O 1
ATOM 1284 N N . PRO A 1 169 ? 3.825 18.815 -6.922 1.00 81.19 169 PRO A N 1
ATOM 1285 C CA . PRO A 1 169 ? 2.924 18.111 -5.994 1.00 81.19 169 PRO A CA 1
ATOM 1286 C C . PRO A 1 169 ? 3.293 16.624 -5.804 1.00 81.19 169 PRO A C 1
ATOM 1288 O O . PRO A 1 169 ? 4.014 16.072 -6.648 1.00 81.19 169 PRO A O 1
ATOM 1291 N N . PRO A 1 170 ? 2.811 15.966 -4.730 1.00 81.44 170 PRO A N 1
ATOM 1292 C CA . PRO A 1 170 ? 2.936 14.522 -4.578 1.00 81.44 170 PRO A CA 1
ATOM 1293 C C . PRO A 1 170 ? 2.141 13.804 -5.667 1.00 81.44 170 PRO A C 1
ATOM 1295 O O . PRO A 1 170 ? 1.101 14.294 -6.124 1.00 81.44 170 PRO A O 1
ATOM 1298 N N . ARG A 1 171 ? 2.662 12.652 -6.099 1.00 87.62 171 ARG A N 1
ATOM 1299 C CA . ARG A 1 171 ? 2.075 11.852 -7.177 1.00 87.62 171 ARG A CA 1
ATOM 1300 C C . ARG A 1 171 ? 2.134 10.374 -6.850 1.00 87.62 171 ARG A C 1
ATOM 1302 O O . ARG A 1 171 ? 3.147 9.896 -6.344 1.00 87.62 171 ARG A O 1
ATOM 1309 N N . ILE A 1 172 ? 1.089 9.653 -7.216 1.00 89.12 172 ILE A N 1
ATOM 1310 C CA . ILE A 1 172 ? 1.026 8.194 -7.148 1.00 89.12 172 ILE A CA 1
ATOM 1311 C C . ILE A 1 172 ? 0.812 7.688 -8.570 1.00 89.12 172 ILE A C 1
ATOM 1313 O O . ILE A 1 172 ? -0.049 8.194 -9.283 1.00 89.12 172 ILE A O 1
ATOM 1317 N N . TYR A 1 173 ? 1.593 6.703 -8.991 1.00 91.88 173 TYR A N 1
ATOM 1318 C CA . TYR A 1 173 ? 1.460 6.068 -10.295 1.00 91.88 173 TYR A CA 1
ATOM 1319 C C . TYR A 1 173 ? 0.926 4.656 -10.104 1.00 91.88 173 TYR A C 1
ATOM 1321 O O . TYR A 1 173 ? 1.485 3.889 -9.327 1.00 91.88 173 TYR A O 1
ATOM 1329 N N . ILE A 1 174 ? -0.136 4.320 -10.817 1.00 92.88 174 ILE A N 1
ATOM 1330 C CA . ILE A 1 174 ? -0.662 2.964 -10.943 1.00 92.88 174 ILE A CA 1
ATOM 1331 C C . ILE A 1 174 ? -0.191 2.474 -12.304 1.00 92.88 174 ILE A C 1
ATOM 1333 O O . ILE A 1 174 ? -0.521 3.086 -13.320 1.00 92.88 174 ILE A O 1
ATOM 1337 N N . VAL A 1 175 ? 0.647 1.444 -12.325 1.00 92.81 175 VAL A N 1
ATOM 1338 C CA . VAL A 1 175 ? 1.334 1.004 -13.539 1.00 92.81 175 VAL A CA 1
ATOM 1339 C C . VAL A 1 175 ? 0.897 -0.407 -13.885 1.00 92.81 175 VAL A C 1
ATOM 1341 O O . VAL A 1 175 ? 1.190 -1.350 -13.145 1.00 92.81 175 VAL A O 1
ATOM 1344 N N . ALA A 1 176 ? 0.236 -0.544 -15.033 1.00 93.12 176 ALA A N 1
ATOM 1345 C CA . ALA A 1 176 ? -0.089 -1.846 -15.584 1.00 93.12 176 ALA A CA 1
ATOM 1346 C C . ALA A 1 176 ? 1.153 -2.533 -16.147 1.00 93.12 176 ALA A C 1
ATOM 1348 O O . ALA A 1 176 ? 1.954 -1.923 -16.863 1.00 93.12 176 ALA A O 1
ATOM 1349 N N . SER A 1 177 ? 1.315 -3.823 -15.843 1.00 91.31 177 SER A N 1
ATOM 1350 C CA . SER A 1 177 ? 2.463 -4.587 -16.344 1.00 91.31 177 SER A CA 1
ATOM 1351 C C . SER A 1 177 ? 2.431 -4.710 -17.877 1.00 91.31 177 SER A C 1
ATOM 1353 O O . SER A 1 177 ? 3.474 -4.632 -18.534 1.00 91.31 177 SER A O 1
ATOM 1355 N N . SER A 1 178 ? 1.226 -4.787 -18.450 1.00 93.25 178 SER A N 1
ATOM 1356 C CA . SER A 1 178 ? 0.941 -4.809 -19.889 1.00 93.25 178 SER A CA 1
ATOM 1357 C C . SER A 1 178 ? 1.377 -3.546 -20.637 1.00 93.25 178 SER A C 1
ATOM 1359 O O . SER A 1 178 ? 1.694 -3.610 -21.829 1.00 93.25 178 SER A O 1
ATOM 1361 N N . ASP A 1 179 ? 1.464 -2.411 -19.943 1.00 95.50 179 ASP A N 1
ATOM 1362 C CA . ASP A 1 179 ? 1.853 -1.128 -20.525 1.00 95.50 179 ASP A CA 1
ATOM 1363 C C . ASP A 1 179 ? 3.378 -0.892 -20.523 1.00 95.50 179 ASP A C 1
ATOM 1365 O O . ASP A 1 179 ? 3.863 -0.031 -21.262 1.00 95.50 179 ASP A O 1
ATOM 1369 N N . LEU A 1 180 ? 4.167 -1.661 -19.760 1.00 93.12 180 LEU A N 1
ATOM 1370 C CA . LEU A 1 180 ? 5.594 -1.385 -19.519 1.00 93.12 180 LEU A CA 1
ATOM 1371 C C . LEU A 1 180 ? 6.447 -1.226 -20.780 1.00 93.12 180 LEU A C 1
ATOM 1373 O O . LEU A 1 180 ? 7.204 -0.264 -20.911 1.00 93.12 180 LEU A O 1
ATOM 1377 N N . ALA A 1 181 ? 6.324 -2.154 -21.729 1.00 93.75 181 ALA A N 1
ATOM 1378 C CA . ALA A 1 181 ? 7.107 -2.106 -22.963 1.00 93.75 181 ALA A CA 1
ATOM 1379 C C . ALA A 1 181 ? 6.752 -0.878 -23.818 1.00 93.75 181 ALA A C 1
ATOM 1381 O O . ALA A 1 181 ? 7.618 -0.286 -24.467 1.00 93.75 181 ALA A O 1
ATOM 1382 N N . ALA A 1 182 ? 5.477 -0.478 -23.810 1.00 94.44 182 ALA A N 1
ATOM 1383 C CA . ALA A 1 182 ? 5.028 0.720 -24.503 1.00 94.44 182 ALA A CA 1
ATOM 1384 C C . ALA A 1 182 ? 5.531 1.989 -23.796 1.00 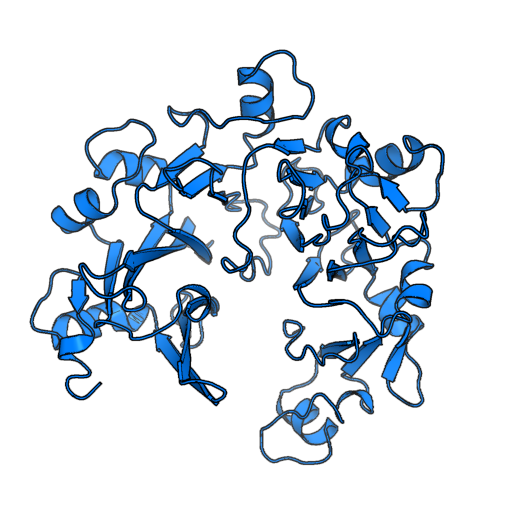94.44 182 ALA A C 1
ATOM 1386 O O . ALA A 1 182 ? 5.949 2.929 -24.481 1.00 94.44 182 ALA A O 1
ATOM 1387 N N . MET A 1 183 ? 5.542 2.003 -22.461 1.00 93.75 183 MET A N 1
ATOM 1388 C CA . MET A 1 183 ? 6.076 3.107 -21.658 1.00 93.75 183 MET A CA 1
ATOM 1389 C C . MET A 1 183 ? 7.563 3.341 -21.905 1.00 93.75 183 MET A C 1
ATOM 1391 O O . MET A 1 183 ? 7.947 4.468 -22.211 1.00 93.75 183 MET A O 1
ATOM 1395 N N . ASP A 1 184 ? 8.376 2.285 -21.836 1.00 93.56 184 ASP A N 1
ATOM 1396 C CA . ASP A 1 184 ? 9.820 2.330 -22.111 1.00 93.56 184 ASP A CA 1
ATOM 1397 C C . ASP A 1 184 ? 10.071 2.889 -23.515 1.00 93.56 184 ASP A C 1
ATOM 1399 O O . ASP A 1 184 ? 10.690 3.936 -23.675 1.00 93.56 184 ASP A O 1
ATOM 1403 N N . SER A 1 185 ? 9.400 2.335 -24.534 1.00 93.50 185 SER A N 1
ATOM 1404 C CA . SER A 1 185 ? 9.514 2.843 -25.910 1.00 93.50 185 SER A CA 1
ATOM 1405 C C . SER A 1 185 ? 9.110 4.319 -26.090 1.00 93.50 185 SER A C 1
ATOM 1407 O O . SER A 1 185 ? 9.516 4.962 -27.064 1.00 93.50 185 SER A O 1
ATOM 1409 N N . SER A 1 186 ? 8.312 4.868 -25.168 1.00 91.81 186 SER A N 1
ATOM 1410 C CA . SER A 1 186 ? 7.820 6.249 -25.211 1.00 91.81 186 SER A CA 1
ATOM 1411 C C . SER A 1 186 ? 8.769 7.254 -24.555 1.00 91.81 186 SER A C 1
ATOM 1413 O O . SER A 1 186 ? 8.569 8.460 -24.719 1.00 91.81 186 SER A O 1
ATOM 1415 N N . ASP A 1 187 ? 9.815 6.806 -23.856 1.00 85.62 187 ASP A N 1
ATOM 1416 C CA . ASP A 1 187 ? 10.754 7.681 -23.145 1.00 85.62 187 ASP A CA 1
ATOM 1417 C C . ASP A 1 187 ? 12.082 7.936 -23.887 1.00 85.62 187 ASP A C 1
ATOM 1419 O O . ASP A 1 187 ? 13.072 8.422 -23.327 1.00 85.62 187 ASP A O 1
ATOM 1423 N N . PHE A 1 188 ? 12.053 7.703 -25.203 1.00 83.25 188 PHE A N 1
ATOM 1424 C CA . PHE A 1 188 ? 13.153 7.875 -26.156 1.00 83.25 188 PHE A CA 1
ATOM 1425 C C . PHE A 1 188 ? 14.277 6.832 -26.055 1.00 83.25 188 PHE A C 1
ATOM 1427 O O . PHE A 1 188 ? 15.241 6.930 -26.821 1.00 83.25 188 PHE A O 1
ATOM 1434 N N . ALA A 1 189 ? 14.154 5.837 -25.175 1.00 88.12 189 ALA A N 1
ATOM 1435 C CA . ALA A 1 189 ? 15.009 4.658 -25.130 1.00 88.12 189 ALA A CA 1
ATOM 1436 C C . ALA A 1 189 ? 14.165 3.369 -25.169 1.00 88.12 189 ALA A C 1
ATOM 1438 O O . ALA A 1 189 ? 12.949 3.396 -25.292 1.00 88.12 189 ALA A O 1
ATOM 1439 N N . THR A 1 190 ? 14.821 2.219 -25.233 1.00 92.69 190 THR A N 1
ATOM 1440 C CA . THR A 1 190 ? 14.184 0.920 -24.978 1.00 92.69 190 THR A CA 1
ATOM 1441 C C . THR A 1 190 ? 15.205 0.142 -24.179 1.00 92.69 190 THR A C 1
ATOM 1443 O O . THR A 1 190 ? 16.023 -0.597 -24.735 1.00 92.69 190 THR A O 1
ATOM 1446 N N . ASP A 1 191 ? 15.277 0.488 -22.904 1.00 92.81 191 ASP A N 1
ATOM 1447 C CA . ASP A 1 191 ? 16.329 0.084 -21.978 1.00 92.81 191 ASP A CA 1
ATOM 1448 C C . ASP A 1 191 ? 15.775 -0.356 -20.619 1.00 92.81 191 ASP A C 1
ATOM 1450 O O . ASP A 1 191 ? 16.547 -0.511 -19.673 1.00 92.81 191 ASP A O 1
ATOM 1454 N N . GLN A 1 192 ? 14.460 -0.604 -20.541 1.00 93.56 192 GLN A N 1
ATOM 1455 C CA . GLN A 1 192 ? 13.746 -1.030 -19.330 1.00 93.56 192 GLN A CA 1
ATOM 1456 C C . GLN A 1 192 ? 13.852 -0.014 -18.190 1.00 93.56 192 GLN A C 1
ATOM 1458 O O . GLN A 1 192 ? 13.669 -0.331 -17.009 1.00 93.56 192 GLN A O 1
ATOM 1463 N N . GLN A 1 193 ? 14.129 1.237 -18.543 1.00 90.44 193 GLN A N 1
ATOM 1464 C CA . GLN A 1 193 ? 14.045 2.366 -17.641 1.00 90.44 193 GLN A CA 1
ATOM 1465 C C . GLN A 1 193 ? 12.820 3.161 -18.051 1.00 90.44 193 GLN A C 1
ATOM 1467 O O . GLN A 1 193 ? 12.768 3.687 -19.148 1.00 90.44 193 GLN A O 1
ATOM 1472 N N . VAL A 1 194 ? 11.830 3.245 -17.172 1.00 90.62 194 VAL A N 1
ATOM 1473 C CA . VAL A 1 194 ? 10.554 3.894 -17.456 1.00 90.62 194 VAL A CA 1
ATOM 1474 C C . VAL A 1 194 ? 10.495 5.251 -16.771 1.00 90.62 194 VAL A C 1
ATOM 1476 O O . VAL A 1 194 ? 10.493 5.352 -15.538 1.00 90.62 194 VAL A O 1
ATOM 1479 N N . ASN A 1 195 ? 10.364 6.305 -17.577 1.00 89.50 195 ASN A N 1
ATOM 1480 C CA . ASN A 1 195 ? 9.940 7.609 -17.082 1.00 89.50 195 ASN A CA 1
ATOM 1481 C C . ASN A 1 195 ? 8.460 7.587 -16.674 1.00 89.50 195 ASN A C 1
ATOM 1483 O O . ASN A 1 195 ? 7.563 7.585 -17.525 1.00 89.50 195 ASN A O 1
ATOM 1487 N N . LEU A 1 196 ? 8.188 7.673 -15.373 1.00 89.06 196 LEU A N 1
ATOM 1488 C CA . LEU A 1 196 ? 6.821 7.704 -14.845 1.00 89.06 196 LEU A CA 1
ATOM 1489 C C . LEU A 1 196 ? 6.031 8.941 -15.305 1.00 89.06 196 LEU A C 1
ATOM 1491 O O . LEU A 1 196 ? 4.805 8.924 -15.298 1.00 89.06 196 LEU A O 1
ATOM 1495 N N . SER A 1 197 ? 6.688 9.999 -15.796 1.00 85.31 197 SER A N 1
ATOM 1496 C CA . SER A 1 197 ? 5.993 11.149 -16.397 1.00 85.31 197 SER A CA 1
ATOM 1497 C C . SER A 1 197 ? 5.175 10.795 -17.639 1.00 85.31 197 SER A C 1
ATOM 1499 O O . SER A 1 197 ? 4.362 11.596 -18.093 1.00 85.31 197 SER A O 1
ATOM 1501 N N . ASN A 1 198 ? 5.433 9.636 -18.242 1.00 85.75 198 ASN A N 1
ATOM 1502 C CA . ASN A 1 198 ? 4.738 9.178 -19.435 1.00 85.75 198 ASN A CA 1
ATOM 1503 C C . ASN A 1 198 ? 3.826 7.980 -19.157 1.00 85.75 198 ASN A C 1
ATOM 1505 O O . ASN A 1 198 ? 3.038 7.641 -20.035 1.00 85.75 198 ASN A O 1
ATOM 1509 N N . SER A 1 199 ? 3.886 7.375 -17.963 1.00 85.31 199 SER A N 1
ATOM 1510 C CA . SER A 1 199 ? 3.180 6.122 -17.667 1.00 85.31 199 SER A CA 1
ATOM 1511 C C . SER A 1 199 ? 1.666 6.248 -17.826 1.00 85.31 199 SER A C 1
ATOM 1513 O O . SER A 1 199 ? 1.037 5.419 -18.470 1.00 85.31 199 SER A O 1
ATOM 1515 N N . TYR A 1 200 ? 1.090 7.347 -17.349 1.00 85.31 200 TYR A N 1
ATOM 1516 C CA . TYR A 1 200 ? -0.352 7.601 -17.392 1.00 85.31 200 TYR A CA 1
ATOM 1517 C C . TYR A 1 200 ? -0.922 7.850 -18.798 1.00 85.31 200 TYR A C 1
ATOM 1519 O O . TYR A 1 200 ? -2.120 8.020 -18.972 1.00 85.31 200 TYR A O 1
ATOM 1527 N N . ARG A 1 201 ? -0.075 7.918 -19.833 1.00 90.25 201 ARG A N 1
ATOM 1528 C CA . ARG A 1 201 ? -0.532 8.072 -21.225 1.00 90.25 201 ARG A CA 1
ATOM 1529 C C . ARG A 1 201 ? -0.928 6.742 -21.861 1.00 90.25 201 ARG A C 1
ATOM 1531 O O . ARG A 1 201 ? -1.320 6.730 -23.031 1.00 90.25 201 ARG A O 1
ATOM 1538 N N . HIS A 1 202 ? -0.773 5.648 -21.126 1.00 94.00 202 HIS A N 1
ATOM 1539 C CA . HIS A 1 202 ? -1.068 4.302 -21.579 1.00 94.00 202 HIS A CA 1
ATOM 1540 C C . HIS A 1 202 ? -2.418 3.825 -21.018 1.00 94.00 202 HIS A C 1
ATOM 1542 O O . HIS A 1 202 ? -2.805 4.266 -19.939 1.00 94.00 202 HIS A O 1
ATOM 1548 N N . PRO A 1 203 ? -3.172 2.993 -21.762 1.00 91.19 203 PRO A N 1
ATOM 1549 C CA . PRO A 1 203 ? -4.592 2.757 -21.491 1.00 91.19 203 PRO A CA 1
ATOM 1550 C C . PRO A 1 203 ? -4.939 2.171 -20.122 1.00 91.19 203 PRO A C 1
ATOM 1552 O O . PRO A 1 203 ? -6.057 2.398 -19.674 1.00 91.19 203 PRO A O 1
ATOM 1555 N N . ASN A 1 204 ? -4.028 1.430 -19.489 1.00 93.44 204 ASN A N 1
ATOM 1556 C CA . ASN A 1 204 ? -4.306 0.702 -18.249 1.00 93.44 204 ASN A CA 1
ATOM 1557 C C . ASN A 1 204 ? -3.528 1.283 -17.055 1.00 93.44 204 ASN A C 1
ATOM 1559 O O . ASN A 1 204 ? -3.492 0.695 -15.976 1.00 93.44 204 ASN A O 1
ATOM 1563 N N . SER A 1 205 ? -2.903 2.447 -17.235 1.00 94.88 205 SER A N 1
ATOM 1564 C CA . SER A 1 205 ? -2.030 3.065 -16.244 1.00 94.88 205 SER A CA 1
ATOM 1565 C C . SER A 1 205 ? -2.493 4.473 -15.904 1.00 94.88 205 SER A C 1
ATOM 1567 O O . SER A 1 205 ? -2.898 5.243 -16.771 1.00 94.88 205 SER A O 1
ATOM 1569 N N . PHE A 1 206 ? -2.388 4.835 -14.628 1.00 95.06 206 PHE A N 1
ATOM 1570 C CA . PHE A 1 206 ? -2.952 6.072 -14.095 1.00 95.06 206 PHE A CA 1
ATOM 1571 C C . PHE A 1 206 ? -1.932 6.844 -13.268 1.00 95.06 206 PHE A C 1
ATOM 1573 O O . PHE A 1 206 ? -1.011 6.280 -12.671 1.00 95.06 206 PHE A O 1
ATOM 1580 N N . ARG A 1 207 ? -2.128 8.156 -13.185 1.00 93.62 207 ARG A N 1
ATOM 1581 C CA . ARG A 1 207 ? -1.438 9.044 -12.254 1.00 93.62 207 ARG A CA 1
ATOM 1582 C C . ARG A 1 207 ? -2.465 9.739 -11.378 1.00 93.62 207 ARG A C 1
ATOM 1584 O O . ARG A 1 207 ? -3.396 10.345 -11.888 1.00 93.62 207 ARG A O 1
ATOM 1591 N N . ILE A 1 208 ? -2.263 9.688 -10.072 1.00 92.25 208 ILE A N 1
ATOM 1592 C CA . ILE A 1 208 ? -3.085 10.371 -9.078 1.00 92.25 208 ILE A CA 1
ATOM 1593 C C . ILE A 1 208 ? -2.271 11.549 -8.533 1.00 92.25 208 ILE A C 1
ATOM 1595 O O . ILE A 1 208 ? -1.187 11.351 -7.976 1.00 92.25 208 ILE A O 1
ATOM 1599 N N . ASP A 1 209 ? -2.784 12.766 -8.700 1.00 90.88 209 ASP A N 1
ATOM 1600 C CA . ASP A 1 209 ? -2.136 14.020 -8.305 1.00 90.88 209 ASP A CA 1
ATOM 1601 C C . ASP A 1 209 ? -2.815 14.633 -7.068 1.00 90.88 209 ASP A C 1
ATOM 1603 O O . ASP A 1 209 ? -4.037 14.621 -6.946 1.00 90.88 209 ASP A O 1
ATOM 1607 N N . GLY A 1 210 ? -2.032 15.240 -6.166 1.00 86.00 210 GLY A N 1
ATOM 1608 C CA . GLY A 1 210 ? -2.571 15.988 -5.013 1.00 86.00 210 GLY A CA 1
ATOM 1609 C C . GLY A 1 210 ? -2.968 15.125 -3.809 1.00 86.00 210 GLY A C 1
ATOM 1610 O O . GLY A 1 210 ? -3.539 15.628 -2.835 1.00 86.00 210 GLY A O 1
ATOM 1611 N N . TYR A 1 211 ? -2.622 13.841 -3.858 1.00 86.25 211 TYR A N 1
ATOM 1612 C CA . TYR A 1 211 ? -2.807 12.888 -2.774 1.00 86.25 211 TYR A CA 1
ATOM 1613 C C . TYR A 1 211 ? -1.455 12.356 -2.305 1.00 86.25 211 TYR A C 1
ATOM 1615 O O . TYR A 1 211 ? -0.564 12.064 -3.102 1.00 86.25 211 TYR A O 1
ATOM 1623 N N . LEU A 1 212 ? -1.316 12.220 -0.992 1.00 79.75 212 LEU A N 1
ATOM 1624 C CA . LEU A 1 212 ? -0.233 11.491 -0.359 1.00 79.75 212 LEU A CA 1
ATOM 1625 C C . LEU A 1 212 ? -0.685 10.065 -0.094 1.00 79.75 212 LEU A C 1
ATOM 1627 O O . LEU A 1 212 ? -1.764 9.829 0.448 1.00 79.75 212 LEU A O 1
ATOM 1631 N N . PHE A 1 213 ? 0.191 9.117 -0.384 1.00 74.56 213 PHE A N 1
ATOM 1632 C CA . PHE A 1 213 ? 0.088 7.791 0.195 1.00 74.56 213 PHE A CA 1
ATOM 1633 C C . PHE A 1 213 ? 0.864 7.787 1.515 1.00 74.56 213 PHE A C 1
ATOM 1635 O O . PHE A 1 213 ? 2.022 8.223 1.556 1.00 74.56 213 PHE A O 1
ATOM 1642 N N . ASN A 1 214 ? 0.223 7.348 2.600 1.00 67.38 214 ASN A N 1
ATOM 1643 C CA . ASN A 1 214 ? 0.877 7.262 3.898 1.00 67.38 214 ASN A CA 1
ATOM 1644 C C . ASN A 1 214 ? 1.754 5.998 3.936 1.00 67.38 214 ASN A C 1
ATOM 1646 O O . ASN A 1 214 ? 1.220 4.900 3.981 1.00 67.38 214 ASN A O 1
ATOM 1650 N N . PRO A 1 215 ? 3.093 6.097 3.959 1.00 56.97 215 PRO A N 1
ATOM 1651 C CA . PRO A 1 215 ? 3.945 4.910 4.017 1.00 56.97 215 PRO A CA 1
ATOM 1652 C C . PRO A 1 215 ? 3.751 4.087 5.298 1.00 56.97 215 PRO A C 1
ATOM 1654 O O . PRO A 1 215 ? 4.152 2.930 5.326 1.00 56.97 215 PRO A O 1
ATOM 1657 N N . SER A 1 216 ? 3.174 4.661 6.366 1.00 52.59 216 SER A N 1
ATOM 1658 C CA . SER A 1 216 ? 2.889 3.901 7.587 1.00 52.59 216 SER A CA 1
ATOM 1659 C C . SER A 1 216 ? 1.694 2.961 7.448 1.00 52.59 216 SER A C 1
ATOM 1661 O O . SER A 1 216 ? 1.537 2.102 8.305 1.00 52.59 216 SER A O 1
ATOM 1663 N N . SER A 1 217 ? 0.846 3.130 6.426 1.00 52.41 217 SER A N 1
ATOM 1664 C CA . SER A 1 217 ? -0.085 2.085 6.003 1.00 52.41 217 SER A CA 1
ATOM 1665 C C . SER A 1 217 ? 0.677 1.174 5.058 1.00 52.41 217 SER A C 1
ATOM 1667 O O . SER A 1 217 ? 0.765 1.413 3.852 1.00 52.41 217 SER A O 1
ATOM 1669 N N . THR A 1 218 ? 1.330 0.181 5.636 1.00 50.06 218 THR A N 1
ATOM 1670 C CA . THR A 1 218 ? 1.939 -0.895 4.877 1.00 50.06 218 THR A CA 1
ATOM 1671 C C . THR A 1 218 ? 0.823 -1.616 4.108 1.00 50.06 218 THR A C 1
ATOM 1673 O O . THR A 1 218 ? -0.144 -2.098 4.685 1.00 50.06 218 THR A O 1
ATOM 1676 N N . LEU A 1 219 ? 0.924 -1.678 2.776 1.00 51.38 219 LEU A N 1
ATOM 1677 C CA . LEU A 1 219 ? 0.051 -2.506 1.917 1.00 51.38 219 LEU A CA 1
ATOM 1678 C C . LEU A 1 219 ? 0.397 -4.012 2.057 1.00 51.38 219 LEU A C 1
ATOM 1680 O O . LEU A 1 219 ? 0.246 -4.791 1.114 1.00 51.38 219 LEU A O 1
ATOM 1684 N N . THR A 1 220 ? 0.949 -4.417 3.206 1.00 41.97 220 THR A N 1
ATOM 1685 C CA . THR A 1 220 ? 1.728 -5.651 3.400 1.00 41.97 220 THR A CA 1
ATOM 1686 C C . THR A 1 220 ? 0.912 -6.933 3.402 1.00 41.97 220 THR A C 1
ATOM 1688 O O . THR A 1 220 ? 1.506 -8.002 3.326 1.00 41.97 220 THR A O 1
ATOM 1691 N N . SER A 1 221 ? -0.414 -6.880 3.412 1.00 40.12 221 SER A N 1
ATOM 1692 C CA . SER A 1 221 ? -1.236 -8.093 3.487 1.00 40.12 221 SER A CA 1
ATOM 1693 C C . SER A 1 221 ? -1.697 -8.657 2.141 1.00 40.12 221 SER A C 1
ATOM 1695 O O . SER A 1 221 ? -2.394 -9.669 2.096 1.00 40.12 221 SER A O 1
ATOM 1697 N N . THR A 1 222 ? -1.302 -8.083 1.000 1.00 39.41 222 THR A N 1
ATOM 1698 C CA . THR A 1 222 ? -1.662 -8.676 -0.302 1.00 39.41 222 THR A CA 1
ATOM 1699 C C . THR A 1 222 ? -0.738 -9.839 -0.695 1.00 39.41 222 THR A C 1
ATOM 1701 O O . THR A 1 222 ? -0.072 -9.800 -1.727 1.00 39.41 222 THR A O 1
ATOM 1704 N N . LEU A 1 223 ? -0.714 -10.928 0.079 1.00 35.56 223 LEU A N 1
ATOM 1705 C CA . LEU A 1 223 ? -0.149 -12.227 -0.329 1.00 35.56 223 LEU A CA 1
ATOM 1706 C C . LEU A 1 223 ? -0.952 -13.395 0.279 1.00 35.56 223 LEU A C 1
ATOM 1708 O O . LEU A 1 223 ? -1.275 -13.340 1.457 1.00 35.56 223 LEU A O 1
ATOM 1712 N N . PRO A 1 224 ? -1.110 -14.537 -0.419 1.00 46.84 224 PRO A N 1
ATOM 1713 C CA . PRO A 1 224 ? -1.383 -14.728 -1.836 1.00 46.84 224 PRO A CA 1
ATOM 1714 C C . PRO A 1 224 ? -2.713 -15.484 -2.070 1.00 46.84 224 PRO A C 1
ATOM 1716 O O . PRO A 1 224 ? -3.260 -16.148 -1.200 1.00 46.84 224 PRO A O 1
ATOM 1719 N N . ASP A 1 225 ? -3.121 -15.484 -3.337 1.00 39.97 225 ASP A N 1
ATOM 1720 C CA . ASP A 1 225 ? -3.875 -16.570 -3.969 1.00 39.97 225 ASP A CA 1
ATOM 1721 C C . ASP A 1 225 ? -5.411 -16.602 -3.814 1.00 39.97 225 ASP A C 1
ATOM 1723 O O . ASP A 1 225 ? -6.014 -17.237 -2.954 1.00 39.97 225 ASP A O 1
ATOM 1727 N N . SER A 1 226 ? -6.065 -16.027 -4.822 1.00 36.16 226 SER A N 1
ATOM 1728 C CA . SER A 1 226 ? -7.201 -16.697 -5.444 1.00 36.16 226 SER A CA 1
ATOM 1729 C C . SER A 1 226 ? -6.940 -16.728 -6.948 1.00 36.16 226 SER A C 1
ATOM 1731 O O . SER A 1 226 ? -7.374 -15.851 -7.702 1.00 36.16 226 SER A O 1
ATOM 1733 N N . THR A 1 227 ? -6.293 -17.799 -7.392 1.00 41.78 227 THR A N 1
ATOM 1734 C CA . THR A 1 227 ? -6.400 -18.391 -8.740 1.00 41.78 227 THR A CA 1
ATOM 1735 C C . THR A 1 227 ? -7.837 -18.479 -9.295 1.00 41.78 227 THR A C 1
ATOM 1737 O O . THR A 1 227 ? -8.016 -18.797 -10.468 1.00 41.78 227 THR A O 1
ATOM 1740 N N . ASN A 1 228 ? -8.873 -18.156 -8.509 1.00 44.16 228 ASN A N 1
ATOM 1741 C CA . ASN A 1 228 ? -10.278 -18.173 -8.914 1.00 44.16 228 ASN A CA 1
ATOM 1742 C C . ASN A 1 228 ? -10.888 -16.800 -9.258 1.00 44.16 228 ASN A C 1
ATOM 1744 O O . ASN A 1 228 ? -12.081 -16.737 -9.546 1.00 44.16 228 ASN A O 1
ATOM 1748 N N . GLY A 1 229 ? -10.116 -15.704 -9.269 1.00 46.00 229 GLY A N 1
ATOM 1749 C CA . GLY A 1 229 ? -10.571 -14.423 -9.840 1.00 46.00 229 GLY A CA 1
ATOM 1750 C C . GLY A 1 229 ? -11.780 -13.760 -9.157 1.00 46.00 229 GLY A C 1
ATOM 1751 O O . GLY A 1 229 ? -12.366 -12.833 -9.715 1.00 46.00 229 GLY A O 1
ATOM 1752 N N . THR A 1 230 ? -12.176 -14.205 -7.964 1.00 46.53 230 THR A N 1
ATOM 1753 C CA . THR A 1 230 ? -13.326 -13.656 -7.241 1.00 46.53 230 THR A CA 1
ATOM 1754 C C . THR A 1 230 ? -12.870 -12.952 -5.975 1.00 46.53 230 THR A C 1
ATOM 1756 O O . THR A 1 230 ? -12.311 -13.579 -5.080 1.00 46.53 230 THR A O 1
ATOM 1759 N N . THR A 1 231 ? -13.170 -11.651 -5.928 1.00 46.34 231 THR A N 1
ATOM 1760 C CA . THR A 1 231 ? -13.037 -10.729 -4.785 1.00 46.34 231 THR A CA 1
ATOM 1761 C C . THR A 1 231 ? -11.607 -10.402 -4.377 1.00 46.34 231 THR A C 1
ATOM 1763 O O . THR A 1 231 ? -11.064 -10.908 -3.405 1.00 46.34 231 THR A O 1
ATOM 1766 N N . ARG A 1 232 ? -11.017 -9.481 -5.144 1.00 52.12 232 ARG A N 1
ATOM 1767 C CA . ARG A 1 232 ? -9.869 -8.695 -4.706 1.00 52.12 232 ARG A CA 1
ATOM 1768 C C . ARG A 1 232 ? -10.382 -7.342 -4.228 1.00 52.12 232 ARG A C 1
ATOM 1770 O O . ARG A 1 232 ? -11.271 -6.754 -4.849 1.00 52.12 232 ARG A O 1
ATOM 1777 N N . THR A 1 233 ? -9.855 -6.894 -3.104 1.00 54.06 233 THR A N 1
ATOM 1778 C CA . THR A 1 233 ? -10.163 -5.587 -2.541 1.00 54.06 233 THR A CA 1
ATOM 1779 C C . THR A 1 233 ? -9.163 -4.608 -3.102 1.00 54.06 233 THR A C 1
ATOM 1781 O O . THR A 1 233 ? -7.970 -4.696 -2.843 1.00 54.06 233 THR A O 1
ATOM 1784 N N . PHE A 1 234 ? -9.668 -3.701 -3.922 1.00 65.69 234 PHE A N 1
ATOM 1785 C CA . PHE A 1 234 ? -8.880 -2.744 -4.681 1.00 65.69 234 PHE A CA 1
ATOM 1786 C C . PHE A 1 234 ? -8.822 -1.406 -3.957 1.00 65.69 234 PHE A C 1
ATOM 1788 O O . PHE A 1 234 ? -8.941 -0.376 -4.594 1.00 65.69 234 PHE A O 1
ATOM 1795 N N . LEU A 1 235 ? -8.758 -1.411 -2.628 1.00 69.94 235 LEU A N 1
ATOM 1796 C CA . LEU A 1 235 ? -8.946 -0.204 -1.835 1.00 69.94 235 LEU A CA 1
ATOM 1797 C C . LEU A 1 235 ? -7.600 0.456 -1.553 1.00 69.94 235 LEU A C 1
ATOM 1799 O O . LEU A 1 235 ? -6.763 -0.111 -0.856 1.00 69.94 235 LEU A O 1
ATOM 1803 N N . LEU A 1 236 ? -7.402 1.660 -2.087 1.00 75.12 236 LEU A N 1
ATOM 1804 C CA . LEU A 1 236 ? -6.199 2.451 -1.845 1.00 75.12 236 LEU A CA 1
ATOM 1805 C C . LEU A 1 236 ? -6.470 3.527 -0.787 1.00 75.12 236 LEU A C 1
ATOM 1807 O O . LEU A 1 236 ? -7.287 4.416 -1.049 1.00 75.12 236 LEU A O 1
ATOM 1811 N N . PRO A 1 237 ? -5.794 3.485 0.379 1.00 73.62 237 PRO A N 1
ATOM 1812 C CA . PRO A 1 237 ? -5.839 4.579 1.333 1.00 73.62 237 PRO A CA 1
ATOM 1813 C C . PRO A 1 237 ? -5.070 5.790 0.790 1.00 73.62 237 PRO A C 1
ATOM 1815 O O . PRO A 1 237 ? -3.880 5.706 0.477 1.00 73.62 237 PRO A O 1
ATOM 1818 N N . LEU A 1 238 ? -5.742 6.933 0.700 1.00 75.88 238 LEU A N 1
ATOM 1819 C CA . LEU A 1 238 ? -5.165 8.197 0.243 1.00 75.88 238 LEU A CA 1
ATOM 1820 C C . LEU A 1 238 ? -5.353 9.280 1.294 1.00 75.88 238 LEU A C 1
ATOM 1822 O O . LEU A 1 238 ? -6.397 9.350 1.929 1.00 75.88 238 LEU A O 1
ATOM 1826 N N . ILE A 1 239 ? -4.375 10.169 1.438 1.00 76.88 239 ILE A N 1
ATOM 1827 C CA . ILE A 1 239 ? -4.499 11.374 2.256 1.00 76.88 239 ILE A CA 1
ATOM 1828 C C . ILE A 1 239 ? -4.487 12.582 1.333 1.00 76.88 239 ILE A C 1
ATOM 1830 O O . ILE A 1 239 ? -3.498 12.843 0.651 1.00 76.88 239 ILE A O 1
ATOM 1834 N N . GLN A 1 240 ? -5.572 13.350 1.321 1.00 74.88 240 GLN A N 1
ATOM 1835 C CA . GLN A 1 240 ? -5.608 14.582 0.538 1.00 74.88 240 GLN A CA 1
ATOM 1836 C C . GLN A 1 240 ? -4.741 15.663 1.196 1.00 74.88 240 GLN A C 1
ATOM 1838 O O . GLN A 1 240 ? -4.917 15.988 2.376 1.00 74.88 240 GLN A O 1
ATOM 1843 N N . GLU A 1 241 ? -3.829 16.260 0.423 1.00 67.56 241 GLU A N 1
ATOM 1844 C CA . GLU A 1 241 ? -2.933 17.323 0.886 1.00 67.56 241 GLU A CA 1
ATOM 1845 C C . GLU A 1 241 ? -3.664 18.681 0.930 1.00 67.56 241 GLU A C 1
ATOM 1847 O O . GLU A 1 241 ? -3.443 19.599 0.144 1.00 67.56 241 GLU A O 1
ATOM 1852 N N . ASN A 1 242 ? -4.604 18.819 1.861 1.00 65.62 242 ASN A N 1
ATOM 1853 C CA . ASN A 1 242 ? -5.196 20.102 2.226 1.00 65.62 242 ASN A CA 1
ATOM 1854 C C . ASN A 1 242 ? -5.197 20.265 3.756 1.00 65.62 242 ASN A C 1
ATOM 1856 O O . ASN A 1 242 ? -4.896 19.330 4.497 1.00 65.62 242 ASN A O 1
ATOM 1860 N N . ASN A 1 243 ? -5.543 21.458 4.253 1.00 55.06 243 ASN A N 1
ATOM 1861 C CA . ASN A 1 243 ? -5.583 21.775 5.693 1.00 55.06 243 ASN A CA 1
ATOM 1862 C C . ASN A 1 243 ? -6.537 20.882 6.529 1.00 55.06 243 ASN A C 1
ATOM 1864 O O . ASN A 1 243 ? -6.705 21.149 7.719 1.00 55.06 243 ASN A O 1
ATOM 1868 N N . GLN A 1 244 ? -7.200 19.883 5.937 1.00 61.84 244 GLN A N 1
ATOM 1869 C CA . GLN A 1 244 ? -8.165 19.016 6.606 1.00 61.84 244 GLN A CA 1
ATOM 1870 C C . GLN A 1 244 ? -7.800 17.526 6.631 1.00 61.84 244 GLN A C 1
ATOM 1872 O O . GLN A 1 244 ? -8.597 16.786 7.190 1.00 61.84 244 GLN A O 1
ATOM 1877 N N . SER A 1 245 ? -6.641 17.097 6.099 1.00 65.06 245 SER A N 1
ATOM 1878 C CA . SER A 1 245 ? -6.155 15.696 6.102 1.00 65.06 245 SER A CA 1
ATOM 1879 C C . SER A 1 245 ? -7.286 14.661 6.066 1.00 65.06 245 SER A C 1
ATOM 1881 O O . SER A 1 245 ? -7.616 14.043 7.078 1.00 65.06 245 SER A O 1
ATOM 1883 N N . ARG A 1 246 ? -7.909 14.516 4.898 1.00 78.81 246 ARG A N 1
ATOM 1884 C CA . ARG A 1 246 ? -8.974 13.535 4.669 1.00 78.81 246 ARG A CA 1
ATOM 1885 C C . ARG A 1 246 ? -8.344 12.215 4.265 1.00 78.81 246 ARG A C 1
ATOM 1887 O O . ARG A 1 246 ? -7.519 12.223 3.352 1.00 78.81 246 ARG A O 1
ATOM 1894 N N . SER A 1 247 ? -8.724 11.128 4.931 1.00 83.69 247 SER A N 1
ATOM 1895 C CA . SER A 1 247 ? -8.394 9.781 4.469 1.00 83.69 247 SER A CA 1
ATOM 1896 C C . SER A 1 247 ? -9.469 9.331 3.488 1.00 83.69 247 SER A C 1
ATOM 1898 O O . SER A 1 247 ? -10.649 9.463 3.789 1.00 83.69 247 SER A O 1
ATOM 1900 N N . LEU A 1 248 ? -9.084 8.820 2.326 1.00 85.38 248 LEU A N 1
ATOM 1901 C CA . LEU A 1 248 ? -10.000 8.232 1.358 1.00 85.38 248 LEU A CA 1
ATOM 1902 C C . LEU A 1 248 ? -9.666 6.767 1.157 1.00 85.38 248 LEU A C 1
ATOM 1904 O O . LEU A 1 248 ? -8.507 6.377 1.234 1.00 85.38 248 LEU A O 1
ATOM 1908 N N . VAL A 1 249 ? -10.688 5.992 0.837 1.00 84.25 249 VAL A N 1
ATOM 1909 C CA . VAL A 1 249 ? -10.584 4.638 0.311 1.00 84.25 249 VAL A CA 1
ATOM 1910 C C . VAL A 1 249 ? -11.122 4.676 -1.102 1.00 84.25 249 VAL A C 1
ATOM 1912 O O . VAL A 1 249 ? -12.274 5.047 -1.295 1.00 84.25 249 VAL A O 1
ATOM 1915 N N . VAL A 1 250 ? -10.306 4.298 -2.079 1.00 85.62 250 VAL A N 1
ATOM 1916 C CA . VAL A 1 250 ? -10.695 4.302 -3.497 1.00 85.62 250 VAL A CA 1
ATOM 1917 C C . VAL A 1 250 ? -10.670 2.886 -4.046 1.00 85.62 250 VAL A C 1
ATOM 1919 O O . VAL A 1 250 ? -9.648 2.225 -3.909 1.00 85.62 250 VAL A O 1
ATOM 1922 N N . ASP A 1 251 ? -11.746 2.446 -4.700 1.00 85.25 251 ASP A N 1
ATOM 1923 C CA . ASP A 1 251 ? -11.794 1.239 -5.529 1.00 85.25 251 ASP A CA 1
ATOM 1924 C C . ASP A 1 251 ? -11.021 1.471 -6.832 1.00 85.25 251 ASP A C 1
ATOM 1926 O O . ASP A 1 251 ? -11.503 2.106 -7.772 1.00 85.25 251 ASP A O 1
ATOM 1930 N N . LEU A 1 252 ? -9.813 0.917 -6.910 1.00 86.50 252 LEU A N 1
ATOM 1931 C CA . LEU A 1 252 ? -8.909 1.088 -8.046 1.00 86.50 252 LEU A CA 1
ATOM 1932 C C . LEU A 1 252 ? -9.467 0.530 -9.368 1.00 86.50 252 LEU A C 1
ATOM 1934 O O . LEU A 1 252 ? -8.976 0.886 -10.435 1.00 86.50 252 LEU A O 1
ATOM 1938 N N . ARG A 1 253 ? -10.529 -0.285 -9.360 1.00 84.19 253 ARG A N 1
ATOM 1939 C CA . ARG A 1 253 ? -11.202 -0.695 -10.611 1.00 84.19 253 ARG A CA 1
ATOM 1940 C C . ARG A 1 253 ? -11.995 0.436 -11.260 1.00 84.19 253 ARG A C 1
ATOM 1942 O O . ARG A 1 253 ? -12.400 0.309 -12.412 1.00 84.19 253 ARG A O 1
ATOM 1949 N N . GLN A 1 254 ? -12.275 1.501 -10.513 1.00 88.94 254 GLN A N 1
ATOM 1950 C CA . GLN A 1 254 ? -13.029 2.661 -10.980 1.00 88.94 254 GLN A CA 1
ATOM 1951 C C . GLN A 1 254 ? -12.117 3.818 -11.408 1.00 88.94 254 GLN A C 1
ATOM 1953 O O . GLN A 1 254 ? -12.627 4.888 -11.728 1.00 88.94 254 GLN A O 1
ATOM 1958 N N . LEU A 1 255 ? -10.789 3.637 -11.469 1.00 90.75 255 LEU A N 1
ATOM 1959 C CA . LEU A 1 255 ? -9.860 4.707 -11.876 1.00 90.75 255 LEU A CA 1
ATOM 1960 C C . LEU A 1 255 ? -10.219 5.301 -13.246 1.00 90.75 255 LEU A C 1
ATOM 1962 O O . LEU A 1 255 ? -10.258 6.518 -13.397 1.00 90.75 255 LEU A O 1
ATOM 1966 N N . ASP A 1 256 ? -10.599 4.454 -14.203 1.00 91.25 256 ASP A N 1
ATOM 1967 C CA . ASP A 1 256 ? -11.114 4.865 -15.515 1.00 91.25 256 ASP A CA 1
ATOM 1968 C C . ASP A 1 256 ? -12.355 5.766 -15.429 1.00 91.25 256 ASP A C 1
ATOM 1970 O O . ASP A 1 256 ? -12.542 6.683 -16.235 1.00 91.25 256 ASP A O 1
ATOM 1974 N N . ALA A 1 257 ? -13.253 5.469 -14.487 1.00 91.25 257 ALA A N 1
ATOM 1975 C CA . ALA A 1 257 ? -14.463 6.249 -14.273 1.00 91.25 257 ALA A CA 1
ATOM 1976 C C . ALA A 1 257 ? -14.126 7.598 -13.627 1.00 91.25 257 ALA A C 1
ATOM 1978 O O . ALA A 1 257 ? -14.663 8.616 -14.064 1.00 91.25 257 ALA A O 1
ATOM 1979 N N . HIS A 1 258 ? -13.201 7.611 -12.663 1.00 91.44 258 HIS A N 1
ATOM 1980 C CA . HIS A 1 258 ? -12.705 8.830 -12.027 1.00 91.44 258 HIS A CA 1
ATOM 1981 C C . HIS A 1 258 ? -11.989 9.759 -13.022 1.00 91.44 258 HIS A C 1
ATOM 1983 O O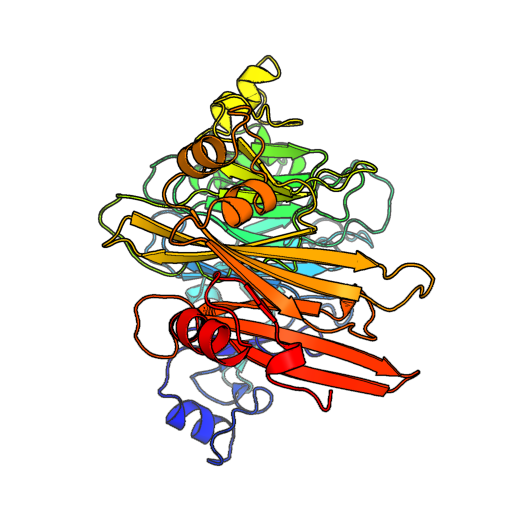 . HIS A 1 258 ? -12.346 10.930 -13.102 1.00 91.44 258 HIS A O 1
ATOM 1989 N N . ASP A 1 259 ? -11.077 9.249 -13.859 1.00 93.81 259 ASP A N 1
ATOM 1990 C CA . ASP A 1 259 ? -10.401 10.043 -14.908 1.00 93.81 259 ASP A CA 1
ATOM 1991 C C . ASP A 1 259 ? -11.420 10.676 -15.877 1.00 93.81 259 ASP A C 1
ATOM 1993 O O . ASP A 1 259 ? -11.378 11.866 -16.191 1.00 93.81 259 ASP A O 1
ATOM 1997 N N . ARG A 1 260 ? -12.434 9.907 -16.294 1.00 92.69 260 ARG A N 1
ATOM 1998 C CA . ARG A 1 260 ? -13.501 10.413 -17.177 1.00 92.69 260 ARG A CA 1
ATOM 1999 C C . ARG A 1 260 ? -14.433 11.423 -16.514 1.00 92.69 260 ARG A C 1
ATOM 2001 O O . ARG A 1 260 ? -15.028 12.230 -17.232 1.00 92.69 260 ARG A O 1
ATOM 2008 N N . ALA A 1 261 ? -14.608 11.369 -15.196 1.00 91.62 261 ALA A N 1
ATOM 2009 C CA . ALA A 1 261 ? -15.440 12.327 -14.471 1.00 91.62 261 ALA A CA 1
ATOM 2010 C C . ALA A 1 261 ? -14.817 13.736 -14.490 1.00 91.62 261 ALA A C 1
ATOM 2012 O O . ALA A 1 261 ? -15.536 14.733 -14.569 1.00 91.62 261 ALA A O 1
ATOM 2013 N N . GLU A 1 262 ? -13.485 13.827 -14.535 1.00 91.56 262 GLU A N 1
ATOM 2014 C CA . GLU A 1 262 ? -12.742 15.095 -14.556 1.00 91.56 262 GLU A CA 1
ATOM 2015 C C . GLU A 1 262 ? -12.663 15.748 -15.943 1.00 91.56 262 GLU A C 1
ATOM 2017 O O . GLU A 1 262 ? -12.333 16.933 -16.069 1.00 91.56 262 GLU A O 1
ATOM 2022 N N . GLY A 1 263 ? -12.990 15.007 -17.005 1.00 91.75 263 GLY A N 1
ATOM 2023 C CA . GLY A 1 263 ? -12.995 15.517 -18.369 1.00 91.75 263 GLY A CA 1
ATOM 2024 C C . GLY A 1 263 ? -12.589 14.471 -19.409 1.00 91.75 263 GLY A C 1
ATOM 2025 O O . GLY A 1 263 ? -12.972 13.306 -19.321 1.00 91.75 263 GLY A O 1
ATOM 2026 N N . PRO A 1 264 ? -11.877 14.875 -20.480 1.00 93.75 264 PRO A N 1
ATOM 2027 C CA . PRO A 1 264 ? -11.331 13.920 -21.433 1.00 93.75 264 PRO A CA 1
ATOM 2028 C C . PRO A 1 264 ? -10.352 12.978 -20.728 1.00 93.75 264 PRO A C 1
ATOM 2030 O O . PRO A 1 264 ? -9.356 13.463 -20.190 1.00 93.75 264 PRO A O 1
ATOM 2033 N N . ALA A 1 265 ? -10.629 11.671 -20.809 1.00 91.75 265 ALA A N 1
ATOM 2034 C CA . ALA A 1 265 ? -9.770 10.621 -20.270 1.00 91.75 265 ALA A CA 1
ATOM 2035 C C . ALA A 1 265 ? -8.328 10.836 -20.732 1.00 91.75 265 ALA A C 1
ATOM 2037 O O . ALA A 1 265 ? -8.038 10.814 -21.938 1.00 91.75 265 ALA A O 1
ATOM 2038 N N . ASN A 1 266 ? -7.458 11.124 -19.777 1.00 93.56 266 ASN A N 1
ATOM 2039 C CA . ASN A 1 266 ? -6.062 11.437 -20.028 1.00 93.56 266 ASN A CA 1
ATOM 2040 C C . ASN A 1 266 ? -5.118 10.659 -19.103 1.00 93.56 266 ASN A C 1
ATOM 2042 O O . ASN A 1 266 ? -3.913 10.886 -19.196 1.00 93.56 266 ASN A O 1
ATOM 2046 N N . GLY A 1 267 ? -5.661 9.773 -18.261 1.00 94.06 267 GLY A N 1
ATOM 2047 C CA . GLY A 1 267 ? -4.956 8.953 -17.280 1.00 94.06 267 GLY A CA 1
ATOM 2048 C C . GLY A 1 267 ? -4.542 9.695 -16.008 1.00 94.06 267 GLY A C 1
ATOM 2049 O O . GLY A 1 267 ? -3.884 9.101 -15.157 1.00 94.06 267 GLY A O 1
ATOM 2050 N N . VAL A 1 268 ? -4.889 10.976 -15.850 1.00 95.00 268 VAL A N 1
ATOM 2051 C CA . VAL A 1 268 ? -4.581 11.780 -14.660 1.00 95.00 268 VAL A CA 1
ATOM 2052 C C . VAL A 1 268 ? -5.846 12.003 -13.846 1.00 95.00 268 VAL A C 1
ATOM 2054 O O . VAL A 1 268 ? -6.798 12.608 -14.324 1.00 95.00 268 VAL A O 1
ATOM 2057 N N . ILE A 1 269 ? -5.802 11.583 -12.587 1.00 94.31 269 ILE A N 1
ATOM 2058 C CA . ILE A 1 269 ? -6.863 11.765 -11.601 1.00 94.31 269 ILE A CA 1
ATOM 2059 C C . ILE A 1 269 ? -6.390 12.800 -10.583 1.00 94.31 269 ILE A C 1
ATOM 2061 O O . ILE A 1 269 ? -5.338 12.646 -9.960 1.00 94.31 269 ILE A O 1
ATOM 2065 N N . THR A 1 270 ? -7.152 13.871 -10.412 1.00 92.75 270 THR A N 1
ATOM 2066 C CA . THR A 1 270 ? -6.839 14.992 -9.511 1.00 92.75 270 THR A CA 1
ATOM 2067 C C . THR A 1 270 ? -7.801 15.095 -8.326 1.00 92.75 270 THR A C 1
ATOM 2069 O O . THR A 1 270 ? -7.575 15.867 -7.392 1.00 92.75 270 THR A O 1
ATOM 2072 N N . SER A 1 271 ? -8.872 14.311 -8.350 1.00 90.69 271 SER A N 1
ATOM 2073 C CA . SER A 1 271 ? -9.966 14.296 -7.399 1.00 90.69 271 SER A CA 1
ATOM 2074 C C . SER A 1 271 ? -10.704 12.954 -7.422 1.00 90.69 271 SER A C 1
ATOM 2076 O O . SER A 1 271 ? -10.800 12.276 -8.440 1.00 90.69 271 SER A O 1
ATOM 2078 N N . PHE A 1 272 ? -11.273 12.584 -6.281 1.00 89.62 272 PHE A N 1
ATOM 2079 C CA . PHE A 1 272 ? -12.227 11.486 -6.190 1.00 89.62 272 PHE A CA 1
ATOM 2080 C C . PHE A 1 272 ? -13.556 12.073 -5.723 1.00 89.62 272 PHE A C 1
ATOM 2082 O O . PHE A 1 272 ? -13.642 12.596 -4.612 1.00 89.62 272 PHE A O 1
ATOM 2089 N N . GLU A 1 273 ? -14.576 12.036 -6.581 1.00 85.00 273 GLU A N 1
ATOM 2090 C CA . GLU A 1 273 ? -15.966 12.229 -6.148 1.00 85.00 273 GLU A CA 1
ATOM 2091 C C . GLU A 1 273 ? -16.308 11.103 -5.169 1.00 85.00 273 GLU A C 1
ATOM 2093 O O . GLU A 1 273 ? -15.835 9.995 -5.385 1.00 85.00 273 GLU A O 1
ATOM 2098 N N . THR A 1 274 ? -17.056 11.340 -4.093 1.00 80.25 274 THR A N 1
ATOM 2099 C CA . THR A 1 274 ? -17.386 10.300 -3.091 1.00 80.25 274 THR A CA 1
ATOM 2100 C C . THR A 1 274 ? -18.803 9.745 -3.265 1.00 80.25 274 THR A C 1
ATOM 2102 O O . THR A 1 274 ? -19.144 8.684 -2.751 1.00 80.25 274 THR A O 1
ATOM 2105 N N . ASP A 1 275 ? -19.648 10.406 -4.054 1.00 70.69 275 ASP A N 1
ATOM 2106 C CA . ASP A 1 275 ? -21.058 10.077 -4.229 1.00 70.69 275 ASP A CA 1
ATOM 2107 C C . ASP A 1 275 ? -21.292 9.012 -5.319 1.00 70.69 275 ASP A C 1
ATOM 2109 O O . ASP A 1 275 ? -21.745 9.293 -6.427 1.00 70.69 275 ASP A O 1
ATOM 2113 N N . ASN A 1 276 ? -21.093 7.737 -4.957 1.00 63.94 276 ASN A N 1
ATOM 2114 C CA . ASN A 1 276 ? -21.328 6.527 -5.782 1.00 63.94 276 ASN A CA 1
ATOM 2115 C C . ASN A 1 276 ? -20.277 6.211 -6.859 1.00 63.94 276 ASN A C 1
ATOM 2117 O O . ASN A 1 276 ? -20.532 5.421 -7.771 1.00 63.94 276 ASN A O 1
ATOM 2121 N N . SER A 1 277 ? -19.093 6.790 -6.759 1.00 70.06 277 SER A N 1
ATOM 2122 C CA . SER A 1 277 ? -17.988 6.608 -7.710 1.00 70.06 277 SER A CA 1
ATOM 2123 C C . SER A 1 277 ? -17.048 5.440 -7.365 1.00 70.06 277 SER A C 1
ATOM 2125 O O . SER A 1 277 ? -16.144 5.137 -8.136 1.00 70.06 277 SER A O 1
ATOM 2127 N N . GLY A 1 278 ? -17.240 4.791 -6.211 1.00 82.25 278 GLY A N 1
ATOM 2128 C CA . GLY A 1 278 ? -16.270 3.837 -5.672 1.00 82.25 278 GLY A CA 1
ATOM 2129 C C . GLY A 1 278 ? -15.151 4.488 -4.854 1.00 82.25 278 GLY A C 1
ATOM 2130 O O . GLY A 1 278 ? -14.121 3.855 -4.649 1.00 82.25 278 GLY A O 1
ATOM 2131 N N . ALA A 1 279 ? -15.335 5.719 -4.372 1.00 86.81 279 ALA A N 1
ATOM 2132 C CA . ALA A 1 279 ? -14.468 6.323 -3.367 1.00 86.81 279 ALA A CA 1
ATOM 2133 C C . ALA A 1 279 ? -15.264 6.730 -2.122 1.00 86.81 279 ALA A C 1
ATOM 2135 O O . ALA A 1 279 ? -16.389 7.207 -2.235 1.00 86.81 279 ALA A O 1
ATOM 2136 N N . TRP A 1 280 ? -14.660 6.565 -0.945 1.00 89.69 280 TRP A N 1
ATOM 2137 C CA . TRP A 1 280 ? -15.272 6.893 0.341 1.00 89.69 280 TRP A CA 1
ATOM 2138 C C . TRP A 1 280 ? -14.317 7.693 1.217 1.00 89.69 280 TRP A C 1
ATOM 2140 O O . TRP A 1 280 ? -13.137 7.354 1.328 1.00 89.69 280 TRP A O 1
ATOM 2150 N N . GLU A 1 281 ? -14.821 8.744 1.853 1.00 90.06 281 GLU A N 1
ATOM 2151 C CA . GLU A 1 281 ? -14.066 9.605 2.762 1.00 90.06 281 GLU A CA 1
ATOM 2152 C C . GLU A 1 281 ? -14.229 9.144 4.214 1.00 90.06 281 GLU A C 1
ATOM 2154 O O . GLU A 1 281 ? -15.334 8.938 4.693 1.00 90.06 281 GLU A O 1
ATOM 2159 N N . PHE A 1 282 ? -13.127 9.044 4.950 1.00 88.00 282 PHE A N 1
ATOM 2160 C CA . PHE A 1 282 ? -13.101 8.768 6.384 1.00 88.00 282 PHE A CA 1
ATOM 2161 C C . PHE A 1 282 ? -12.642 10.033 7.120 1.00 88.00 282 PHE A C 1
ATOM 2163 O O . PHE A 1 282 ? -11.434 10.303 7.218 1.00 88.00 282 PHE A O 1
ATOM 2170 N N . PRO A 1 283 ? -13.577 10.851 7.634 1.00 85.00 283 PRO A N 1
ATOM 2171 C CA . PRO A 1 283 ? -13.233 12.082 8.313 1.00 85.00 283 PRO A CA 1
ATOM 2172 C C . PRO A 1 283 ? -12.495 11.762 9.614 1.00 85.00 283 PRO A C 1
ATOM 2174 O O . PRO A 1 283 ? -12.826 10.822 10.331 1.00 85.00 283 PRO A O 1
ATOM 2177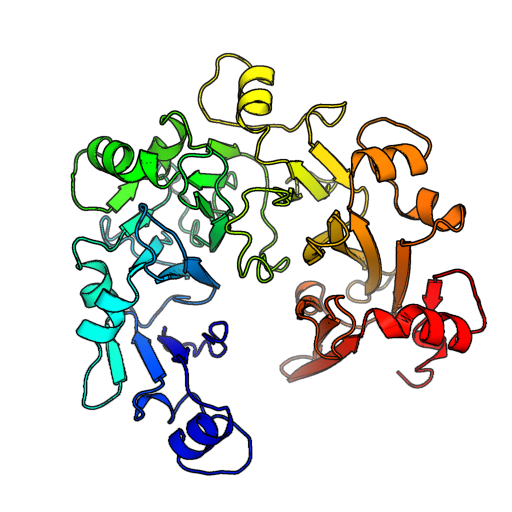 N N . ARG A 1 284 ? -11.502 12.592 9.957 1.00 80.12 284 ARG A N 1
ATOM 2178 C CA . ARG A 1 284 ? -10.717 12.501 11.210 1.00 80.12 284 ARG A CA 1
ATOM 2179 C C . ARG A 1 284 ? -9.839 11.255 11.347 1.00 80.12 284 ARG A C 1
ATOM 2181 O O . ARG A 1 284 ? -9.175 11.108 12.370 1.00 80.12 284 ARG A O 1
ATOM 2188 N N . ILE A 1 285 ? -9.770 10.414 10.322 1.00 82.19 285 ILE A N 1
ATOM 2189 C CA . ILE A 1 285 ? -8.797 9.330 10.244 1.00 82.19 285 ILE A CA 1
ATOM 2190 C C . ILE A 1 285 ? -7.504 9.866 9.637 1.00 82.19 285 ILE A C 1
ATOM 2192 O O . ILE A 1 285 ? -7.510 10.559 8.621 1.00 82.19 285 ILE A O 1
ATOM 2196 N N . THR A 1 286 ? -6.384 9.560 10.284 1.00 74.06 286 THR A N 1
ATOM 2197 C CA . THR A 1 286 ? -5.044 10.046 9.912 1.00 74.06 286 THR A CA 1
ATOM 2198 C C . THR A 1 286 ? -4.143 8.967 9.321 1.00 74.06 286 THR A C 1
ATOM 2200 O O . THR A 1 286 ? -3.144 9.287 8.679 1.00 74.06 286 THR A O 1
ATOM 2203 N N . GLY A 1 287 ? -4.474 7.702 9.546 1.00 74.38 287 GLY A N 1
ATOM 2204 C CA . GLY A 1 287 ? -3.843 6.564 8.900 1.00 74.38 287 GLY A CA 1
ATOM 2205 C C . GLY A 1 287 ? -4.892 5.494 8.686 1.00 74.38 287 GLY A C 1
ATOM 2206 O O . GLY A 1 287 ? -5.688 5.239 9.581 1.00 74.38 287 GLY A O 1
ATOM 2207 N N . LEU A 1 288 ? -4.908 4.891 7.510 1.00 76.75 288 LEU A N 1
ATOM 2208 C CA . LEU A 1 288 ? -5.846 3.838 7.173 1.00 76.75 288 LEU A CA 1
ATOM 2209 C C . LEU A 1 288 ? -5.073 2.728 6.483 1.00 76.75 288 LEU A C 1
ATOM 2211 O O . LEU A 1 288 ? -4.366 2.992 5.517 1.00 76.75 288 LEU A O 1
ATOM 2215 N N . SER A 1 289 ? -5.194 1.516 7.000 1.00 76.56 289 SER A N 1
ATOM 2216 C CA . SER A 1 289 ? -4.560 0.320 6.470 1.00 76.56 289 SER A CA 1
ATOM 2217 C C . SER A 1 289 ? -5.610 -0.744 6.209 1.00 76.56 289 SER A C 1
ATOM 2219 O O . SER A 1 289 ? -6.607 -0.842 6.926 1.00 76.56 289 SER A O 1
ATOM 2221 N N . VAL A 1 290 ? -5.369 -1.551 5.186 1.00 74.69 290 VAL A N 1
ATOM 2222 C CA . VAL A 1 290 ? -6.129 -2.771 4.930 1.00 74.69 290 VAL A CA 1
ATOM 2223 C C . VAL A 1 290 ? -5.308 -3.923 5.501 1.00 74.69 290 VAL A C 1
ATOM 2225 O O . VAL A 1 290 ? -4.146 -4.070 5.134 1.00 74.69 290 VAL A O 1
ATOM 2228 N N . CYS A 1 291 ? -5.897 -4.655 6.445 1.00 71.06 291 CYS A N 1
ATOM 2229 C CA . CYS A 1 291 ? -5.325 -5.825 7.102 1.00 71.06 291 CYS A CA 1
ATOM 2230 C C . CYS A 1 291 ? -5.661 -7.064 6.268 1.00 71.06 291 CYS A C 1
ATOM 2232 O O . CYS A 1 291 ? -5.205 -7.152 5.143 1.00 71.06 291 CYS A O 1
ATOM 2234 N N . GLY A 1 292 ? -6.511 -7.989 6.704 1.00 68.94 292 GLY A N 1
ATOM 2235 C CA . GLY A 1 292 ? -6.785 -9.206 5.929 1.00 68.94 292 GLY A CA 1
ATOM 2236 C C . GLY A 1 292 ? -7.870 -9.087 4.863 1.00 68.94 292 GLY A C 1
ATOM 2237 O O . GLY A 1 292 ? -8.749 -8.224 4.927 1.00 68.94 292 GLY A O 1
ATOM 2238 N N . VAL A 1 293 ? -7.876 -10.048 3.933 1.00 62.91 293 VAL A N 1
ATOM 2239 C CA . VAL A 1 293 ? -9.059 -10.401 3.132 1.00 62.91 293 VAL A CA 1
ATOM 2240 C C . VAL A 1 293 ? -9.421 -11.863 3.392 1.00 62.91 293 VAL A C 1
ATOM 2242 O O . VAL A 1 293 ? -8.749 -12.775 2.921 1.00 62.91 293 VAL A O 1
ATOM 2245 N N . ASP A 1 294 ? -10.528 -12.092 4.091 1.00 67.00 294 ASP A N 1
ATOM 2246 C CA . ASP A 1 294 ? -11.160 -13.405 4.188 1.00 67.00 294 ASP A CA 1
ATOM 2247 C C . ASP A 1 294 ? -12.015 -13.631 2.932 1.00 67.00 294 ASP A C 1
ATOM 2249 O O . ASP A 1 294 ? -13.139 -13.130 2.791 1.00 67.00 294 ASP A O 1
ATOM 2253 N N . VAL A 1 295 ? -11.455 -14.399 1.995 1.00 59.97 295 VAL A N 1
ATOM 2254 C CA . VAL A 1 295 ? -12.092 -14.749 0.716 1.00 59.97 295 VAL A CA 1
ATOM 2255 C C . VAL A 1 295 ? -13.324 -15.636 0.925 1.00 59.97 295 VAL A C 1
ATOM 2257 O O . VAL A 1 295 ? -14.286 -15.545 0.161 1.00 59.97 295 VAL A O 1
ATOM 2260 N N . GLY A 1 296 ? -13.330 -16.480 1.963 1.00 64.00 296 GLY A N 1
ATOM 2261 C CA . GLY A 1 296 ? -14.442 -17.382 2.266 1.00 64.00 296 GLY A CA 1
ATOM 2262 C C . GLY A 1 296 ? -15.694 -16.633 2.718 1.00 64.00 296 GLY A C 1
ATOM 2263 O O . GLY A 1 296 ? -16.813 -17.042 2.396 1.00 64.00 296 GLY A O 1
ATOM 2264 N N . GLN A 1 297 ? -15.508 -15.512 3.416 1.00 65.81 297 GLN A N 1
ATOM 2265 C CA . GLN A 1 297 ? -16.591 -14.674 3.933 1.00 65.81 297 GLN A CA 1
ATOM 2266 C C . GLN A 1 297 ? -16.792 -13.361 3.168 1.00 65.81 297 GLN A C 1
ATOM 2268 O O . GLN A 1 297 ? -17.709 -12.606 3.503 1.00 65.81 297 GLN A O 1
ATOM 2273 N N . ASN A 1 298 ? -15.974 -13.095 2.142 1.00 64.69 298 ASN A N 1
ATOM 2274 C CA . ASN A 1 298 ? -15.916 -11.816 1.431 1.00 64.69 298 ASN A CA 1
ATOM 2275 C C . ASN A 1 298 ? -15.787 -10.631 2.405 1.00 64.69 298 ASN A C 1
ATOM 2277 O O . ASN A 1 298 ? -16.592 -9.695 2.394 1.00 64.69 298 ASN A O 1
ATOM 2281 N N . ARG A 1 299 ? -14.816 -10.724 3.312 1.00 68.81 299 ARG A N 1
ATOM 2282 C CA . ARG A 1 299 ? -14.569 -9.741 4.365 1.00 68.81 299 ARG A CA 1
ATOM 2283 C C . ARG A 1 299 ? -13.178 -9.166 4.210 1.00 68.81 299 ARG A C 1
ATOM 2285 O O . ARG A 1 299 ? -12.220 -9.907 4.057 1.00 68.81 299 ARG A O 1
ATOM 2292 N N . VAL A 1 300 ? -13.082 -7.848 4.290 1.00 69.31 300 VAL A N 1
ATOM 2293 C CA . VAL A 1 300 ? -11.808 -7.141 4.377 1.00 69.31 300 VAL A CA 1
ATOM 2294 C C . VAL A 1 300 ? -11.728 -6.562 5.763 1.00 69.31 300 VAL A C 1
ATOM 2296 O O . VAL A 1 300 ? -12.610 -5.804 6.145 1.00 69.31 300 VAL A O 1
ATOM 2299 N N . GLN A 1 301 ? -10.693 -6.888 6.506 1.00 78.31 301 GLN A N 1
ATOM 2300 C CA . GLN A 1 301 ? -10.436 -6.234 7.771 1.00 78.31 301 GLN A CA 1
ATOM 2301 C C . GLN A 1 301 ? -9.645 -4.956 7.487 1.00 78.31 301 GLN A C 1
ATOM 2303 O O . GLN A 1 301 ? -8.664 -4.963 6.744 1.00 78.31 301 GLN A O 1
ATOM 2308 N N . ALA A 1 302 ? -10.085 -3.841 8.047 1.00 80.06 302 ALA A N 1
ATOM 2309 C CA . ALA A 1 302 ? -9.412 -2.562 7.932 1.00 80.06 302 ALA A CA 1
ATOM 2310 C C . ALA A 1 302 ? -9.132 -1.974 9.305 1.00 80.06 302 ALA A C 1
ATOM 2312 O O . ALA A 1 302 ? -9.844 -2.209 10.284 1.00 80.06 302 ALA A O 1
ATOM 2313 N N . LEU A 1 303 ? -8.075 -1.179 9.335 1.00 82.00 303 LEU A N 1
ATOM 2314 C CA . LEU A 1 303 ? -7.541 -0.536 10.512 1.00 82.00 303 LEU A CA 1
ATOM 2315 C C . LEU A 1 303 ? -7.387 0.948 10.216 1.00 82.00 303 LEU A C 1
ATOM 2317 O O . LEU A 1 303 ? -6.528 1.357 9.436 1.00 82.00 303 LEU A O 1
ATOM 2321 N N . ALA A 1 304 ? -8.201 1.768 10.863 1.00 82.06 304 ALA A N 1
ATOM 2322 C CA . ALA A 1 304 ? -8.030 3.208 10.864 1.00 82.06 304 ALA A CA 1
ATOM 2323 C C . ALA A 1 304 ? -7.401 3.659 12.181 1.00 82.06 304 ALA A C 1
ATOM 2325 O O . ALA A 1 304 ? -7.723 3.159 13.251 1.00 82.06 304 ALA A O 1
ATOM 2326 N N . SER A 1 305 ? -6.516 4.640 12.100 1.00 81.19 305 SER A N 1
ATOM 2327 C CA . SER A 1 305 ? -5.878 5.288 13.235 1.00 81.19 305 SER A CA 1
ATOM 2328 C C . SER A 1 305 ? -6.146 6.784 13.177 1.00 81.19 305 SER A C 1
ATOM 2330 O O . SER A 1 305 ? -5.975 7.436 12.136 1.00 81.19 305 SER A O 1
ATOM 2332 N N . SER A 1 306 ? -6.550 7.346 14.307 1.00 80.00 306 SER A N 1
ATOM 2333 C CA . SER A 1 306 ? -6.646 8.791 14.494 1.00 80.00 306 SER A CA 1
ATOM 2334 C C . SER A 1 306 ? -5.712 9.242 15.608 1.00 80.00 306 SER A C 1
ATOM 2336 O O . SER A 1 306 ? -5.703 8.661 16.694 1.00 80.00 306 SER A O 1
ATOM 2338 N N . PHE A 1 307 ? -4.948 10.301 15.334 1.00 73.12 307 PHE A N 1
ATOM 2339 C CA . PHE A 1 307 ? -4.090 10.966 16.312 1.00 73.12 307 PHE A CA 1
ATOM 2340 C C . PHE A 1 307 ? -4.666 12.336 16.653 1.00 73.12 307 PHE A C 1
ATOM 2342 O O . PHE A 1 307 ? -4.686 13.238 15.811 1.00 73.12 307 PHE A O 1
ATOM 2349 N N . PHE A 1 308 ? -5.074 12.525 17.905 1.00 65.00 308 PHE A N 1
ATOM 2350 C CA . PHE A 1 308 ? -5.520 13.829 18.389 1.00 65.00 308 PHE A CA 1
ATOM 2351 C C . PHE A 1 308 ? -4.445 14.447 19.283 1.00 65.00 308 PHE A C 1
ATOM 2353 O O . PHE A 1 308 ? -4.075 13.819 20.276 1.00 65.00 308 PHE A O 1
ATOM 2360 N N . PRO A 1 309 ? -3.936 15.658 18.978 1.00 59.78 309 PRO A N 1
ATOM 2361 C CA . PRO A 1 309 ? -3.090 16.368 19.925 1.00 59.78 309 PRO A CA 1
ATOM 2362 C C . PRO A 1 309 ? -3.920 16.724 21.165 1.00 59.78 309 PRO A C 1
ATOM 2364 O O . PRO A 1 309 ? -4.976 17.357 21.047 1.00 59.78 309 PRO A O 1
ATOM 2367 N N . SER A 1 310 ? -3.445 16.350 22.352 1.00 59.06 310 SER A N 1
ATOM 2368 C CA . SER A 1 310 ? -4.120 16.704 23.600 1.00 59.06 310 SER A CA 1
ATOM 2369 C C . SER A 1 310 ? -4.124 18.227 23.792 1.00 59.06 310 SER A C 1
ATOM 2371 O O . SER A 1 310 ? -3.087 18.888 23.630 1.00 59.06 310 SER A O 1
ATOM 2373 N N . PRO A 1 311 ? -5.267 18.833 24.167 1.00 57.50 311 PRO A N 1
ATOM 2374 C CA . PRO A 1 311 ? -5.337 20.262 24.438 1.00 57.50 311 PRO A CA 1
ATOM 2375 C C . PRO A 1 311 ? -4.312 20.686 25.501 1.00 57.50 311 PRO A C 1
ATOM 2377 O O . PRO A 1 311 ? -4.383 20.270 26.653 1.00 57.50 311 PRO A O 1
ATOM 2380 N N . GLY A 1 312 ? -3.370 21.555 25.124 1.00 60.94 312 GLY A N 1
ATOM 2381 C CA . GLY A 1 312 ? -2.394 22.142 26.050 1.00 60.94 312 GLY A CA 1
ATOM 2382 C C . GLY A 1 312 ? -1.043 21.426 26.158 1.00 60.94 312 GLY A C 1
ATOM 2383 O O . GLY A 1 312 ? -0.151 21.980 26.800 1.00 60.94 312 GLY A O 1
ATOM 2384 N N . PHE A 1 313 ? -0.842 20.284 25.488 1.00 54.62 313 PHE A N 1
ATOM 2385 C CA . PHE A 1 313 ? 0.437 19.563 25.487 1.00 54.62 313 PHE A CA 1
ATOM 2386 C C . PHE A 1 313 ? 0.888 19.245 24.053 1.00 54.62 313 PHE A C 1
ATOM 2388 O O . PHE A 1 313 ? 0.341 18.348 23.422 1.00 54.62 313 PHE A O 1
ATOM 2395 N N . PRO A 1 314 ? 1.905 19.940 23.506 1.00 61.09 314 PRO A N 1
ATOM 2396 C CA . PRO A 1 314 ? 2.295 19.814 22.095 1.00 61.09 314 PRO A CA 1
ATOM 2397 C C . PRO A 1 314 ? 2.924 18.458 21.701 1.00 61.09 314 PRO A C 1
ATOM 2399 O O . PRO A 1 314 ? 3.438 18.340 20.591 1.00 61.09 314 PRO A O 1
ATOM 2402 N N . ARG A 1 315 ? 2.929 17.456 22.593 1.00 66.69 315 ARG A N 1
ATOM 2403 C CA . ARG A 1 315 ? 3.547 16.129 22.396 1.00 66.69 315 ARG A CA 1
ATOM 2404 C C . ARG A 1 315 ? 2.781 14.978 23.054 1.00 66.69 315 ARG A C 1
ATOM 2406 O O . ARG A 1 315 ? 3.341 13.906 23.236 1.00 66.69 315 ARG A O 1
ATOM 2413 N N . THR A 1 316 ? 1.538 15.213 23.448 1.00 68.56 316 THR A N 1
ATOM 2414 C CA . THR A 1 316 ? 0.699 14.149 23.991 1.00 68.56 316 THR A CA 1
ATOM 2415 C C . THR A 1 316 ? -0.371 13.850 22.962 1.00 68.56 316 THR A C 1
ATOM 2417 O O . THR A 1 316 ? -1.054 14.771 22.505 1.00 68.56 316 THR A O 1
ATOM 2420 N N . TYR A 1 317 ? -0.469 12.589 22.556 1.00 74.31 317 TYR A N 1
ATOM 2421 C CA . TYR A 1 317 ? -1.449 12.139 21.580 1.00 74.31 317 TYR A CA 1
ATOM 2422 C C . TYR A 1 317 ? -2.306 11.047 22.189 1.00 74.31 317 TYR A C 1
ATOM 2424 O O . TYR A 1 317 ? -1.805 10.154 22.871 1.00 74.31 317 TYR A O 1
ATOM 2432 N N . ARG A 1 318 ? -3.602 11.095 21.895 1.00 80.38 318 ARG A N 1
ATOM 2433 C CA . ARG A 1 318 ? -4.462 9.927 22.052 1.00 80.38 318 ARG A CA 1
ATOM 2434 C C . ARG A 1 318 ? -4.415 9.120 20.760 1.00 80.38 318 ARG A C 1
ATOM 2436 O O . ARG A 1 318 ? -4.664 9.686 19.692 1.00 80.38 318 ARG A O 1
ATOM 2443 N N . LEU A 1 319 ? -4.086 7.836 20.878 1.00 84.69 319 LEU A N 1
ATOM 2444 C CA . LEU A 1 319 ? -4.233 6.864 19.801 1.00 84.69 319 LEU A CA 1
ATOM 2445 C C . LEU A 1 319 ? -5.611 6.219 19.916 1.00 84.69 319 LEU A C 1
ATOM 2447 O O . LEU A 1 319 ? -5.939 5.614 20.934 1.00 84.69 319 LEU A O 1
ATOM 2451 N N . GLU A 1 320 ? -6.397 6.347 18.858 1.00 90.00 320 GLU A N 1
ATOM 2452 C CA . GLU A 1 320 ? -7.633 5.595 18.674 1.00 90.00 320 GLU A CA 1
ATOM 2453 C C . GLU A 1 320 ? -7.477 4.726 17.431 1.00 90.00 320 GLU A C 1
ATOM 2455 O O . GLU A 1 320 ? -7.094 5.225 16.366 1.00 90.00 320 GLU A O 1
ATOM 2460 N N . LEU A 1 321 ? -7.748 3.432 17.587 1.00 89.88 321 LEU A N 1
ATOM 2461 C CA . LEU A 1 321 ? -7.785 2.464 16.502 1.00 89.88 321 LEU A CA 1
ATOM 2462 C C . LEU A 1 321 ? -9.231 2.067 16.245 1.00 89.88 321 LEU A C 1
ATOM 2464 O O . LEU A 1 321 ? -9.911 1.584 17.147 1.00 89.88 321 LEU A O 1
ATOM 2468 N N . TYR A 1 322 ? -9.683 2.234 15.011 1.00 89.88 322 TYR A N 1
ATOM 2469 C CA . TYR A 1 322 ? -10.952 1.702 14.549 1.00 89.88 322 TYR A CA 1
ATOM 2470 C C . TYR A 1 322 ? -10.654 0.447 13.743 1.00 89.88 322 TYR A C 1
ATOM 2472 O O . TYR A 1 322 ? -9.952 0.515 12.732 1.00 89.88 322 TYR A O 1
ATOM 2480 N N . LEU A 1 323 ? -11.175 -0.686 14.197 1.00 88.44 323 LEU A N 1
ATOM 2481 C CA . LEU A 1 323 ? -11.010 -1.970 13.532 1.00 88.44 323 LEU A CA 1
ATOM 2482 C C . LEU A 1 323 ? -12.369 -2.367 12.979 1.00 88.44 323 LEU A C 1
ATOM 2484 O O . LEU A 1 323 ? -13.345 -2.434 13.729 1.00 88.44 323 LEU A O 1
ATOM 2488 N N . PHE A 1 324 ? -12.459 -2.577 11.672 1.00 86.12 324 PHE A N 1
ATOM 2489 C CA . PHE A 1 324 ? -13.751 -2.794 11.039 1.00 86.12 324 PHE A CA 1
ATOM 2490 C C . PHE A 1 324 ? -13.678 -3.654 9.793 1.00 86.12 324 PHE A C 1
ATOM 2492 O O . PHE A 1 324 ? -12.683 -3.671 9.073 1.00 86.12 324 PHE A O 1
ATOM 2499 N N . ASP A 1 325 ? -14.787 -4.332 9.530 1.00 78.94 325 ASP A N 1
ATOM 2500 C CA . ASP A 1 325 ? -14.944 -5.174 8.357 1.00 78.94 325 ASP A CA 1
ATOM 2501 C C . ASP A 1 325 ? -15.498 -4.369 7.175 1.00 78.94 325 ASP A C 1
ATOM 2503 O O . ASP A 1 325 ? -16.696 -4.090 7.077 1.00 78.94 325 ASP A O 1
ATOM 2507 N N . ILE A 1 326 ? -14.638 -4.039 6.216 1.00 68.69 326 ILE A N 1
ATOM 2508 C CA . ILE A 1 326 ? -15.021 -3.491 4.917 1.00 68.69 326 ILE A CA 1
ATOM 2509 C C . ILE A 1 326 ? -15.432 -4.639 3.987 1.00 68.69 326 ILE A C 1
ATOM 2511 O O . ILE A 1 326 ? -14.713 -5.027 3.073 1.00 68.69 326 ILE A O 1
ATOM 2515 N N . ARG A 1 327 ? -16.619 -5.216 4.184 1.00 67.00 327 ARG A N 1
ATOM 2516 C CA . ARG A 1 327 ? -17.207 -6.067 3.123 1.00 67.00 327 ARG A CA 1
ATOM 2517 C C . ARG A 1 327 ? -17.574 -5.239 1.897 1.00 67.00 327 ARG A C 1
ATOM 2519 O O . ARG A 1 327 ? -17.435 -5.677 0.759 1.00 67.00 327 ARG A O 1
ATOM 2526 N N . ASP A 1 328 ? -18.090 -4.053 2.184 1.00 73.06 328 ASP A N 1
ATOM 2527 C CA . ASP A 1 328 ? -18.629 -3.098 1.238 1.00 73.06 328 ASP A CA 1
ATOM 2528 C C . ASP A 1 328 ? -18.607 -1.725 1.929 1.00 73.06 328 ASP A C 1
ATOM 2530 O O . ASP A 1 328 ? -19.378 -1.519 2.872 1.00 73.06 328 ASP A O 1
ATOM 2534 N N . PRO A 1 329 ? -17.727 -0.785 1.541 1.00 79.56 329 PRO A N 1
ATOM 2535 C CA . PRO A 1 329 ? -17.735 0.536 2.152 1.00 79.56 329 PRO A CA 1
ATOM 2536 C C . PRO A 1 329 ? -19.054 1.286 1.893 1.00 79.56 329 PRO A C 1
ATOM 2538 O O . PRO A 1 329 ? -19.447 2.098 2.727 1.00 79.56 329 PRO A O 1
ATOM 2541 N N . THR A 1 330 ? -19.818 0.946 0.842 1.00 82.50 330 THR A N 1
ATOM 2542 C CA . THR A 1 330 ? -21.195 1.442 0.673 1.00 82.50 330 THR A CA 1
ATOM 2543 C C . THR A 1 330 ? -22.089 0.999 1.827 1.00 82.50 330 THR A C 1
ATOM 2545 O O . THR A 1 330 ? -22.964 1.749 2.246 1.00 82.50 330 THR A O 1
ATOM 2548 N N . MET A 1 331 ? -21.882 -0.192 2.396 1.00 83.06 331 MET A N 1
ATOM 2549 C CA . MET A 1 331 ? -22.624 -0.620 3.584 1.00 83.06 331 MET A CA 1
ATOM 2550 C C . MET A 1 331 ? -22.263 0.209 4.816 1.00 83.06 331 MET A C 1
ATOM 2552 O O . MET A 1 331 ? -23.158 0.521 5.599 1.00 83.06 331 MET A O 1
ATOM 2556 N N . LEU A 1 332 ? -20.994 0.578 4.989 1.00 86.25 332 LEU A N 1
ATOM 2557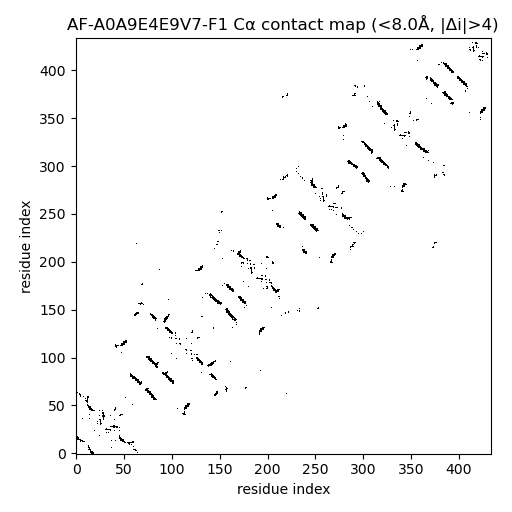 C CA . LEU A 1 332 ? -20.568 1.427 6.104 1.00 86.25 332 LEU A CA 1
ATOM 2558 C C . LEU A 1 332 ? -21.143 2.843 5.983 1.00 86.25 332 LEU A C 1
ATOM 2560 O O . LEU A 1 332 ? -21.737 3.324 6.942 1.00 86.25 332 LEU A O 1
ATOM 2564 N N . ASP A 1 333 ? -21.081 3.444 4.796 1.00 88.50 333 ASP A N 1
ATOM 2565 C CA . ASP A 1 333 ? -21.757 4.712 4.472 1.00 88.50 333 ASP A CA 1
ATOM 2566 C C . ASP A 1 333 ? -23.277 4.599 4.722 1.00 88.50 333 ASP A C 1
ATOM 2568 O O . ASP A 1 333 ? -23.915 5.447 5.337 1.00 88.50 333 ASP A O 1
ATOM 2572 N N . MET A 1 334 ? -23.885 3.445 4.413 1.00 87.75 334 MET A N 1
ATOM 2573 C CA . MET A 1 334 ? -25.290 3.220 4.764 1.00 87.75 334 MET A CA 1
ATOM 2574 C C . MET A 1 334 ? -25.597 3.177 6.267 1.00 87.75 334 MET A C 1
ATOM 2576 O O . MET A 1 334 ? -26.748 3.373 6.677 1.00 87.75 334 MET A O 1
ATOM 2580 N N . LEU A 1 335 ? -24.603 2.891 7.098 1.00 88.81 335 LEU A N 1
ATOM 2581 C CA . LEU A 1 335 ? -24.747 2.776 8.543 1.00 88.81 335 LEU A CA 1
ATOM 2582 C C . LEU A 1 335 ? -24.438 4.085 9.277 1.00 88.81 335 LEU A C 1
ATOM 2584 O O . LEU A 1 335 ? -24.807 4.205 10.450 1.00 88.81 335 LEU A O 1
ATOM 2588 N N . ASP A 1 336 ? -23.838 5.075 8.622 1.00 86.94 336 ASP A N 1
ATOM 2589 C CA . ASP A 1 336 ? -23.396 6.317 9.263 1.00 86.94 336 ASP A CA 1
ATOM 2590 C C . ASP A 1 336 ? -24.435 7.459 9.241 1.00 86.94 336 ASP A C 1
ATOM 2592 O O . ASP A 1 336 ? -24.245 8.477 9.905 1.00 86.94 336 ASP A O 1
ATOM 2596 N N . THR A 1 337 ? -25.578 7.209 8.587 1.00 82.81 337 THR A N 1
ATOM 2597 C CA . THR A 1 337 ? -26.805 8.024 8.468 1.00 82.81 337 THR A CA 1
ATOM 2598 C C . THR A 1 337 ? -26.857 9.082 7.366 1.00 82.81 337 THR A C 1
ATOM 2600 O O . THR A 1 337 ? -27.975 9.518 7.065 1.00 82.81 337 THR A O 1
ATOM 2603 N N . GLU A 1 338 ? -25.741 9.463 6.739 1.00 84.75 338 GLU A N 1
ATOM 2604 C CA . GLU A 1 338 ? -25.728 10.563 5.758 1.00 84.75 338 GLU A CA 1
ATOM 2605 C C . GL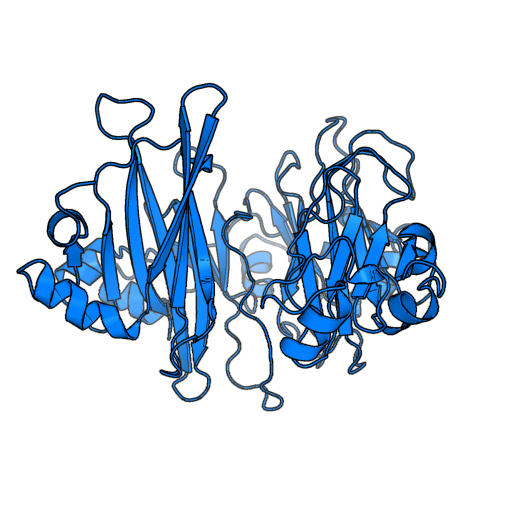U A 1 338 ? -25.729 10.078 4.295 1.00 84.75 338 GLU A C 1
ATOM 2607 O O . GLU A 1 338 ? -26.298 10.778 3.452 1.00 84.75 338 GLU A O 1
ATOM 2612 N N . HIS A 1 339 ? -25.301 8.837 4.011 1.00 87.69 339 HIS A N 1
ATOM 2613 C CA . HIS A 1 339 ? -25.351 8.226 2.667 1.00 87.69 339 HIS A CA 1
ATOM 2614 C C . HIS A 1 339 ? -24.728 9.118 1.579 1.00 87.69 339 HIS A C 1
ATOM 2616 O O . HIS A 1 339 ? -25.302 9.284 0.494 1.00 87.69 339 HIS A O 1
ATOM 2622 N N . ASP A 1 340 ? -23.612 9.764 1.889 1.00 88.31 340 ASP A N 1
ATOM 2623 C CA . ASP A 1 340 ? -23.022 10.819 1.064 1.00 88.31 340 ASP A CA 1
ATOM 2624 C C . ASP A 1 340 ? -21.600 10.485 0.585 1.00 88.31 340 ASP A C 1
ATOM 2626 O O . ASP A 1 340 ? -20.910 11.332 0.007 1.00 88.31 340 ASP A O 1
ATOM 2630 N N . GLY A 1 341 ? -21.172 9.235 0.783 1.00 87.75 341 GLY A N 1
ATOM 2631 C CA . GLY A 1 341 ? -19.819 8.784 0.491 1.00 87.75 341 GLY A CA 1
ATOM 2632 C C . GLY A 1 341 ? -18.800 9.170 1.562 1.00 87.75 341 GLY A C 1
ATOM 2633 O O . GLY A 1 341 ? -17.630 8.807 1.441 1.00 87.75 341 GLY A O 1
ATOM 2634 N N . THR A 1 342 ? -19.206 9.877 2.612 1.00 90.56 342 THR A N 1
ATOM 2635 C CA . THR A 1 342 ? -18.442 10.022 3.852 1.00 90.56 342 THR A CA 1
ATOM 2636 C C . THR A 1 342 ? -18.818 8.868 4.780 1.00 90.56 342 THR A C 1
ATOM 2638 O O . THR A 1 342 ? -19.956 8.432 4.790 1.00 90.56 342 THR A O 1
ATOM 2641 N N . ILE A 1 343 ? -17.857 8.328 5.529 1.00 89.94 343 ILE A N 1
ATOM 2642 C CA . ILE A 1 343 ? -18.062 7.247 6.497 1.00 89.94 343 ILE A CA 1
ATOM 2643 C C . ILE A 1 343 ? -17.637 7.744 7.879 1.00 89.94 343 ILE A C 1
ATOM 2645 O O . ILE A 1 343 ? -16.465 7.670 8.262 1.00 89.94 343 ILE A O 1
ATOM 2649 N N . ASP A 1 344 ? -18.593 8.231 8.665 1.00 90.69 344 ASP A N 1
ATOM 2650 C CA . ASP A 1 344 ? -18.389 8.601 10.065 1.00 90.69 344 ASP A CA 1
ATOM 2651 C C . ASP A 1 344 ? -18.436 7.361 10.976 1.00 90.69 344 ASP A C 1
ATOM 2653 O O . ASP A 1 344 ? -19.479 6.940 11.491 1.00 90.69 344 ASP A O 1
ATOM 2657 N N . LEU A 1 345 ? -17.257 6.784 11.227 1.00 89.19 345 LEU A N 1
ATOM 2658 C CA . LEU A 1 345 ? -17.093 5.629 12.115 1.00 89.19 345 LEU A CA 1
ATOM 2659 C C . LEU A 1 345 ? -17.606 5.887 13.544 1.00 89.19 345 LEU A C 1
ATOM 2661 O O . LEU A 1 345 ? -18.055 4.949 14.208 1.00 89.19 345 LEU A O 1
ATOM 2665 N N . ALA A 1 346 ? -17.597 7.134 14.030 1.00 87.62 346 ALA A N 1
ATOM 2666 C CA . ALA A 1 346 ? -18.125 7.454 15.355 1.00 87.62 346 ALA A CA 1
ATOM 2667 C C . ALA A 1 346 ? -19.658 7.351 15.389 1.00 87.62 346 ALA A C 1
ATOM 2669 O O . ALA A 1 346 ? -20.217 6.852 16.374 1.00 87.62 346 ALA A O 1
ATOM 2670 N N . ASN A 1 347 ? -20.338 7.753 14.308 1.00 89.62 347 ASN A N 1
ATOM 2671 C CA . ASN A 1 347 ? -21.780 7.548 14.158 1.00 89.62 347 ASN A CA 1
ATOM 2672 C C . ASN A 1 347 ? -22.118 6.056 14.107 1.00 89.62 347 ASN A C 1
ATOM 2674 O O . ASN A 1 347 ? -23.041 5.627 14.803 1.00 89.62 347 ASN A O 1
ATOM 2678 N N . ILE A 1 348 ? -21.343 5.252 13.373 1.00 89.94 348 ILE A N 1
ATOM 2679 C CA . ILE A 1 348 ? -21.543 3.796 13.308 1.00 89.94 348 ILE A CA 1
ATOM 2680 C C . ILE A 1 348 ? -21.380 3.161 14.699 1.00 89.94 348 ILE A C 1
ATOM 2682 O O . ILE A 1 348 ? -22.274 2.447 15.160 1.00 89.94 348 ILE A O 1
ATOM 2686 N N . LEU A 1 349 ? -20.300 3.482 15.417 1.00 88.88 349 LEU A N 1
ATOM 2687 C CA . LEU A 1 349 ? -20.048 2.981 16.774 1.00 88.88 349 LEU A CA 1
ATOM 2688 C C . LEU A 1 349 ? -21.122 3.403 17.782 1.00 88.88 349 LEU A C 1
ATOM 2690 O O . LEU A 1 349 ? -21.420 2.664 18.714 1.00 88.88 349 LEU A O 1
ATOM 2694 N N . SER A 1 350 ? -21.728 4.584 17.630 1.00 88.19 350 SER A N 1
ATOM 2695 C CA . SER A 1 350 ? -22.807 5.039 18.524 1.00 88.19 350 SER A CA 1
ATOM 2696 C C . SER A 1 350 ? -24.081 4.185 18.440 1.00 88.19 350 SER A C 1
ATOM 2698 O O . SER A 1 350 ? -24.953 4.277 19.306 1.00 88.19 350 SER A O 1
ATOM 2700 N N . ARG A 1 351 ? -24.190 3.357 17.396 1.00 86.44 351 ARG A N 1
ATOM 2701 C CA . ARG A 1 351 ? -25.345 2.507 17.101 1.00 86.44 351 ARG A CA 1
ATOM 2702 C C . ARG A 1 351 ? -25.121 1.036 17.456 1.00 86.44 351 ARG A C 1
ATOM 2704 O O . ARG A 1 351 ? -26.017 0.240 17.184 1.00 86.44 351 ARG A O 1
ATOM 2711 N N . ASP A 1 352 ? -23.971 0.696 18.044 1.00 83.56 352 ASP A N 1
ATOM 2712 C CA . ASP A 1 352 ? -23.594 -0.670 18.435 1.00 83.56 352 ASP A CA 1
ATOM 2713 C C . ASP A 1 352 ? -23.717 -1.682 17.274 1.00 83.56 352 ASP A C 1
ATOM 2715 O O . ASP A 1 352 ? -24.314 -2.759 17.376 1.00 83.56 352 ASP A O 1
ATOM 2719 N N . ILE A 1 353 ? -23.181 -1.299 16.111 1.00 84.00 353 ILE A N 1
ATOM 2720 C CA . ILE A 1 353 ? -23.152 -2.158 14.925 1.00 84.00 353 ILE A CA 1
ATOM 2721 C C . ILE A 1 353 ? -22.051 -3.215 15.062 1.00 84.00 353 ILE A C 1
ATOM 2723 O O . ILE A 1 353 ? -20.923 -2.916 15.440 1.00 84.00 353 ILE A O 1
ATOM 2727 N N . GLU A 1 354 ? -22.391 -4.463 14.738 1.00 84.06 354 GLU A N 1
ATOM 2728 C CA . GLU A 1 354 ? -21.452 -5.585 14.762 1.00 84.06 354 GLU A CA 1
ATOM 2729 C C . GLU A 1 354 ? -20.347 -5.440 13.712 1.00 84.06 354 GLU A C 1
ATOM 2731 O O . GLU A 1 354 ? -20.603 -4.989 12.597 1.00 84.06 354 GLU A O 1
ATOM 2736 N N . GLY A 1 355 ? -19.126 -5.847 14.074 1.00 81.88 355 GLY A N 1
ATOM 2737 C CA . GLY A 1 355 ? -17.966 -5.813 13.178 1.00 81.88 355 GLY A CA 1
ATOM 2738 C C . GLY A 1 355 ? -17.244 -4.466 13.114 1.00 81.88 355 GLY A C 1
ATOM 2739 O O . GLY A 1 355 ? -16.406 -4.288 12.237 1.00 81.88 355 GLY A O 1
ATOM 2740 N N . VAL A 1 356 ? -17.552 -3.526 14.017 1.00 89.44 356 VAL A N 1
ATOM 2741 C CA . VAL A 1 356 ? -16.820 -2.262 14.186 1.00 89.44 356 VAL A CA 1
ATOM 2742 C C . VAL A 1 356 ? -16.412 -2.120 15.648 1.00 89.44 356 VAL A C 1
ATOM 2744 O O . VAL A 1 356 ? -17.259 -2.151 16.539 1.00 89.44 356 VAL A O 1
ATOM 2747 N N . TRP A 1 357 ? -15.114 -1.956 15.880 1.00 92.31 357 TRP A N 1
ATOM 2748 C CA . TRP A 1 357 ? -14.507 -1.811 17.199 1.00 92.31 357 TRP A CA 1
ATOM 2749 C C . TRP A 1 357 ? -13.743 -0.502 17.292 1.00 92.31 357 TRP A C 1
ATOM 2751 O O . TRP A 1 357 ? -13.133 -0.058 16.318 1.00 92.31 357 TRP A O 1
ATOM 2761 N N . LEU A 1 358 ? -13.734 0.079 18.487 1.00 93.62 358 LEU A N 1
ATOM 2762 C CA . LEU A 1 358 ? -12.832 1.161 18.856 1.00 93.62 358 LEU A CA 1
ATOM 2763 C C . LEU A 1 358 ? -11.899 0.671 19.957 1.00 93.62 358 LEU A C 1
ATOM 2765 O O . LEU A 1 358 ? -12.369 0.209 20.989 1.00 93.62 358 LEU A O 1
ATOM 2769 N N . VAL A 1 359 ? -10.595 0.826 19.769 1.00 92.62 359 VAL A N 1
ATOM 2770 C CA . VAL A 1 359 ? -9.591 0.628 20.818 1.00 92.62 359 VAL A CA 1
ATOM 2771 C C . VAL A 1 359 ? -8.961 1.978 21.120 1.00 92.62 359 VAL A C 1
ATOM 2773 O O . VAL A 1 359 ? -8.345 2.598 20.251 1.00 92.62 359 VAL A O 1
ATOM 2776 N N . SER A 1 360 ? -9.151 2.455 22.344 1.00 91.44 360 SER A N 1
ATOM 2777 C CA . SER A 1 360 ? -8.653 3.745 22.814 1.00 91.44 360 SER A CA 1
ATOM 2778 C C . SER A 1 360 ? -7.495 3.540 23.772 1.00 91.44 360 SER A C 1
ATOM 2780 O O . SER A 1 360 ? -7.646 2.883 24.800 1.00 91.44 360 SER A O 1
ATOM 2782 N N . PHE A 1 361 ? -6.359 4.151 23.451 1.00 87.56 361 PHE A N 1
ATOM 2783 C CA . PHE A 1 361 ? -5.198 4.163 24.328 1.00 87.56 361 PHE A CA 1
ATOM 2784 C C . PHE A 1 361 ? -5.235 5.364 25.272 1.00 87.56 361 PHE A C 1
ATOM 2786 O O . PHE A 1 361 ? -5.844 6.402 24.974 1.00 87.56 361 PHE A O 1
ATOM 2793 N N . SER A 1 362 ? -4.557 5.230 26.414 1.00 82.75 362 SER A N 1
ATOM 2794 C CA . SER A 1 362 ? -4.275 6.352 27.308 1.00 82.75 362 SER A CA 1
ATOM 2795 C C . SER A 1 362 ? -3.478 7.447 26.581 1.00 82.75 362 SER A C 1
ATOM 2797 O O . SER A 1 362 ? -3.075 7.319 25.424 1.00 82.75 362 SER A O 1
ATOM 2799 N N .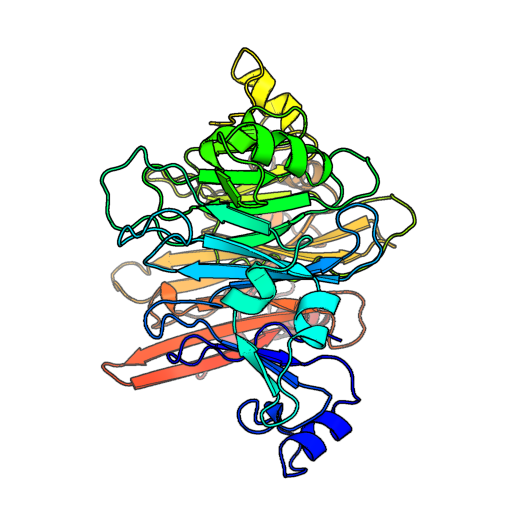 GLU A 1 363 ? -3.304 8.595 27.234 1.00 79.38 363 GLU A N 1
ATOM 2800 C CA . GLU A 1 363 ? -2.499 9.673 26.669 1.00 79.38 363 GLU A CA 1
ATOM 2801 C C . GLU A 1 363 ? -1.036 9.238 26.512 1.00 79.38 363 GLU A C 1
ATOM 2803 O O . GLU A 1 363 ? -0.319 9.075 27.495 1.00 79.38 363 GLU A O 1
ATOM 2808 N N . LEU A 1 364 ? -0.581 9.103 25.266 1.00 75.12 364 LEU A N 1
ATOM 2809 C CA . LEU A 1 364 ? 0.774 8.675 24.952 1.00 75.12 364 LEU A CA 1
ATOM 2810 C C . LEU A 1 364 ? 1.685 9.899 24.804 1.00 75.12 364 LEU A C 1
ATOM 2812 O O . LEU A 1 364 ? 1.431 10.795 23.990 1.00 75.12 364 LEU A O 1
ATOM 2816 N N . ALA A 1 365 ? 2.777 9.934 25.569 1.00 72.12 365 ALA A N 1
ATOM 2817 C CA . ALA A 1 365 ? 3.804 10.977 25.504 1.00 72.12 365 ALA A CA 1
ATOM 2818 C C . ALA A 1 365 ? 4.818 10.709 24.374 1.00 72.12 365 ALA A C 1
ATOM 2820 O O . ALA A 1 365 ? 6.029 10.649 24.595 1.00 72.12 365 ALA A O 1
ATOM 2821 N N . ILE A 1 366 ? 4.316 10.531 23.154 1.00 70.44 366 ILE A N 1
ATOM 2822 C CA . ILE A 1 366 ? 5.108 10.167 21.975 1.00 70.44 366 ILE A CA 1
ATOM 2823 C C . ILE A 1 366 ? 5.060 11.242 20.902 1.00 70.44 366 ILE A C 1
ATOM 2825 O O . ILE A 1 366 ? 4.077 11.960 20.738 1.00 70.44 366 ILE A O 1
ATOM 2829 N N . ASP A 1 367 ? 6.141 11.354 20.134 1.00 69.44 367 ASP A N 1
ATOM 2830 C CA . ASP A 1 367 ? 6.095 12.137 18.904 1.00 69.44 367 ASP A CA 1
ATOM 2831 C C . ASP A 1 367 ? 5.127 11.447 17.924 1.00 69.44 367 ASP A C 1
ATOM 2833 O O . ASP A 1 367 ? 5.060 10.219 17.882 1.00 69.44 367 ASP A O 1
ATOM 2837 N N . ARG A 1 368 ? 4.387 12.218 17.112 1.00 64.81 368 ARG A N 1
ATOM 2838 C CA . ARG A 1 368 ? 3.428 11.673 16.125 1.00 64.81 368 ARG A CA 1
ATOM 2839 C C . ARG A 1 368 ? 4.070 10.609 15.226 1.00 64.81 368 ARG A C 1
ATOM 2841 O O . ARG A 1 368 ? 3.461 9.585 14.937 1.00 64.81 368 ARG A O 1
ATOM 2848 N N . ASP A 1 369 ? 5.325 10.830 14.843 1.00 67.44 369 ASP A N 1
ATOM 2849 C CA . ASP A 1 369 ? 6.099 9.912 14.005 1.00 67.44 369 ASP A CA 1
ATOM 2850 C C . ASP A 1 369 ? 6.586 8.664 14.757 1.00 67.44 369 ASP A C 1
ATOM 2852 O O . ASP A 1 369 ? 7.219 7.804 14.145 1.00 67.44 369 ASP A O 1
ATOM 2856 N N . GLY A 1 370 ? 6.320 8.555 16.058 1.00 72.88 370 GLY A N 1
ATOM 2857 C CA . GLY A 1 370 ? 6.674 7.421 16.900 1.00 72.88 370 GLY A CA 1
ATOM 2858 C C . GLY A 1 370 ? 5.628 6.311 16.932 1.00 72.88 370 GLY A C 1
ATOM 2859 O O . GLY A 1 370 ? 5.947 5.232 17.410 1.00 72.88 370 GLY A O 1
ATOM 2860 N N . ILE A 1 371 ? 4.417 6.524 16.408 1.00 77.00 371 ILE A N 1
ATOM 2861 C CA . ILE A 1 371 ? 3.383 5.479 16.361 1.00 77.00 371 ILE A CA 1
ATOM 2862 C C . ILE A 1 371 ? 3.403 4.800 14.995 1.00 77.00 371 ILE A C 1
ATOM 2864 O O . ILE A 1 371 ? 3.349 5.463 13.954 1.00 77.00 371 ILE A O 1
ATOM 2868 N N . ARG A 1 372 ? 3.469 3.472 14.979 1.00 77.88 372 ARG A N 1
ATOM 2869 C CA . ARG A 1 372 ? 3.215 2.647 13.794 1.00 77.88 372 ARG A CA 1
ATOM 2870 C C . ARG A 1 372 ? 2.183 1.601 14.154 1.00 77.88 372 ARG A C 1
ATOM 2872 O O . ARG A 1 372 ? 2.284 0.986 15.207 1.00 77.88 372 ARG A O 1
ATOM 2879 N N . VAL A 1 373 ? 1.215 1.412 13.275 1.00 80.44 373 VAL A N 1
ATOM 2880 C CA . VAL A 1 373 ? 0.176 0.403 13.431 1.00 80.44 373 VAL A CA 1
ATOM 2881 C C . VAL A 1 373 ? 0.189 -0.395 12.143 1.00 80.44 373 VAL A C 1
ATOM 2883 O O . VAL A 1 373 ? 0.039 0.197 11.076 1.00 80.44 373 VAL A O 1
ATOM 2886 N N . ASN A 1 374 ? 0.444 -1.693 12.233 1.00 79.25 374 ASN A N 1
ATOM 2887 C CA . ASN A 1 374 ? 0.492 -2.574 11.072 1.00 79.25 374 ASN A CA 1
ATOM 2888 C C . ASN A 1 374 ? -0.285 -3.844 11.378 1.00 79.25 374 ASN A C 1
ATOM 2890 O O . ASN A 1 374 ? -0.343 -4.284 12.523 1.00 79.25 374 ASN A O 1
ATOM 2894 N N . CYS A 1 375 ? -0.831 -4.441 10.337 1.00 80.69 375 CYS A N 1
ATOM 2895 C CA . CYS A 1 375 ? -1.406 -5.771 10.398 1.00 80.69 375 CYS A CA 1
ATOM 2896 C C . CYS A 1 375 ? -0.276 -6.765 10.098 1.00 80.69 375 CYS A C 1
ATOM 2898 O O . CYS A 1 375 ? 0.568 -6.488 9.239 1.00 80.69 375 CYS A O 1
ATOM 2900 N N . ILE A 1 376 ? -0.192 -7.861 10.848 1.00 78.88 376 ILE A N 1
ATOM 2901 C CA . ILE A 1 376 ? 0.946 -8.797 10.781 1.00 78.88 376 ILE A CA 1
ATOM 2902 C C . ILE A 1 376 ? 0.542 -10.220 10.388 1.00 78.88 376 ILE A C 1
ATOM 2904 O O . ILE A 1 376 ? 1.345 -11.143 10.519 1.00 78.88 376 ILE A O 1
ATOM 2908 N N . GLY A 1 377 ? -0.676 -10.378 9.869 1.00 80.12 377 GLY A N 1
ATOM 2909 C CA . GLY A 1 377 ? -1.266 -11.677 9.571 1.00 80.12 377 GLY A CA 1
ATOM 2910 C C . GLY A 1 377 ? -2.000 -12.278 10.768 1.00 80.12 377 GLY A C 1
ATOM 2911 O O . GLY A 1 377 ? -2.005 -11.712 11.857 1.00 80.12 377 GLY A O 1
ATOM 2912 N N . ASP A 1 378 ? -2.631 -13.420 10.531 1.00 82.00 378 ASP A N 1
ATOM 2913 C CA . ASP A 1 378 ? -3.317 -14.236 11.535 1.00 82.00 378 ASP A CA 1
ATOM 2914 C C . ASP A 1 378 ? -2.288 -15.091 12.300 1.00 82.00 378 ASP A C 1
ATOM 2916 O O . ASP A 1 378 ? -1.758 -16.070 11.756 1.00 82.00 378 ASP A O 1
ATOM 2920 N N . LEU A 1 379 ? -1.922 -14.692 13.524 1.00 84.69 379 LEU A N 1
ATOM 2921 C CA . LEU A 1 379 ? -0.933 -15.415 14.331 1.00 84.69 379 LEU A CA 1
ATOM 2922 C C . LEU A 1 379 ? -1.548 -16.515 15.197 1.00 84.69 379 LEU A C 1
ATOM 2924 O O . LEU A 1 379 ? -0.812 -17.411 15.629 1.00 84.69 379 LEU A O 1
ATOM 2928 N N . ASP A 1 380 ? -2.846 -16.451 15.492 1.00 82.94 380 ASP A N 1
ATOM 2929 C CA . ASP A 1 380 ? -3.519 -17.385 16.397 1.00 82.94 380 ASP A CA 1
ATOM 2930 C C . ASP A 1 380 ? -4.422 -18.418 15.691 1.00 82.94 380 ASP A C 1
ATOM 2932 O O . ASP A 1 380 ? -4.834 -19.407 16.313 1.00 82.94 380 ASP A O 1
ATOM 2936 N N . GLY A 1 381 ? -4.588 -18.290 14.375 1.00 83.69 381 GLY A N 1
ATOM 2937 C CA . GLY A 1 381 ? -5.300 -19.208 13.494 1.00 83.69 381 GLY A CA 1
ATOM 2938 C C . GLY A 1 381 ? -6.815 -19.015 13.503 1.00 83.69 381 GLY A C 1
ATOM 2939 O O . GLY A 1 381 ? -7.539 -20.0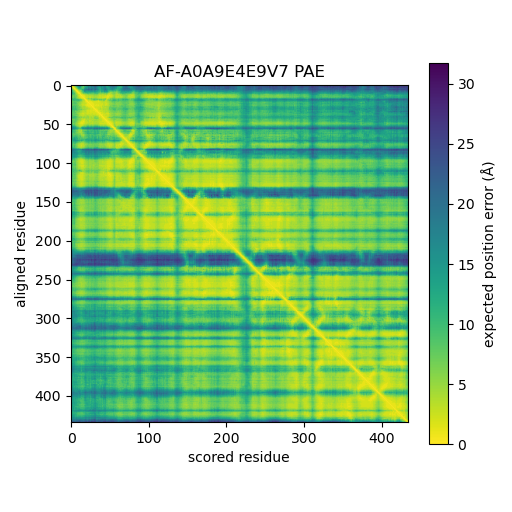10 13.363 1.00 83.69 381 GLY A O 1
ATOM 2940 N N . ASP A 1 382 ? -7.300 -17.796 13.745 1.00 82.00 382 ASP A N 1
ATOM 2941 C CA . ASP A 1 382 ? -8.724 -17.451 13.819 1.00 82.00 382 ASP A CA 1
ATOM 2942 C C . ASP A 1 382 ? -9.323 -16.913 12.499 1.00 82.00 382 ASP A C 1
ATOM 2944 O O . ASP A 1 382 ? -10.510 -16.561 12.453 1.00 82.00 382 ASP A O 1
ATOM 2948 N N . ASP A 1 383 ? -8.535 -16.907 11.421 1.00 81.94 383 ASP A N 1
ATOM 2949 C CA . ASP A 1 383 ? -8.844 -16.338 10.107 1.00 81.94 383 ASP A CA 1
ATOM 2950 C C . ASP A 1 383 ? -9.072 -14.800 10.127 1.00 81.94 383 ASP A C 1
ATOM 2952 O O . ASP A 1 383 ? -9.740 -14.241 9.241 1.00 81.94 383 ASP A O 1
ATOM 2956 N N . LEU A 1 384 ? -8.542 -14.088 11.126 1.00 81.38 384 LEU A N 1
ATOM 2957 C CA . LEU A 1 384 ? -8.480 -12.627 11.225 1.00 81.38 384 LEU A CA 1
ATOM 2958 C C . LEU A 1 384 ? -7.022 -12.178 11.344 1.00 81.38 384 LEU A C 1
ATOM 2960 O O . LEU A 1 384 ? -6.219 -12.824 11.999 1.00 81.38 384 LEU A O 1
ATOM 2964 N N . GLU A 1 385 ? -6.650 -11.048 10.732 1.00 84.38 385 GLU A N 1
ATOM 2965 C CA . GLU A 1 385 ? -5.294 -10.552 10.976 1.00 84.38 385 GLU A CA 1
ATOM 2966 C C . GLU A 1 385 ? -5.192 -9.857 12.328 1.00 84.38 385 GLU A C 1
ATOM 2968 O O . GLU A 1 385 ? -6.070 -9.091 12.750 1.00 84.38 385 GLU A O 1
ATOM 2973 N N . ASP A 1 386 ? -4.047 -10.082 12.952 1.00 85.62 386 ASP A N 1
ATOM 2974 C CA . ASP A 1 386 ? -3.633 -9.445 14.178 1.00 85.62 386 ASP A CA 1
ATOM 2975 C C . ASP A 1 386 ? -2.877 -8.155 13.891 1.00 85.62 386 ASP A C 1
ATOM 2977 O O . ASP A 1 386 ? -2.306 -7.926 12.817 1.00 85.62 386 ASP A O 1
ATOM 2981 N N . ILE A 1 387 ? -2.862 -7.284 14.892 1.00 87.25 387 ILE A N 1
ATOM 2982 C CA . ILE A 1 387 ? -2.316 -5.941 14.776 1.00 87.25 387 ILE A CA 1
ATOM 2983 C C . ILE A 1 387 ? -1.097 -5.811 15.674 1.00 87.25 387 ILE A C 1
ATOM 2985 O O . ILE A 1 387 ? -1.150 -6.071 16.875 1.00 87.25 387 ILE A O 1
ATOM 2989 N N . VAL A 1 388 ? -0.004 -5.316 15.101 1.00 86.25 388 VAL A N 1
ATOM 2990 C CA . VAL A 1 388 ? 1.141 -4.824 15.859 1.00 86.25 388 VAL A CA 1
ATOM 2991 C C . VAL A 1 388 ? 1.097 -3.307 15.951 1.00 86.25 388 VAL A C 1
ATOM 2993 O O . VAL A 1 388 ? 0.924 -2.590 14.961 1.00 86.25 388 VAL A O 1
ATOM 2996 N N . ILE A 1 389 ? 1.306 -2.808 17.160 1.00 84.75 389 ILE A N 1
ATOM 2997 C CA . ILE A 1 389 ? 1.425 -1.390 17.458 1.00 84.75 389 ILE A CA 1
ATOM 2998 C C . ILE A 1 389 ? 2.828 -1.162 17.989 1.00 84.75 389 ILE A C 1
ATOM 3000 O O . ILE A 1 389 ? 3.201 -1.675 19.042 1.00 84.75 389 ILE A O 1
ATOM 3004 N N . THR A 1 390 ? 3.604 -0.367 17.271 1.00 83.31 390 THR A N 1
ATOM 3005 C CA . THR A 1 390 ? 4.930 0.055 17.704 1.00 83.31 390 THR A CA 1
ATOM 3006 C C . THR A 1 390 ? 4.843 1.492 18.187 1.00 83.31 390 THR A C 1
ATOM 3008 O O . THR A 1 390 ? 4.502 2.391 17.416 1.00 83.31 390 THR A O 1
ATOM 3011 N N . LEU A 1 391 ? 5.173 1.709 19.456 1.00 81.00 391 LEU A N 1
ATOM 3012 C CA . LEU A 1 391 ? 5.231 3.020 20.089 1.00 81.00 391 LEU A CA 1
ATOM 3013 C C . LEU A 1 391 ? 6.693 3.371 20.347 1.00 81.00 391 LEU A C 1
ATOM 3015 O O . LEU A 1 391 ? 7.395 2.668 21.070 1.00 81.00 391 LEU A O 1
ATOM 3019 N N . ILE A 1 392 ? 7.165 4.452 19.741 1.00 79.06 392 ILE A N 1
ATOM 3020 C CA . ILE A 1 392 ? 8.532 4.943 19.882 1.00 79.06 392 ILE A CA 1
ATOM 3021 C C . ILE A 1 392 ? 8.488 6.236 20.693 1.00 79.06 392 ILE A C 1
ATOM 3023 O O . ILE A 1 392 ? 8.186 7.315 20.180 1.00 79.06 392 ILE A O 1
ATOM 3027 N N . GLU A 1 393 ? 8.842 6.123 21.965 1.00 74.75 393 GLU A N 1
ATOM 3028 C CA . GLU A 1 393 ? 9.055 7.248 22.867 1.00 74.75 393 GLU A CA 1
ATOM 3029 C C . GLU A 1 393 ? 10.464 7.797 22.697 1.00 74.75 393 GLU A C 1
ATOM 3031 O O . GLU A 1 393 ? 11.446 7.054 22.745 1.00 74.75 393 GLU A O 1
ATOM 3036 N N . ARG A 1 394 ? 10.590 9.116 22.534 1.00 68.38 394 ARG A N 1
ATOM 3037 C CA . ARG A 1 394 ? 11.888 9.798 22.546 1.00 68.38 394 ARG A CA 1
ATOM 3038 C C . ARG A 1 394 ? 11.998 10.709 23.759 1.00 68.38 394 ARG A C 1
ATOM 3040 O O . ARG A 1 394 ? 11.288 11.704 23.856 1.00 68.38 394 ARG A O 1
ATOM 3047 N N . ASP A 1 395 ? 12.966 10.418 24.623 1.00 70.56 395 ASP A N 1
ATOM 3048 C CA . ASP A 1 395 ? 13.399 11.306 25.703 1.00 70.56 395 ASP A CA 1
ATOM 3049 C C . ASP A 1 395 ? 14.827 11.796 25.416 1.00 70.56 395 ASP A C 1
ATOM 3051 O O . ASP A 1 395 ? 15.832 11.120 25.669 1.00 70.56 395 ASP A O 1
ATOM 3055 N N . GLY A 1 396 ? 14.919 12.969 24.785 1.00 74.56 396 GLY A N 1
ATOM 3056 C CA . GLY A 1 396 ? 16.185 13.541 24.331 1.00 74.56 396 GLY A CA 1
ATOM 3057 C C . GLY A 1 396 ? 16.853 12.693 23.243 1.00 74.56 396 GLY A C 1
ATOM 3058 O O . GLY A 1 396 ? 16.357 12.606 22.122 1.00 74.56 396 GLY A O 1
ATOM 3059 N N . THR A 1 397 ? 18.015 12.108 23.553 1.00 71.19 397 THR A N 1
ATOM 3060 C CA . THR A 1 397 ?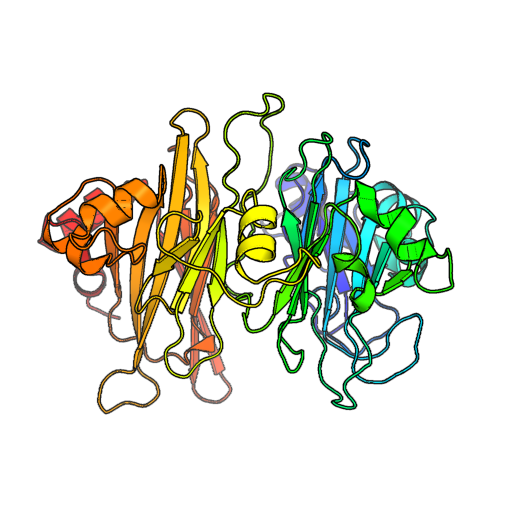 18.755 11.213 22.640 1.00 71.19 397 THR A CA 1
ATOM 3061 C C . THR A 1 397 ? 18.392 9.740 22.807 1.00 71.19 397 THR A C 1
ATOM 3063 O O . THR A 1 397 ? 18.879 8.918 22.035 1.00 71.19 397 THR A O 1
ATOM 3066 N N . ASN A 1 398 ? 17.589 9.389 23.813 1.00 69.50 398 ASN A N 1
ATOM 3067 C CA . ASN A 1 398 ? 17.182 8.012 24.058 1.00 69.50 398 ASN A CA 1
ATOM 3068 C C . ASN A 1 398 ? 15.842 7.751 23.373 1.00 69.50 398 ASN A C 1
ATOM 3070 O O . ASN A 1 398 ? 14.909 8.538 23.526 1.00 69.50 398 ASN A O 1
ATOM 3074 N N . ALA A 1 399 ? 15.750 6.639 22.647 1.00 73.25 399 ALA A N 1
ATOM 3075 C CA . ALA A 1 399 ? 14.490 6.115 22.144 1.00 73.25 399 ALA A CA 1
ATOM 3076 C C . ALA A 1 399 ? 14.139 4.841 22.919 1.00 73.25 399 ALA A C 1
ATOM 3078 O O . ALA A 1 399 ? 15.005 3.986 23.125 1.00 73.25 399 ALA A O 1
ATOM 3079 N N . ARG A 1 400 ? 12.892 4.726 23.366 1.00 76.44 400 ARG A N 1
ATOM 3080 C CA . ARG A 1 400 ? 12.308 3.490 23.885 1.00 76.44 400 ARG A CA 1
ATOM 3081 C C . ARG A 1 400 ? 11.246 3.035 22.904 1.00 76.44 400 ARG A C 1
ATOM 3083 O O . ARG A 1 400 ? 10.454 3.851 22.449 1.00 76.44 400 ARG A O 1
ATOM 3090 N N . THR A 1 401 ? 11.250 1.748 22.597 1.00 78.19 401 THR A N 1
ATOM 3091 C CA . THR A 1 401 ? 10.243 1.141 21.735 1.00 78.19 401 THR A CA 1
ATOM 3092 C C . THR A 1 401 ? 9.414 0.186 22.573 1.00 78.19 401 THR A C 1
ATOM 3094 O O . THR A 1 401 ? 9.971 -0.710 23.207 1.00 78.19 401 THR A O 1
ATOM 3097 N N . GLN A 1 402 ? 8.103 0.381 22.575 1.00 81.75 402 GLN A N 1
ATOM 3098 C CA . GLN A 1 402 ? 7.134 -0.595 23.048 1.00 81.75 402 GLN A CA 1
ATOM 3099 C C . GLN A 1 402 ? 6.462 -1.223 21.831 1.00 81.75 402 GLN A C 1
ATOM 3101 O O . GLN A 1 402 ? 6.206 -0.546 20.834 1.00 81.75 402 GLN A O 1
ATOM 3106 N N . VAL A 1 403 ? 6.214 -2.525 21.911 1.00 83.44 403 VAL A N 1
ATOM 3107 C CA . VAL A 1 403 ? 5.520 -3.283 20.873 1.00 83.44 403 VAL A CA 1
ATOM 3108 C C . VAL A 1 403 ? 4.337 -3.961 21.538 1.00 83.44 403 VAL A C 1
ATOM 3110 O O . VAL A 1 403 ? 4.518 -4.730 22.481 1.00 83.44 403 VAL A O 1
ATOM 3113 N N . ILE A 1 404 ? 3.139 -3.651 21.060 1.00 86.44 404 ILE A N 1
ATOM 3114 C CA . ILE A 1 404 ? 1.886 -4.234 21.525 1.00 86.44 404 ILE A CA 1
ATOM 3115 C C . ILE A 1 404 ? 1.369 -5.118 20.401 1.00 86.44 404 ILE A C 1
ATOM 3117 O O . ILE A 1 404 ? 1.226 -4.659 19.270 1.00 86.44 404 ILE A O 1
ATOM 3121 N N . LEU A 1 405 ? 1.101 -6.378 20.724 1.00 88.94 405 LEU A N 1
ATOM 3122 C CA . LEU A 1 405 ? 0.383 -7.292 19.851 1.00 88.94 405 LEU A CA 1
ATOM 3123 C C . LEU A 1 405 ? -1.076 -7.333 20.300 1.00 88.94 405 LEU A C 1
ATOM 3125 O O . LEU A 1 405 ? -1.355 -7.611 21.467 1.00 88.94 405 LEU A O 1
ATOM 3129 N N . LEU A 1 406 ? -1.981 -7.037 19.379 1.00 89.69 406 LEU A N 1
ATOM 3130 C CA . LEU A 1 406 ? -3.417 -7.051 19.585 1.00 89.69 406 LEU A CA 1
ATOM 3131 C C . LEU A 1 406 ? -4.033 -8.081 18.643 1.00 89.69 406 LEU A C 1
ATOM 3133 O O . LEU A 1 406 ? -4.118 -7.831 17.440 1.00 89.69 406 LEU A O 1
ATOM 3137 N N . ALA A 1 407 ? -4.472 -9.206 19.207 1.00 90.00 407 ALA A N 1
ATOM 3138 C CA . ALA A 1 407 ? -5.217 -10.197 18.450 1.00 90.00 407 ALA A CA 1
ATOM 3139 C C . ALA A 1 407 ? -6.658 -9.731 18.227 1.00 90.00 407 ALA A C 1
ATOM 3141 O O . ALA A 1 407 ? -7.300 -9.231 19.162 1.00 90.00 407 ALA A O 1
ATOM 3142 N N . TYR A 1 408 ? -7.187 -9.872 17.011 1.00 87.75 408 TYR A N 1
ATOM 3143 C CA . TYR A 1 408 ? -8.543 -9.386 16.729 1.00 87.75 408 TYR A CA 1
ATOM 3144 C C . TYR A 1 408 ? -9.600 -10.198 17.492 1.00 87.75 408 TYR A C 1
ATOM 3146 O O . TYR A 1 408 ? -10.535 -9.613 18.051 1.00 87.75 408 TYR A O 1
ATOM 3154 N N . ALA A 1 409 ? -9.442 -11.524 17.593 1.00 89.06 409 ALA A N 1
ATOM 3155 C CA . ALA A 1 409 ? -10.325 -12.388 18.386 1.00 89.06 409 ALA A CA 1
ATOM 3156 C C . ALA A 1 409 ? -10.464 -11.950 19.853 1.00 89.06 409 ALA A C 1
ATOM 3158 O O . ALA A 1 409 ? -11.511 -12.172 20.475 1.00 89.06 409 ALA A O 1
ATOM 3159 N N . ASP A 1 410 ? -9.444 -11.300 20.417 1.00 92.06 410 ASP A N 1
ATOM 3160 C CA . ASP A 1 410 ? -9.432 -10.909 21.823 1.00 92.06 410 ASP A CA 1
ATOM 3161 C C . ASP A 1 410 ? -10.248 -9.641 22.117 1.00 92.06 410 ASP A C 1
ATOM 3163 O O . ASP A 1 410 ? -10.590 -9.404 23.278 1.00 92.06 410 ASP A O 1
ATOM 3167 N N . LEU A 1 411 ? -10.654 -8.853 21.113 1.00 91.81 411 LEU A N 1
ATOM 3168 C CA . LEU A 1 411 ? -11.355 -7.573 21.317 1.00 91.81 411 LEU A CA 1
ATOM 3169 C C . LEU A 1 411 ? -12.613 -7.705 22.182 1.00 91.81 411 LEU A C 1
ATOM 3171 O O . LEU A 1 411 ? -12.818 -6.925 23.108 1.00 91.81 411 LEU A O 1
ATOM 3175 N N . SER A 1 412 ? -13.415 -8.748 21.950 1.00 92.50 412 SER A N 1
ATOM 3176 C CA . SER A 1 412 ? -14.626 -9.003 22.746 1.00 92.50 412 SER A CA 1
ATOM 3177 C C . SER A 1 412 ? -14.328 -9.311 24.209 1.00 92.50 412 SER A C 1
ATOM 3179 O O . SER A 1 412 ? -15.152 -9.048 25.085 1.00 92.50 412 SER A O 1
ATOM 3181 N N . ARG A 1 413 ? -13.170 -9.911 24.488 1.00 93.00 413 ARG A N 1
ATOM 3182 C CA . ARG A 1 413 ? -12.721 -10.188 25.850 1.00 93.00 413 ARG A CA 1
ATOM 3183 C C . ARG A 1 413 ? -12.130 -8.939 26.496 1.00 93.00 413 ARG A C 1
ATOM 3185 O O . ARG A 1 413 ? -12.349 -8.742 27.687 1.00 93.00 413 ARG A O 1
ATOM 3192 N N . LEU A 1 414 ? -11.384 -8.135 25.744 1.00 92.81 414 LEU A N 1
ATOM 3193 C CA . LEU A 1 414 ? -10.795 -6.889 26.234 1.00 92.81 414 LEU A CA 1
ATOM 3194 C C . LEU A 1 414 ? -11.876 -5.869 26.605 1.00 92.81 414 LEU A C 1
ATOM 3196 O O . LEU A 1 414 ? -11.808 -5.318 27.696 1.00 92.81 414 LEU A O 1
ATOM 3200 N N . ASP A 1 415 ? -12.910 -5.730 25.773 1.00 93.88 415 ASP A N 1
ATOM 3201 C CA . ASP A 1 415 ? -14.107 -4.915 26.042 1.00 93.88 415 ASP A CA 1
ATOM 3202 C C . ASP A 1 415 ? -14.733 -5.333 27.382 1.00 93.88 415 ASP A C 1
ATOM 3204 O O . ASP A 1 415 ? -14.772 -4.571 28.338 1.00 93.88 415 ASP A O 1
ATOM 3208 N N . GLN A 1 416 ? -15.027 -6.627 27.561 1.00 93.44 416 GLN A N 1
ATOM 3209 C CA . GLN A 1 416 ? -15.540 -7.145 28.841 1.00 93.44 416 GLN A CA 1
ATOM 3210 C C . GLN A 1 416 ? -14.666 -6.823 30.063 1.00 93.44 416 GLN A C 1
ATOM 3212 O O . GLN A 1 416 ? -15.188 -6.744 31.181 1.00 93.44 416 GLN A O 1
ATOM 3217 N N . LEU A 1 417 ? -13.347 -6.726 29.884 1.00 93.44 417 LEU A N 1
ATOM 3218 C CA . LEU A 1 417 ? -12.398 -6.469 30.963 1.00 93.44 417 LEU A CA 1
ATOM 3219 C C . LEU A 1 417 ? -12.287 -4.983 31.316 1.00 93.44 417 LEU A C 1
ATOM 3221 O O . LEU A 1 417 ? -11.969 -4.692 32.470 1.00 93.44 417 LEU A O 1
ATOM 3225 N N . ASP A 1 418 ? -12.574 -4.064 30.394 1.00 92.00 418 ASP A N 1
ATOM 3226 C CA . ASP A 1 418 ? -12.548 -2.624 30.686 1.00 92.00 418 ASP A CA 1
ATOM 3227 C C . ASP A 1 418 ? -13.761 -2.142 31.500 1.00 92.00 418 ASP A C 1
ATOM 3229 O O . ASP A 1 418 ? -13.747 -1.058 32.086 1.00 92.00 418 ASP A O 1
ATOM 3233 N N . GLY A 1 419 ? -14.778 -2.999 31.628 1.00 89.75 419 GLY A N 1
ATOM 3234 C CA . GLY A 1 419 ? -15.969 -2.756 32.436 1.00 89.75 419 GLY A CA 1
ATOM 3235 C C . GLY A 1 419 ? -17.194 -2.318 31.634 1.00 89.75 419 GLY A C 1
ATOM 3236 O O . GLY A 1 419 ? -18.266 -2.154 32.233 1.00 89.75 419 GLY A O 1
ATOM 3237 N N . SER A 1 420 ? -17.066 -2.197 30.315 1.00 86.44 420 SER A N 1
ATOM 3238 C CA . SER A 1 420 ? -18.134 -1.969 29.340 1.00 86.44 420 SER A CA 1
ATOM 3239 C C . SER A 1 420 ? -18.315 -3.215 28.461 1.00 86.44 420 SER A C 1
ATOM 3241 O O . SER A 1 420 ? -17.474 -4.096 28.397 1.00 86.44 420 SER A O 1
ATOM 3243 N N . GLN A 1 421 ? -19.480 -3.379 27.845 1.00 91.44 421 GLN A N 1
ATOM 3244 C CA . GLN A 1 421 ? -19.638 -4.312 26.721 1.00 91.44 421 GLN A CA 1
ATOM 3245 C C . GLN A 1 421 ? -20.305 -3.518 25.614 1.00 91.44 421 GLN A C 1
ATOM 3247 O O . GLN A 1 421 ? -21.516 -3.625 25.408 1.00 91.44 421 GLN A O 1
ATOM 3252 N N . ASP A 1 422 ? -19.547 -2.600 25.031 1.00 91.75 422 ASP A N 1
ATOM 3253 C CA . ASP A 1 422 ? -20.037 -1.613 24.071 1.00 91.75 422 ASP A CA 1
ATOM 3254 C C . ASP A 1 422 ? -19.135 -1.495 22.835 1.00 91.75 422 ASP A C 1
ATOM 3256 O O . ASP A 1 422 ? -19.281 -0.556 22.046 1.00 91.75 422 ASP A O 1
ATOM 3260 N N . ARG A 1 423 ? -18.246 -2.481 22.645 1.00 92.75 423 ARG A N 1
ATOM 3261 C CA . ARG A 1 423 ? -17.266 -2.560 21.557 1.00 92.75 423 ARG A CA 1
ATOM 3262 C C . ARG A 1 423 ? -16.265 -1.408 21.556 1.00 92.75 423 ARG A C 1
ATOM 3264 O O . ARG A 1 423 ? -15.709 -1.059 20.506 1.00 92.75 423 ARG A O 1
ATOM 3271 N N . ARG A 1 424 ? -16.028 -0.817 22.728 1.00 93.69 424 ARG A N 1
ATOM 3272 C CA . ARG A 1 424 ? -15.073 0.270 22.934 1.00 93.69 424 ARG A CA 1
ATOM 3273 C C . ARG A 1 424 ? -14.084 -0.149 24.003 1.00 93.69 424 ARG A C 1
ATOM 3275 O O . ARG A 1 424 ? -14.282 0.118 25.176 1.00 93.69 424 ARG A O 1
ATOM 3282 N N . VAL A 1 425 ? -12.972 -0.709 23.547 1.00 93.06 425 VAL A N 1
ATOM 3283 C CA . VAL A 1 425 ? -11.884 -1.131 24.420 1.00 93.06 425 VAL A CA 1
ATOM 3284 C C . VAL A 1 425 ? -11.142 0.093 24.956 1.00 93.06 425 VAL A C 1
ATOM 3286 O O . VAL A 1 425 ? -10.445 0.773 24.196 1.00 93.06 425 VAL A O 1
ATOM 3289 N N . ASP A 1 426 ? -11.251 0.368 26.255 1.00 91.88 426 ASP A N 1
ATOM 3290 C CA . ASP A 1 426 ? -10.412 1.355 26.951 1.00 91.88 426 ASP A CA 1
ATOM 3291 C C . ASP A 1 426 ? -9.186 0.672 27.565 1.00 91.88 426 ASP A C 1
ATOM 3293 O O . ASP A 1 426 ? -9.254 0.010 28.606 1.00 91.88 426 ASP A O 1
ATOM 3297 N N . THR A 1 427 ? -8.020 0.859 26.946 1.00 88.44 427 THR A N 1
ATOM 3298 C CA . THR A 1 427 ? -6.805 0.189 27.416 1.00 88.44 427 THR A CA 1
ATOM 3299 C C . THR A 1 427 ? -6.296 0.733 28.747 1.00 88.44 427 THR A C 1
ATOM 3301 O O . THR A 1 427 ? -5.548 0.038 29.432 1.00 88.44 427 THR A O 1
ATOM 3304 N N . SER A 1 428 ? -6.709 1.934 29.167 1.00 84.69 428 SER A N 1
ATOM 3305 C CA . SER A 1 428 ? -6.319 2.487 30.471 1.00 84.69 428 SER A CA 1
ATOM 3306 C C . SER A 1 428 ? -6.951 1.725 31.640 1.00 84.69 428 SER A C 1
ATOM 3308 O O . SER A 1 428 ? -6.381 1.665 32.730 1.00 84.69 428 SER A O 1
ATOM 3310 N N . ALA A 1 429 ? -8.097 1.080 31.407 1.00 79.81 429 ALA A N 1
ATOM 3311 C CA . ALA A 1 429 ? -8.717 0.181 32.374 1.00 79.81 429 ALA A CA 1
ATOM 3312 C C . ALA A 1 429 ? -7.975 -1.164 32.476 1.00 79.81 429 ALA A C 1
ATOM 3314 O O . ALA A 1 429 ? -8.008 -1.816 33.522 1.00 79.81 429 ALA A O 1
ATOM 3315 N N . LEU A 1 430 ? -7.287 -1.563 31.403 1.00 79.31 430 LEU A N 1
ATOM 3316 C CA . LEU A 1 430 ? -6.555 -2.827 31.299 1.00 79.31 430 LEU A CA 1
ATOM 3317 C C . LEU A 1 430 ? -5.112 -2.707 31.810 1.00 79.31 430 LEU A C 1
ATOM 3319 O O . LEU A 1 430 ? -4.595 -3.644 32.423 1.00 79.31 430 LEU A O 1
ATOM 3323 N N . TRP A 1 431 ? -4.492 -1.541 31.612 1.00 78.38 431 TRP A N 1
ATOM 3324 C CA . TRP A 1 431 ? -3.123 -1.221 32.022 1.00 78.38 431 TRP A CA 1
ATOM 3325 C C . TRP A 1 431 ? -3.089 0.078 32.844 1.00 78.38 431 TRP A C 1
ATOM 3327 O O . TRP A 1 431 ? -2.651 1.116 32.359 1.00 78.38 431 TRP A O 1
ATOM 3337 N N . PRO A 1 432 ? -3.547 0.047 34.109 1.00 61.75 432 PRO A N 1
ATOM 3338 C CA . PRO A 1 432 ? -3.711 1.254 34.924 1.00 61.75 432 PRO A CA 1
ATOM 3339 C C . PRO A 1 432 ? -2.395 1.893 35.405 1.00 61.75 432 PRO A C 1
ATOM 3341 O O . PRO A 1 432 ? -2.434 2.979 35.982 1.00 61.75 432 PRO A O 1
ATOM 3344 N N . ASP A 1 433 ? -1.260 1.212 35.217 1.00 56.22 433 ASP A N 1
ATOM 3345 C CA . ASP A 1 433 ? 0.062 1.633 35.703 1.00 56.22 433 ASP A CA 1
ATOM 3346 C C . ASP A 1 433 ? 0.982 2.190 34.589 1.00 56.22 433 ASP A C 1
ATOM 3348 O O . ASP A 1 433 ? 2.157 2.451 34.866 1.00 56.22 433 ASP A O 1
ATOM 3352 N N . GLU A 1 434 ? 0.477 2.369 33.359 1.00 52.31 434 GLU A N 1
ATOM 3353 C CA . GLU A 1 434 ? 1.191 3.049 32.256 1.00 52.31 434 GLU A CA 1
ATOM 3354 C C . GLU A 1 434 ? 0.893 4.551 32.168 1.00 52.31 434 GLU A C 1
ATOM 3356 O O . GLU A 1 434 ? -0.295 4.950 32.255 1.00 52.31 434 GLU A O 1
#